Protein AF-0000000065910466 (afdb_homodimer)

pLDDT: mean 93.56, std 8.77, range [42.75, 98.81]

Organism: Wigglesworthia glossinidia brevipalpis (NCBI:txid36870)

InterPro domains:
  IPR001474 GTP cyclohydrolase I [MF_00223] (34-215)
  IPR001474 GTP cyclohydrolase I [NF006826] (34-214)
  IPR001474 GTP cyclohydrolase I [PTHR11109] (28-214)
  IPR001474 GTP cyclohydrolase I [TIGR00063] (38-214)
  IPR018234 GTP cyclohydrolase I, conserved site [PS00859] (96-112)
  IPR018234 GTP cyclohydrolase I, conserved site [PS00860] (144-154)
  IPR020602 GTP cyclohydrolase I domain [PF01227] (39-214)
  IPR043133 GTP cyclohydrolase I, C-terminal/NADPH-dependent 7-cyano-7-deazaguanine reductase [G3DSA:3.30.1130.10] (85-216)
  IPR043134 GTP cyclohydrolase I, N-terminal domain [G3DSA:1.10.286.10] (1-84)

Solvent-accessible surface area (backbone atoms only — not comparable to full-atom values): 22704 Å² total; per-residue (Å²): 120,88,74,62,53,70,68,45,48,53,36,50,52,51,31,53,75,71,69,55,46,80,61,46,57,52,89,62,77,84,70,76,60,56,48,68,59,37,15,50,37,44,42,50,43,41,49,54,70,38,42,22,56,82,39,79,71,42,48,50,16,27,52,44,34,22,45,38,43,57,71,45,52,31,30,41,70,41,61,83,61,50,72,85,77,59,76,39,76,34,79,83,60,56,66,56,84,45,74,52,66,77,38,75,45,52,29,24,31,41,49,57,71,32,50,26,41,37,34,31,34,40,33,36,38,44,54,60,30,41,67,52,74,69,47,56,55,45,50,50,50,35,61,27,11,21,71,33,52,70,64,46,44,37,44,46,49,38,52,38,51,24,63,75,34,65,34,55,31,29,35,23,37,37,42,32,36,47,40,67,44,31,58,30,91,83,42,49,80,78,62,67,47,76,42,78,34,65,23,52,54,43,65,74,32,67,68,54,35,49,60,68,48,68,87,102,124,89,74,63,52,70,68,44,48,53,36,52,51,52,30,55,74,70,69,54,47,79,62,46,57,53,89,66,80,80,76,77,60,57,49,68,61,37,15,51,38,44,44,52,42,40,48,55,71,40,42,21,55,82,40,78,72,44,48,50,16,27,52,43,34,24,45,39,44,56,72,45,51,31,29,40,71,40,61,82,60,49,71,86,76,62,76,39,77,34,81,83,61,57,67,58,84,45,74,52,66,77,38,75,44,52,29,25,33,44,48,58,71,32,51,28,40,37,33,29,36,41,34,36,40,44,53,60,29,40,67,53,73,68,47,55,54,44,50,50,49,33,62,25,11,22,72,34,52,72,65,46,44,39,43,44,50,38,52,38,51,23,62,75,32,65,35,55,33,29,33,24,36,38,42,32,36,48,41,66,44,32,58,30,92,82,43,46,80,78,60,68,46,76,42,78,36,64,22,52,54,43,65,73,32,66,70,54,34,49,60,68,47,66,87,102

Secondary structure (DSSP, 8-state):
-----HHHHHHHHHHHHHT-S--BSS---S----HHHHHHHHHHHHHHTTB-TTSHHHHTHHHHHHHIIIIIITGGGSGGGPPPP-EEE-TT---S-EEEEEEEEEEEETTT--EEEEEEEEEE--SSEEE-HHHHHHHHHHHHSSEE-HHHHHHHHHHHHHHHHT-S-EEEEEEEEEHHHHSSTT--SS--EEEEEE-THHHH-HHHHHHHHTT-/-----HHHHHHHHHHHHHT-S--BSS---S----HHHHHHHHHHHHHHTTB-TTSHHHHTHHHHHHHIIIIIITGGGSGGGPPPP-EEE-TT---S-EEEEEEEEEEEETTT--EEEEEEEEEE--SSEEE-HHHHHHHHHHHHSSEE-HHHHHHHHHHHHHHHHT-S-EEEEEEEEEHHHHSSTT--SS--EEEEEE-THHHH-HHHHHHHHTT-

Radius of gyration: 24.99 Å; Cα contacts (8 Å, |Δi|>4): 840; chains: 2; bounding box: 48×81×55 Å

Structure (mmCIF, N/CA/C/O backbone):
data_AF-0000000065910466-model_v1
#
loop_
_entity.id
_entity.type
_entity.pdbx_description
1 polymer 'GTP cyclohydrolase 1'
#
loop_
_atom_site.group_PDB
_atom_site.id
_atom_site.type_symbol
_atom_site.label_atom_id
_atom_site.label_alt_id
_atom_site.label_comp_id
_atom_site.label_asym_id
_atom_site.label_entity_id
_atom_site.label_seq_id
_atom_site.pdbx_PDB_ins_code
_atom_site.Cartn_x
_atom_site.Cartn_y
_atom_site.Cartn_z
_atom_site.occupancy
_atom_site.B_iso_or_equiv
_atom_site.auth_seq_id
_atom_site.auth_comp_id
_atom_site.auth_asym_id
_atom_site.auth_atom_id
_atom_site.pdbx_PDB_model_num
ATOM 1 N N . MET A 1 1 ? 11.992 -32.469 6.172 1 42.94 1 MET A N 1
ATOM 2 C CA . MET A 1 1 ? 11.859 -31.453 5.137 1 42.94 1 MET A CA 1
ATOM 3 C C . MET A 1 1 ? 10.539 -31.609 4.391 1 42.94 1 MET A C 1
ATOM 5 O O . MET A 1 1 ? 10.258 -32.688 3.828 1 42.94 1 MET A O 1
ATOM 9 N N . GLU A 1 2 ? 9.555 -30.859 4.828 1 56.97 2 GLU A N 1
ATOM 10 C CA . GLU A 1 2 ? 8.219 -31.219 4.348 1 56.97 2 GLU A CA 1
ATOM 11 C C . GLU A 1 2 ? 8.195 -31.312 2.826 1 56.97 2 GLU A C 1
ATOM 13 O O . GLU A 1 2 ? 8.766 -30.469 2.133 1 56.97 2 GLU A O 1
ATOM 18 N N . VAL A 1 3 ? 7.988 -32.438 2.404 1 81.12 3 VAL A N 1
ATOM 19 C CA . VAL A 1 3 ? 7.934 -32.812 1.001 1 81.12 3 VAL A CA 1
ATOM 20 C C . VAL A 1 3 ? 6.797 -32.094 0.3 1 81.12 3 VAL A C 1
ATOM 22 O O . VAL A 1 3 ? 5.668 -32.062 0.793 1 81.12 3 VAL A O 1
ATOM 25 N N . LEU A 1 4 ? 7.102 -31.234 -0.66 1 89.44 4 LEU A N 1
ATOM 26 C CA . LEU A 1 4 ? 6.113 -30.531 -1.48 1 89.44 4 LEU A CA 1
ATOM 27 C C . LEU A 1 4 ? 5.141 -31.516 -2.113 1 89.44 4 LEU A C 1
ATOM 29 O O . LEU A 1 4 ? 5.5 -32.656 -2.379 1 89.44 4 LEU A O 1
ATOM 33 N N . THR A 1 5 ? 3.918 -31.109 -2.223 1 93.25 5 THR A N 1
ATOM 34 C CA . THR A 1 5 ? 2.955 -31.922 -2.957 1 93.25 5 THR A CA 1
ATOM 35 C C . THR A 1 5 ? 3.41 -32.125 -4.398 1 93.25 5 THR A C 1
ATOM 37 O O . THR A 1 5 ? 4.242 -31.359 -4.906 1 93.25 5 THR A O 1
ATOM 40 N N . LYS A 1 6 ? 2.9 -33.125 -5.012 1 94.31 6 LYS A N 1
ATOM 41 C CA . LYS A 1 6 ? 3.211 -33.406 -6.41 1 94.31 6 LYS A CA 1
ATOM 42 C C . LYS A 1 6 ? 2.836 -32.219 -7.305 1 94.31 6 LYS A C 1
ATOM 44 O O . LYS A 1 6 ? 3.598 -31.859 -8.195 1 94.31 6 LYS A O 1
ATOM 49 N N . GLU A 1 7 ? 1.675 -31.625 -7.062 1 95.44 7 GLU A N 1
ATOM 50 C CA . GLU A 1 7 ? 1.185 -30.5 -7.844 1 95.44 7 GLU A CA 1
ATOM 51 C C . GLU A 1 7 ? 2.096 -29.281 -7.684 1 95.44 7 GLU A C 1
ATOM 53 O O . GLU A 1 7 ? 2.41 -28.609 -8.664 1 95.44 7 GLU A O 1
ATOM 58 N N . ALA A 1 8 ? 2.549 -29 -6.434 1 96.19 8 ALA A N 1
ATOM 59 C CA . ALA A 1 8 ? 3.443 -27.875 -6.172 1 96.19 8 ALA A CA 1
ATOM 60 C C . ALA A 1 8 ? 4.77 -28.031 -6.906 1 96.19 8 ALA A C 1
ATOM 62 O O . ALA A 1 8 ? 5.281 -27.094 -7.504 1 96.19 8 ALA A O 1
ATOM 63 N N . LEU A 1 9 ? 5.242 -29.25 -6.863 1 95.62 9 LEU A N 1
ATOM 64 C CA . LEU A 1 9 ? 6.516 -29.547 -7.516 1 95.62 9 LEU A CA 1
ATOM 65 C C . LEU A 1 9 ? 6.398 -29.406 -9.031 1 95.62 9 LEU A C 1
ATOM 67 O O . LEU A 1 9 ? 7.281 -28.844 -9.672 1 95.62 9 LEU A O 1
ATOM 71 N N . LEU A 1 10 ? 5.332 -29.953 -9.539 1 96.12 10 LEU A N 1
ATOM 72 C CA . LEU A 1 10 ? 5.078 -29.859 -10.977 1 96.12 10 LEU A CA 1
ATOM 73 C C . LEU A 1 10 ? 5.035 -28.406 -11.438 1 96.12 10 LEU A C 1
ATOM 75 O O . LEU A 1 10 ? 5.668 -28.047 -12.43 1 96.12 10 LEU A O 1
ATOM 79 N N . VAL A 1 11 ? 4.328 -27.594 -10.727 1 97.62 11 VAL A N 1
ATOM 80 C CA . VAL A 1 11 ? 4.168 -26.188 -11.07 1 97.62 11 VAL A CA 1
ATOM 81 C C . VAL A 1 11 ? 5.504 -25.453 -10.922 1 97.62 11 VAL A C 1
ATOM 83 O O . VAL A 1 11 ? 5.926 -24.734 -11.82 1 97.62 11 VAL A O 1
ATOM 86 N N . LYS A 1 12 ? 6.16 -25.656 -9.797 1 96.25 12 LYS A N 1
ATOM 87 C CA . LYS A 1 12 ? 7.457 -25.031 -9.555 1 96.25 12 LYS A CA 1
ATOM 88 C C . LYS A 1 12 ? 8.438 -25.328 -10.68 1 96.25 12 LYS A C 1
ATOM 90 O O . LYS A 1 12 ? 9.078 -24.422 -11.219 1 96.25 12 LYS A O 1
ATOM 95 N N . ASN A 1 13 ? 8.531 -26.578 -11.047 1 96.94 13 ASN A N 1
ATOM 96 C CA . ASN A 1 13 ? 9.453 -27 -12.102 1 96.94 13 ASN A CA 1
ATOM 97 C C . ASN A 1 13 ? 9.086 -26.391 -13.445 1 96.94 13 ASN A C 1
ATOM 99 O O . ASN A 1 13 ? 9.961 -25.984 -14.211 1 96.94 13 ASN A O 1
ATOM 103 N N . ALA A 1 14 ? 7.824 -26.344 -13.703 1 97.88 14 ALA A N 1
ATOM 104 C CA . ALA A 1 14 ? 7.371 -25.75 -14.961 1 97.88 14 ALA A CA 1
ATOM 105 C C . ALA A 1 14 ? 7.77 -24.266 -15.047 1 97.88 14 ALA A C 1
ATOM 107 O O . ALA A 1 14 ? 8.234 -23.812 -16.094 1 97.88 14 ALA A O 1
ATOM 108 N N . LEU A 1 15 ? 7.586 -23.547 -13.938 1 97.62 15 LEU A N 1
ATOM 109 C CA . LEU A 1 15 ? 7.918 -22.125 -13.914 1 97.62 15 LEU A CA 1
ATOM 110 C C . LEU A 1 15 ? 9.422 -21.906 -14.055 1 97.62 15 LEU A C 1
ATOM 112 O O . LEU A 1 15 ? 9.867 -20.984 -14.734 1 97.62 15 LEU A O 1
ATOM 116 N N . LEU A 1 16 ? 10.188 -22.719 -13.398 1 96.06 16 LEU A N 1
ATOM 117 C CA . LEU A 1 16 ? 11.641 -22.656 -13.508 1 96.06 16 LEU A CA 1
ATOM 118 C C . LEU A 1 16 ? 12.086 -22.906 -14.945 1 96.06 16 LEU A C 1
ATOM 120 O O . LEU A 1 16 ? 12.93 -22.172 -15.477 1 96.06 16 LEU A O 1
ATOM 124 N N . ASN A 1 17 ? 11.508 -23.875 -15.547 1 97.12 17 ASN A N 1
ATOM 125 C CA . ASN A 1 17 ? 11.859 -24.25 -16.922 1 97.12 17 ASN A CA 1
ATOM 126 C C . ASN A 1 17 ? 11.531 -23.125 -17.891 1 97.12 17 ASN A C 1
ATOM 128 O O . ASN A 1 17 ? 12.25 -22.922 -18.875 1 97.12 17 ASN A O 1
ATOM 132 N N . LYS A 1 18 ? 10.484 -22.391 -17.641 1 97.25 18 LYS A N 1
ATOM 133 C CA . LYS A 1 18 ? 10.055 -21.328 -18.547 1 97.25 18 LYS A CA 1
ATOM 134 C C . LYS A 1 18 ? 10.75 -20.016 -18.203 1 97.25 18 LYS A C 1
ATOM 136 O O . LYS A 1 18 ? 10.602 -19.031 -18.922 1 97.25 18 LYS A O 1
ATOM 141 N N . GLY A 1 19 ? 11.453 -19.938 -17.062 1 95.62 19 GLY A N 1
ATOM 142 C CA . GLY A 1 19 ? 12.188 -18.734 -16.672 1 95.62 19 GLY A CA 1
ATOM 143 C C . GLY A 1 19 ? 11.305 -17.641 -16.125 1 95.62 19 GLY A C 1
ATOM 144 O O . GLY A 1 19 ? 11.633 -16.453 -16.234 1 95.62 19 GLY A O 1
ATOM 145 N N . ILE A 1 20 ? 10.125 -18.031 -15.57 1 97 20 ILE A N 1
ATOM 146 C CA . ILE A 1 20 ? 9.211 -16.984 -15.109 1 97 20 ILE A CA 1
ATOM 147 C C . ILE A 1 20 ? 8.945 -17.172 -13.617 1 97 20 ILE A C 1
ATOM 149 O O . ILE A 1 20 ? 7.957 -16.641 -13.094 1 97 20 ILE A O 1
ATOM 153 N N . GLU A 1 21 ? 9.75 -18.062 -12.93 1 96.5 21 GLU A N 1
ATOM 154 C CA . GLU A 1 21 ? 9.656 -18.141 -11.477 1 96.5 21 GLU A CA 1
ATOM 155 C C . GLU A 1 21 ? 10.219 -16.875 -10.82 1 96.5 21 GLU A C 1
ATOM 157 O O . GLU A 1 21 ? 10.992 -16.141 -11.438 1 96.5 21 GLU A O 1
ATOM 162 N N . THR A 1 22 ? 9.719 -16.594 -9.602 1 95.31 22 THR A N 1
ATOM 163 C CA . THR A 1 22 ? 10.312 -15.516 -8.805 1 95.31 22 THR A CA 1
ATOM 164 C C . THR A 1 22 ? 11.828 -15.688 -8.719 1 95.31 22 THR A C 1
ATOM 166 O O . THR A 1 22 ? 12.32 -16.797 -8.523 1 95.31 22 THR A O 1
ATOM 169 N N . PRO A 1 23 ? 12.547 -14.625 -9.008 1 94.56 23 PRO A N 1
ATOM 170 C CA . PRO A 1 23 ? 14 -14.75 -8.898 1 94.56 23 PRO A CA 1
ATOM 171 C C . PRO A 1 23 ? 14.461 -15.055 -7.473 1 94.56 23 PRO A C 1
ATOM 173 O O . PRO A 1 23 ? 14.508 -14.156 -6.633 1 94.56 23 PRO A O 1
ATOM 176 N N . PHE A 1 24 ? 14.773 -16.25 -7.277 1 91.94 24 PHE A N 1
ATOM 177 C CA . PHE A 1 24 ? 15.266 -16.688 -5.98 1 91.94 24 PHE A CA 1
ATOM 178 C C . PHE A 1 24 ? 16.781 -16.719 -5.961 1 91.94 24 PHE A C 1
ATOM 180 O O . PHE A 1 24 ? 17.422 -16.922 -6.996 1 91.94 24 PHE A O 1
ATOM 187 N N . LYS A 1 25 ? 17.547 -16.312 -4.965 1 86 25 LYS A N 1
ATOM 188 C CA . LYS A 1 25 ? 18.984 -16.516 -4.836 1 86 25 LYS A CA 1
ATOM 189 C C . LYS A 1 25 ? 19.344 -17.984 -5.004 1 86 25 LYS A C 1
ATOM 191 O O . LYS A 1 25 ? 20.25 -18.328 -5.777 1 86 25 LYS A O 1
ATOM 196 N N . LYS A 1 26 ? 19.359 -18.719 -4.145 1 67.12 26 LYS A N 1
ATOM 197 C CA . LYS A 1 26 ? 19.547 -20.156 -4.18 1 67.12 26 LYS A CA 1
ATOM 198 C C . LYS A 1 26 ? 18.219 -20.891 -3.916 1 67.12 26 LYS A C 1
ATOM 200 O O . LYS A 1 26 ? 17.344 -20.359 -3.223 1 67.12 26 LYS A O 1
ATOM 205 N N . ILE A 1 27 ? 17.828 -21.578 -4.996 1 53.22 27 ILE A N 1
ATOM 206 C CA . ILE A 1 27 ? 16.656 -22.391 -4.691 1 53.22 27 ILE A CA 1
ATOM 207 C C . ILE A 1 27 ? 16.672 -22.781 -3.215 1 53.22 27 ILE A C 1
ATOM 209 O O . ILE A 1 27 ? 17.266 -23.797 -2.84 1 53.22 27 ILE A O 1
ATOM 213 N N . TYR A 1 28 ? 17.5 -22.062 -2.564 1 47.41 28 TYR A N 1
ATOM 214 C CA . TYR A 1 28 ? 17.859 -22.641 -1.271 1 47.41 28 TYR A CA 1
ATOM 215 C C . TYR A 1 28 ? 16.609 -23.016 -0.486 1 47.41 28 TYR A C 1
ATOM 217 O O . TYR A 1 28 ? 15.547 -22.406 -0.655 1 47.41 28 TYR A O 1
ATOM 225 N N . GLU A 1 29 ? 16.656 -24.219 0 1 48.22 29 GLU A N 1
ATOM 226 C CA . GLU A 1 29 ? 15.859 -25.125 0.834 1 48.22 29 GLU A CA 1
ATOM 227 C C . GLU A 1 29 ? 14.969 -24.328 1.795 1 48.22 29 GLU A C 1
ATOM 229 O O . GLU A 1 29 ? 15.117 -23.125 1.938 1 48.22 29 GLU A O 1
ATOM 234 N N . LYS A 1 30 ? 14.609 -25.094 2.908 1 53.44 30 LYS A N 1
ATOM 235 C CA . LYS A 1 30 ? 13.586 -25.516 3.861 1 53.44 30 LYS A CA 1
ATOM 236 C C . LYS A 1 30 ? 13.258 -24.391 4.844 1 53.44 30 LYS A C 1
ATOM 238 O O . LYS A 1 30 ? 12.219 -24.422 5.504 1 53.44 30 LYS A O 1
ATOM 243 N N . ASN A 1 31 ? 14.18 -23.312 5.121 1 61.5 31 ASN A N 1
ATOM 244 C CA . ASN A 1 31 ? 13.766 -22.75 6.402 1 61.5 31 ASN A CA 1
ATOM 245 C C . ASN A 1 31 ? 13.008 -21.438 6.215 1 61.5 31 ASN A C 1
ATOM 247 O O . ASN A 1 31 ? 13.375 -20.609 5.367 1 61.5 31 ASN A O 1
ATOM 251 N N . LYS A 1 32 ? 11.703 -21.375 6.609 1 78.25 32 LYS A N 1
ATOM 252 C CA . LYS A 1 32 ? 10.953 -20.141 6.812 1 78.25 32 LYS A CA 1
ATOM 253 C C . LYS A 1 32 ? 11.867 -19.016 7.27 1 78.25 32 LYS A C 1
ATOM 255 O O . LYS A 1 32 ? 12.711 -19.203 8.148 1 78.25 32 LYS A O 1
ATOM 260 N N . PRO A 1 33 ? 11.828 -17.906 6.457 1 85.19 33 PRO A N 1
ATOM 261 C CA . PRO A 1 33 ? 12.633 -16.766 6.906 1 85.19 33 PRO A CA 1
ATOM 262 C C . PRO A 1 33 ? 12.445 -16.453 8.391 1 85.19 33 PRO A C 1
ATOM 264 O O . PRO A 1 33 ? 11.359 -16.672 8.938 1 85.19 33 PRO A O 1
ATOM 267 N N . ASP A 1 34 ? 13.414 -16.078 8.961 1 90.62 34 ASP A N 1
ATOM 268 C CA . ASP A 1 34 ? 13.406 -15.727 10.375 1 90.62 34 ASP A CA 1
ATOM 269 C C . ASP A 1 34 ? 12.68 -14.398 10.609 1 90.62 34 ASP A C 1
ATOM 271 O O . ASP A 1 34 ? 13.211 -13.328 10.297 1 90.62 34 ASP A O 1
ATOM 275 N N . ILE A 1 35 ? 11.531 -14.531 11.172 1 94.75 35 ILE A N 1
ATOM 276 C CA . ILE A 1 35 ? 10.695 -13.367 11.422 1 94.75 35 ILE A CA 1
ATOM 277 C C . ILE A 1 35 ? 11.43 -12.375 12.312 1 94.75 35 ILE A C 1
ATOM 279 O O . ILE A 1 35 ? 11.344 -11.156 12.117 1 94.75 35 ILE A O 1
ATOM 283 N N . HIS A 1 36 ? 12.18 -12.875 13.289 1 96.94 36 HIS A N 1
ATOM 284 C CA . HIS A 1 36 ? 12.875 -12.016 14.242 1 96.94 36 HIS A CA 1
ATOM 285 C C . HIS A 1 36 ? 13.984 -11.211 13.555 1 96.94 36 HIS A C 1
ATOM 287 O O . HIS A 1 36 ? 14.219 -10.055 13.906 1 96.94 36 HIS A O 1
ATOM 293 N N . LYS A 1 37 ? 14.609 -11.836 12.625 1 97.19 37 LYS A N 1
ATOM 294 C CA . LYS A 1 37 ? 15.664 -11.125 11.898 1 97.19 37 LYS A CA 1
ATOM 295 C C . LYS A 1 37 ? 15.078 -10.008 11.039 1 97.19 37 LYS A C 1
ATOM 297 O O . LYS A 1 37 ? 15.625 -8.898 11 1 97.19 37 LYS A O 1
ATOM 302 N N . ILE A 1 38 ? 14 -10.32 10.352 1 97.75 38 ILE A N 1
ATOM 303 C CA . ILE A 1 38 ? 13.344 -9.297 9.547 1 97.75 38 ILE A CA 1
ATOM 304 C C . ILE A 1 38 ? 12.875 -8.156 10.453 1 97.75 38 ILE A C 1
ATOM 306 O O . ILE A 1 38 ? 13.086 -6.98 10.133 1 97.75 38 ILE A O 1
ATOM 310 N N . SER A 1 39 ? 12.258 -8.516 11.594 1 98.44 39 SER A N 1
ATOM 311 C CA . SER A 1 39 ? 11.797 -7.523 12.555 1 98.44 39 SER A CA 1
ATOM 312 C C . SER A 1 39 ? 12.938 -6.605 12.992 1 98.44 39 SER A C 1
ATOM 314 O O . SER A 1 39 ? 12.758 -5.395 13.109 1 98.44 39 SER A O 1
ATOM 316 N N . LYS A 1 40 ? 14.078 -7.164 13.203 1 98.25 40 LYS A N 1
ATOM 317 C CA . LYS A 1 40 ? 15.25 -6.398 13.617 1 98.25 40 LYS A CA 1
ATOM 318 C C . LYS A 1 40 ? 15.633 -5.363 12.562 1 98.25 40 LYS A C 1
ATOM 320 O O . LYS A 1 40 ? 15.961 -4.223 12.898 1 98.25 40 LYS A O 1
ATOM 325 N N . TYR A 1 41 ? 15.594 -5.777 11.312 1 98.38 41 TYR A N 1
ATOM 326 C CA . TYR A 1 41 ? 15.969 -4.844 10.258 1 98.38 41 TYR A CA 1
ATOM 327 C C . TYR A 1 41 ? 14.898 -3.768 10.086 1 98.38 41 TYR A C 1
ATOM 329 O O . TYR A 1 41 ? 15.219 -2.613 9.781 1 98.38 41 TYR A O 1
ATOM 337 N N . ILE A 1 42 ? 13.609 -4.117 10.25 1 98.5 42 ILE A N 1
ATOM 338 C CA . ILE A 1 42 ? 12.555 -3.111 10.211 1 98.5 42 ILE A CA 1
ATOM 339 C C . ILE A 1 42 ? 12.766 -2.104 11.344 1 98.5 42 ILE A C 1
ATOM 341 O O . ILE A 1 42 ? 12.609 -0.897 11.141 1 98.5 42 ILE A O 1
ATOM 345 N N . LYS A 1 43 ? 13.125 -2.625 12.5 1 98.06 43 LYS A N 1
ATOM 346 C CA . LYS A 1 43 ? 13.398 -1.753 13.641 1 98.06 43 LYS A CA 1
ATOM 347 C C . LYS A 1 43 ? 14.516 -0.759 13.312 1 98.06 43 LYS A C 1
ATOM 349 O O . LYS A 1 43 ? 14.406 0.427 13.633 1 98.06 43 LYS A O 1
ATOM 354 N N . LYS A 1 44 ? 15.523 -1.215 12.672 1 97.88 44 LYS A N 1
ATOM 355 C CA . LYS A 1 44 ? 16.641 -0.349 12.297 1 97.88 44 LYS A CA 1
ATOM 356 C C . LYS A 1 44 ? 16.188 0.735 11.32 1 97.88 44 LYS A C 1
ATOM 358 O O . LYS A 1 44 ? 16.609 1.888 11.43 1 97.88 44 LYS A O 1
ATOM 363 N N . ILE A 1 45 ? 15.375 0.331 10.406 1 97.81 45 ILE A N 1
ATOM 364 C CA . ILE A 1 45 ? 14.844 1.28 9.43 1 97.81 45 ILE A CA 1
ATOM 365 C C . ILE A 1 45 ? 14.016 2.346 10.148 1 97.81 45 ILE A C 1
ATOM 367 O O . ILE A 1 45 ? 14.195 3.543 9.906 1 97.81 45 ILE A O 1
ATOM 371 N N . MET A 1 46 ? 13.133 1.939 11.07 1 97.31 46 MET A N 1
ATOM 372 C CA . MET A 1 46 ? 12.281 2.869 11.797 1 97.31 46 MET A CA 1
ATOM 373 C C . MET A 1 46 ? 13.109 3.801 12.672 1 97.31 46 MET A C 1
ATOM 375 O O . MET A 1 46 ? 12.781 4.98 12.82 1 97.31 46 MET A O 1
ATOM 379 N N . ASP A 1 47 ? 14.211 3.299 13.195 1 95.31 47 ASP A N 1
ATOM 380 C CA . ASP A 1 47 ? 15.133 4.125 13.969 1 95.31 47 ASP A CA 1
ATOM 381 C C . ASP A 1 47 ? 15.742 5.223 13.102 1 95.31 47 ASP A C 1
ATOM 383 O O . ASP A 1 47 ? 15.852 6.375 13.523 1 95.31 47 ASP A O 1
ATOM 387 N N . LEU A 1 48 ? 16.094 4.809 11.914 1 94.81 48 LEU A N 1
ATOM 388 C CA . LEU A 1 48 ? 16.688 5.766 10.984 1 94.81 48 LEU A CA 1
ATOM 389 C C . LEU A 1 48 ? 15.68 6.828 10.578 1 94.81 48 LEU A C 1
ATOM 391 O O . LEU A 1 48 ? 16.047 7.961 10.266 1 94.81 48 LEU A O 1
ATOM 395 N N . LEU A 1 49 ? 14.375 6.48 10.617 1 95 49 LEU A N 1
ATOM 396 C CA . LEU A 1 49 ? 13.305 7.414 10.305 1 95 49 LEU A CA 1
ATOM 397 C C . LEU A 1 49 ? 12.953 8.273 11.516 1 95 49 LEU A C 1
ATOM 399 O O . LEU A 1 49 ? 12.008 9.062 11.469 1 95 49 LEU A O 1
ATOM 403 N N . ASN A 1 50 ? 13.656 8.094 12.633 1 93.94 50 ASN A N 1
ATOM 404 C CA . ASN A 1 50 ? 13.531 8.867 13.867 1 93.94 50 ASN A CA 1
ATOM 405 C C . ASN A 1 50 ? 12.188 8.617 14.539 1 93.94 50 ASN A C 1
ATOM 407 O O . ASN A 1 50 ? 11.602 9.531 15.133 1 93.94 50 ASN A O 1
ATOM 411 N N . LEU A 1 51 ? 11.68 7.379 14.422 1 95.94 51 LEU A N 1
ATOM 412 C CA . LEU A 1 51 ? 10.422 7.012 15.07 1 95.94 51 LEU A CA 1
ATOM 413 C C . LEU A 1 51 ? 10.672 6.441 16.453 1 95.94 51 LEU A C 1
ATOM 415 O O . LEU A 1 51 ? 11.625 5.68 16.656 1 95.94 51 LEU A O 1
ATOM 419 N N . ASP A 1 52 ? 9.922 6.828 17.406 1 95.75 52 ASP A N 1
ATOM 420 C CA . ASP A 1 52 ? 10.078 6.395 18.797 1 95.75 52 ASP A CA 1
ATOM 421 C C . ASP A 1 52 ? 9.453 5.02 19.016 1 95.75 52 ASP A C 1
ATOM 423 O O . ASP A 1 52 ? 8.242 4.906 19.234 1 95.75 52 ASP A O 1
ATOM 427 N N . LEU A 1 53 ? 10.273 4.078 19.109 1 95.19 53 LEU A N 1
ATOM 428 C CA . LEU A 1 53 ? 9.805 2.699 19.219 1 95.19 53 LEU A CA 1
ATOM 429 C C . LEU A 1 53 ? 9.422 2.363 20.656 1 95.19 53 LEU A C 1
ATOM 431 O O . LEU A 1 53 ? 8.992 1.244 20.938 1 95.19 53 LEU A O 1
ATOM 435 N N . ASN A 1 54 ? 9.539 3.338 21.547 1 94.44 54 ASN A N 1
ATOM 436 C CA . ASN A 1 54 ? 8.977 3.162 22.875 1 94.44 54 ASN A CA 1
ATOM 437 C C . ASN A 1 54 ? 7.492 3.5 22.922 1 94.44 54 ASN A C 1
ATOM 439 O O . ASN A 1 54 ? 6.809 3.207 23.891 1 94.44 54 ASN A O 1
ATOM 443 N N . ASN A 1 55 ? 7.055 4.176 21.891 1 94.88 55 ASN A N 1
ATOM 444 C CA . ASN A 1 55 ? 5.629 4.453 21.75 1 94.88 55 ASN A CA 1
ATOM 445 C C . ASN A 1 55 ? 4.82 3.174 21.578 1 94.88 55 ASN A C 1
ATOM 447 O O . ASN A 1 55 ? 5.223 2.281 20.828 1 94.88 55 ASN A O 1
ATOM 451 N N . ASP A 1 56 ? 3.717 3.039 22.188 1 93 56 ASP A N 1
ATOM 452 C CA . ASP A 1 56 ? 2.902 1.827 22.203 1 93 56 ASP A CA 1
ATOM 453 C C . ASP A 1 56 ? 2.482 1.43 20.797 1 93 56 ASP A C 1
ATOM 455 O O . ASP A 1 56 ? 2.506 0.248 20.438 1 93 56 ASP A O 1
ATOM 459 N N . SER A 1 57 ? 2.109 2.367 20.016 1 91.75 57 SER A N 1
ATOM 460 C CA . SER A 1 57 ? 1.61 2.123 18.672 1 91.75 57 SER A CA 1
ATOM 461 C C . SER A 1 57 ? 2.721 1.62 17.75 1 91.75 57 SER A C 1
ATOM 463 O O . SER A 1 57 ? 2.51 0.695 16.969 1 91.75 57 SER A O 1
ATOM 465 N N . LEU A 1 58 ? 3.951 2.133 17.891 1 96.81 58 LEU A N 1
ATOM 466 C CA . LEU A 1 58 ? 5.059 1.879 16.969 1 96.81 58 LEU A CA 1
ATOM 467 C C . LEU A 1 58 ? 5.914 0.718 17.469 1 96.81 58 LEU A C 1
ATOM 469 O O . LEU A 1 58 ? 6.613 0.077 16.672 1 96.81 58 LEU A O 1
ATOM 473 N N . SER A 1 59 ? 5.82 0.381 18.766 1 97.19 59 SER A N 1
ATOM 474 C CA . SER A 1 59 ? 6.715 -0.604 19.375 1 97.19 59 SER A CA 1
ATOM 475 C C . SER A 1 59 ? 6.512 -1.983 18.75 1 97.19 59 SER A C 1
ATOM 477 O O . SER A 1 59 ? 7.453 -2.775 18.672 1 97.19 59 SER A O 1
ATOM 479 N N . LYS A 1 60 ? 5.34 -2.242 18.328 1 97.62 60 LYS A N 1
ATOM 480 C CA . LYS A 1 60 ? 5.02 -3.561 17.781 1 97.62 60 LYS A CA 1
ATOM 481 C C . LYS A 1 60 ? 5.105 -3.564 16.266 1 97.62 60 LYS A C 1
ATOM 483 O O . LYS A 1 60 ? 4.961 -4.613 15.633 1 97.62 60 LYS A O 1
ATOM 488 N N . THR A 1 61 ? 5.336 -2.389 15.656 1 98.38 61 THR A N 1
ATOM 489 C CA . THR A 1 61 ? 5.301 -2.229 14.211 1 98.38 61 THR A CA 1
ATOM 490 C C . THR A 1 61 ? 6.336 -3.133 13.539 1 98.38 61 THR A C 1
ATOM 492 O O . THR A 1 61 ? 6.027 -3.828 12.57 1 98.38 61 THR A O 1
ATOM 495 N N . PRO A 1 62 ? 7.609 -3.197 14.062 1 98.44 62 PRO A N 1
ATOM 496 C CA . PRO A 1 62 ? 8.586 -4.066 13.406 1 98.44 62 PRO A CA 1
ATOM 497 C C . PRO A 1 62 ? 8.109 -5.516 13.312 1 98.44 62 PRO A C 1
ATOM 499 O O . PRO A 1 62 ? 8.188 -6.125 12.242 1 98.44 62 PRO A O 1
ATOM 502 N N . ASN A 1 63 ? 7.543 -6.02 14.367 1 98.12 63 ASN A N 1
ATOM 503 C CA . ASN A 1 63 ? 7.059 -7.398 14.383 1 98.12 63 ASN A CA 1
ATOM 504 C C . ASN A 1 63 ? 5.84 -7.57 13.477 1 98.12 63 ASN A C 1
ATOM 506 O O . ASN A 1 63 ? 5.699 -8.594 12.812 1 98.12 63 ASN A O 1
ATOM 510 N N . ARG A 1 64 ? 4.965 -6.613 13.5 1 98.25 64 ARG A N 1
ATOM 511 C CA . ARG A 1 64 ? 3.771 -6.676 12.664 1 98.25 64 ARG A CA 1
ATOM 512 C C . ARG A 1 64 ? 4.141 -6.734 11.188 1 98.25 64 ARG A C 1
ATOM 514 O O . ARG A 1 64 ? 3.566 -7.516 10.422 1 98.25 64 ARG A O 1
ATOM 521 N N . ILE A 1 65 ? 5.113 -5.887 10.805 1 98.44 65 ILE A N 1
ATOM 522 C CA . ILE A 1 65 ? 5.539 -5.859 9.414 1 98.44 65 ILE A CA 1
ATOM 523 C C . ILE A 1 65 ? 6.223 -7.176 9.055 1 98.44 65 ILE A C 1
ATOM 525 O O . ILE A 1 65 ? 5.953 -7.758 8 1 98.44 65 ILE A O 1
ATOM 529 N N . ALA A 1 66 ? 7.078 -7.668 9.953 1 98.31 66 ALA A N 1
ATOM 530 C CA . ALA A 1 66 ? 7.77 -8.93 9.711 1 98.31 66 ALA A CA 1
ATOM 531 C C . ALA A 1 66 ? 6.773 -10.078 9.555 1 98.31 66 ALA A C 1
ATOM 533 O O . ALA A 1 66 ? 6.879 -10.875 8.617 1 98.31 66 ALA A O 1
ATOM 534 N N . TYR A 1 67 ? 5.82 -10.125 10.453 1 97.94 67 TYR A N 1
ATOM 535 C CA . TYR A 1 67 ? 4.781 -11.148 10.383 1 97.94 67 TYR A CA 1
ATOM 536 C C . TYR A 1 67 ? 3.988 -11.031 9.086 1 97.94 67 TYR A C 1
ATOM 538 O O . TYR A 1 67 ? 3.74 -12.031 8.414 1 97.94 67 TYR A O 1
ATOM 546 N N . MET A 1 68 ? 3.619 -9.82 8.766 1 98.19 68 MET A N 1
ATOM 547 C CA . MET A 1 68 ? 2.873 -9.57 7.531 1 98.19 68 MET A CA 1
ATOM 548 C C . MET A 1 68 ? 3.643 -10.086 6.316 1 98.19 68 MET A C 1
ATOM 550 O O . MET A 1 68 ? 3.08 -10.781 5.469 1 98.19 68 MET A O 1
ATOM 554 N N . TYR A 1 69 ? 4.949 -9.773 6.258 1 97.81 69 TYR A N 1
ATOM 555 C CA . TYR A 1 69 ? 5.77 -10.188 5.125 1 97.81 69 TYR A CA 1
ATOM 556 C C . TYR A 1 69 ? 5.805 -11.711 5.012 1 97.81 69 TYR A C 1
ATOM 558 O O . TYR A 1 69 ? 5.52 -12.266 3.951 1 97.81 69 TYR A O 1
ATOM 566 N N . ILE A 1 70 ? 5.996 -12.375 6.102 1 96.12 70 ILE A N 1
ATOM 567 C CA . ILE A 1 70 ? 6.324 -13.797 6.051 1 96.12 70 ILE A CA 1
ATOM 568 C C . ILE A 1 70 ? 5.043 -14.625 6.008 1 96.12 70 ILE A C 1
ATOM 570 O O . ILE A 1 70 ? 4.941 -15.578 5.234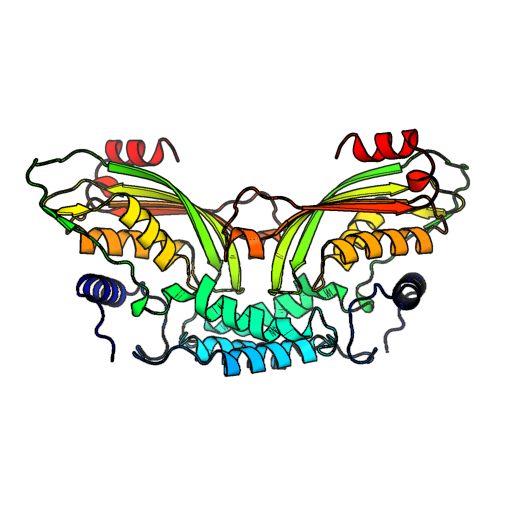 1 96.12 70 ILE A O 1
ATOM 574 N N . GLU A 1 71 ? 4.066 -14.164 6.793 1 96.31 71 G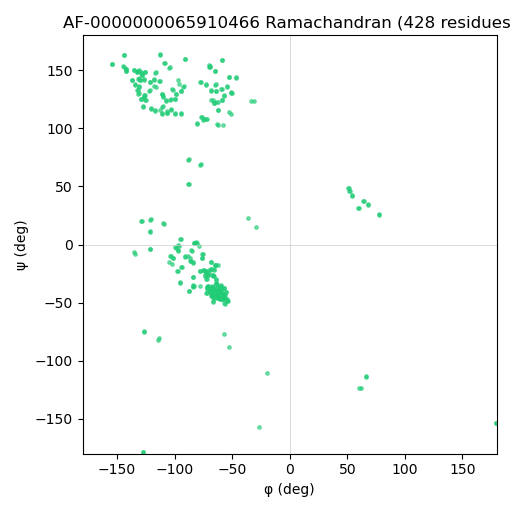LU A N 1
ATOM 575 C CA . GLU A 1 71 ? 2.916 -15.039 7.016 1 96.31 71 GLU A CA 1
ATOM 576 C C . GLU A 1 71 ? 1.733 -14.625 6.145 1 96.31 71 GLU A C 1
ATOM 578 O O . GLU A 1 71 ? 0.775 -15.383 5.984 1 96.31 71 GLU A O 1
ATOM 583 N N . GLU A 1 72 ? 1.851 -13.461 5.559 1 97.5 72 GLU A N 1
ATOM 584 C CA . GLU A 1 72 ? 0.662 -12.969 4.867 1 97.5 72 GLU A CA 1
ATOM 585 C C . GLU A 1 72 ? 0.979 -12.594 3.422 1 97.5 72 GLU A C 1
ATOM 587 O O . GLU A 1 72 ? 0.93 -13.438 2.527 1 97.5 72 GLU A O 1
ATOM 592 N N . ILE A 1 73 ? 1.642 -11.461 3.143 1 97.5 73 ILE A N 1
ATOM 593 C CA . ILE A 1 73 ? 1.622 -10.906 1.794 1 97.5 73 ILE A CA 1
ATOM 594 C C . ILE A 1 73 ? 2.725 -11.547 0.955 1 97.5 73 ILE A C 1
ATOM 596 O O . ILE A 1 73 ? 2.715 -11.453 -0.274 1 97.5 73 ILE A O 1
ATOM 600 N N . PHE A 1 74 ? 3.732 -12.266 1.563 1 97.69 74 PHE A N 1
ATOM 601 C CA . PHE A 1 74 ? 4.766 -12.969 0.806 1 97.69 74 PHE A CA 1
ATOM 602 C C . PHE A 1 74 ? 4.75 -14.453 1.123 1 97.69 74 PHE A C 1
ATOM 604 O O . PHE A 1 74 ? 5.746 -15.148 0.909 1 97.69 74 PHE A O 1
ATOM 611 N N . SER A 1 75 ? 3.629 -14.984 1.62 1 96.38 75 SER A N 1
ATOM 612 C CA . SER A 1 75 ? 3.535 -16.391 1.999 1 96.38 75 SER A CA 1
ATOM 613 C C . SER A 1 75 ? 3.664 -17.297 0.782 1 96.38 75 SER A C 1
ATOM 615 O O . SER A 1 75 ? 4.031 -18.469 0.912 1 96.38 75 SER A O 1
ATOM 617 N N . GLY A 1 76 ? 3.396 -16.766 -0.434 1 96.5 76 GLY A N 1
ATOM 618 C CA . GLY A 1 76 ? 3.473 -17.547 -1.662 1 96.5 76 GLY A CA 1
ATOM 619 C C . GLY A 1 76 ? 4.898 -17.812 -2.111 1 96.5 76 GLY A C 1
ATOM 620 O O . GLY A 1 76 ? 5.125 -18.578 -3.051 1 96.5 76 GLY A O 1
ATOM 621 N N . LEU A 1 77 ? 5.883 -17.172 -1.45 1 95.88 77 LEU A N 1
ATOM 622 C CA . LEU A 1 77 ? 7.285 -17.484 -1.722 1 95.88 77 LEU A CA 1
ATOM 623 C C . LEU A 1 77 ? 7.625 -18.906 -1.272 1 95.88 77 LEU A C 1
ATOM 625 O O . LEU A 1 77 ? 8.602 -19.484 -1.742 1 95.88 77 LEU A O 1
ATOM 629 N N . ASN A 1 78 ? 6.879 -19.406 -0.283 1 94.19 78 ASN A N 1
ATOM 630 C CA . ASN A 1 78 ? 7.051 -20.766 0.24 1 94.19 78 ASN A CA 1
ATOM 631 C C . ASN A 1 78 ? 6.105 -21.75 -0.437 1 94.19 78 ASN A C 1
ATOM 633 O O . ASN A 1 78 ? 4.898 -21.734 -0.177 1 94.19 78 ASN A O 1
ATOM 637 N N . TYR A 1 79 ? 6.586 -22.672 -1.192 1 94.69 79 TYR A N 1
ATOM 638 C CA . TYR A 1 79 ? 5.77 -23.625 -1.948 1 94.69 79 TYR A CA 1
ATOM 639 C C . TYR A 1 79 ? 5.055 -24.594 -1.017 1 94.69 79 TYR A C 1
ATOM 641 O O . TYR A 1 79 ? 4.133 -25.297 -1.435 1 94.69 79 TYR A O 1
ATOM 649 N N . ASN A 1 80 ? 5.535 -24.594 0.228 1 93.44 80 ASN A N 1
ATOM 650 C CA . ASN A 1 80 ? 4.77 -25.391 1.191 1 93.44 80 ASN A CA 1
ATOM 651 C C . ASN A 1 80 ? 3.361 -24.828 1.375 1 93.44 80 ASN A C 1
ATOM 653 O O . ASN A 1 80 ? 2.471 -25.516 1.868 1 93.44 80 ASN A O 1
ATOM 657 N N . ASN A 1 81 ? 3.211 -23.578 0.951 1 95.31 81 ASN A N 1
ATOM 658 C CA . ASN A 1 81 ? 1.9 -22.938 1.083 1 95.31 81 ASN A CA 1
ATOM 659 C C . ASN A 1 81 ? 1.084 -23.062 -0.201 1 95.31 81 ASN A C 1
ATOM 661 O O . ASN A 1 81 ? -0.004 -22.5 -0.309 1 95.31 81 ASN A O 1
ATOM 665 N N . PHE A 1 82 ? 1.615 -23.797 -1.185 1 96.75 82 PHE A N 1
ATOM 666 C CA . PHE A 1 82 ? 0.827 -24.047 -2.385 1 96.75 82 PHE A CA 1
ATOM 667 C C . PHE A 1 82 ? -0.469 -24.766 -2.037 1 96.75 82 PHE A C 1
ATOM 669 O O . PHE A 1 82 ? -0.473 -25.688 -1.217 1 96.75 82 PHE A O 1
ATOM 676 N N . PRO A 1 83 ? -1.573 -24.281 -2.613 1 96.75 83 PRO A N 1
ATOM 677 C CA . PRO A 1 83 ? -2.848 -24.875 -2.197 1 96.75 83 PRO A CA 1
ATOM 678 C C . PRO A 1 83 ? -2.973 -26.344 -2.586 1 96.75 83 PRO A C 1
ATOM 680 O O . PRO A 1 83 ? -2.396 -26.766 -3.588 1 96.75 83 PRO A O 1
ATOM 683 N N . LYS A 1 84 ? -3.709 -27.062 -1.769 1 94.44 84 LYS A N 1
ATOM 684 C CA . LYS A 1 84 ? -4.078 -28.422 -2.158 1 94.44 84 LYS A CA 1
ATOM 685 C C . LYS A 1 84 ? -5.004 -28.422 -3.371 1 94.44 84 LYS A C 1
ATOM 687 O O . LYS A 1 84 ? -6.055 -27.766 -3.352 1 94.44 84 LYS A O 1
ATOM 692 N N . ILE A 1 85 ? -4.602 -29.047 -4.371 1 92.94 85 ILE A N 1
ATOM 693 C CA . ILE A 1 85 ? -5.336 -29.047 -5.633 1 92.94 85 ILE A CA 1
ATOM 694 C C . ILE A 1 85 ? -6.074 -30.359 -5.805 1 92.94 85 ILE A C 1
ATOM 696 O O . ILE A 1 85 ? -5.492 -31.438 -5.621 1 92.94 85 ILE A O 1
ATOM 700 N N . THR A 1 86 ? -7.305 -30.297 -6.004 1 87.44 86 THR A N 1
ATOM 701 C CA . THR A 1 86 ? -8.125 -31.453 -6.32 1 87.44 86 THR A CA 1
ATOM 702 C C . THR A 1 86 ? -8.391 -31.531 -7.824 1 87.44 86 THR A C 1
ATOM 704 O O . THR A 1 86 ? -9.023 -30.641 -8.398 1 87.44 86 THR A O 1
ATOM 707 N N . LEU A 1 87 ? -7.855 -32.5 -8.414 1 90.25 87 LEU A N 1
ATOM 708 C CA . LEU A 1 87 ? -8.062 -32.719 -9.844 1 90.25 87 LEU A CA 1
ATOM 709 C C . LEU A 1 87 ? -9.07 -33.844 -10.07 1 90.25 87 LEU A C 1
ATOM 711 O O . LEU A 1 87 ? -9.055 -34.844 -9.352 1 90.25 87 LEU A O 1
ATOM 715 N N . ILE A 1 88 ? -9.977 -33.594 -10.938 1 90.31 88 ILE A N 1
ATOM 716 C CA . ILE A 1 88 ? -11.039 -34.562 -11.234 1 90.31 88 ILE A CA 1
ATOM 717 C C . ILE A 1 88 ? -10.945 -35 -12.695 1 90.31 88 ILE A C 1
ATOM 719 O O . ILE A 1 88 ? -10.734 -34.156 -13.586 1 90.31 88 ILE A O 1
ATOM 723 N N . LYS A 1 89 ? -11.102 -36.312 -12.883 1 93.06 89 LYS A N 1
ATOM 724 C CA . LYS A 1 89 ? -11.141 -36.812 -14.266 1 93.06 89 LYS A CA 1
ATOM 725 C C . LYS A 1 89 ? -12.367 -36.25 -15 1 93.06 89 LYS A C 1
ATOM 727 O O . LYS A 1 89 ? -13.469 -36.219 -14.445 1 93.06 89 LYS A O 1
ATOM 732 N N . ASN A 1 90 ? -12.078 -35.781 -16.156 1 93.94 90 ASN A N 1
ATOM 733 C CA . ASN A 1 90 ? -13.156 -35.25 -17 1 93.94 90 ASN A CA 1
ATOM 734 C C . ASN A 1 90 ? -13.945 -36.375 -17.656 1 93.94 90 ASN A C 1
ATOM 736 O O . ASN A 1 90 ? -13.977 -36.469 -18.875 1 93.94 90 ASN A O 1
ATOM 740 N N . THR A 1 91 ? -14.664 -37.125 -16.953 1 91.5 91 THR A N 1
ATOM 741 C CA . THR A 1 91 ? -15.398 -38.281 -17.453 1 91.5 91 THR A CA 1
ATOM 742 C C . THR A 1 91 ? -16.594 -37.844 -18.297 1 91.5 91 THR A C 1
ATOM 744 O O . THR A 1 91 ? -17.016 -38.562 -19.203 1 91.5 91 THR A O 1
ATOM 747 N N . SER A 1 92 ? -17.141 -36.719 -18 1 90.06 92 SER A N 1
ATOM 748 C CA . SER A 1 92 ? -18.297 -36.219 -18.703 1 90.06 92 SER A CA 1
ATOM 749 C C . SER A 1 92 ? -17.906 -35.562 -20.031 1 90.06 92 SER A C 1
ATOM 751 O O . SER A 1 92 ? -18.766 -35.125 -20.797 1 90.06 92 SER A O 1
ATOM 753 N N . LYS A 1 93 ? -16.672 -35.594 -20.297 1 90.94 93 LYS A N 1
ATOM 754 C CA . LYS A 1 93 ? -16.125 -35.094 -21.547 1 90.94 93 LYS A CA 1
ATOM 755 C C . LYS A 1 93 ? -16.562 -33.656 -21.781 1 90.94 93 LYS A C 1
ATOM 757 O O . LYS A 1 93 ? -17.031 -33.312 -22.875 1 90.94 93 LYS A O 1
ATOM 762 N N . ILE A 1 94 ? -16.531 -32.844 -20.672 1 88.44 94 ILE A N 1
ATOM 763 C CA . ILE A 1 94 ? -16.781 -31.422 -20.766 1 88.44 94 ILE A CA 1
ATOM 764 C C . ILE A 1 94 ? -15.711 -30.766 -21.641 1 88.44 94 ILE A C 1
ATOM 766 O O . ILE A 1 94 ? -14.516 -30.922 -21.391 1 88.44 94 ILE A O 1
ATOM 770 N N . ASN A 1 95 ? -16.125 -30.109 -22.688 1 91 95 ASN A N 1
ATOM 771 C CA . ASN A 1 95 ? -15.18 -29.438 -23.578 1 91 95 ASN A CA 1
ATOM 772 C C . ASN A 1 95 ? -15.57 -27.984 -23.812 1 91 95 ASN A C 1
ATOM 774 O O . ASN A 1 95 ? -15.055 -27.344 -24.719 1 91 95 ASN A O 1
ATOM 778 N N . ASP A 1 96 ? -16.406 -27.469 -22.859 1 92.25 96 ASP A N 1
ATOM 779 C CA . ASP A 1 96 ? -16.875 -26.078 -22.938 1 92.25 96 ASP A CA 1
ATOM 780 C C . ASP A 1 96 ? -15.93 -25.141 -22.188 1 92.25 96 ASP A C 1
ATOM 782 O O . ASP A 1 96 ? -15.172 -25.578 -21.328 1 92.25 96 ASP A O 1
ATOM 786 N N . LEU A 1 97 ? -16.062 -23.859 -22.594 1 94.25 97 LEU A N 1
ATOM 787 C CA . LEU A 1 97 ? -15.297 -22.797 -21.953 1 94.25 97 LEU A CA 1
ATOM 788 C C . LEU A 1 97 ? -15.75 -22.609 -20.5 1 94.25 97 LEU A C 1
ATOM 790 O O . LEU A 1 97 ? -16.953 -22.469 -20.25 1 94.25 97 LEU A O 1
ATOM 794 N N . ILE A 1 98 ? -14.836 -22.703 -19.547 1 95 98 ILE A N 1
ATOM 795 C CA . ILE A 1 98 ? -15.086 -22.391 -18.156 1 95 98 ILE A CA 1
ATOM 796 C C . ILE A 1 98 ? -14.344 -21.109 -17.766 1 95 98 ILE A C 1
ATOM 798 O O . ILE A 1 98 ? -13.148 -20.969 -18.031 1 95 98 ILE A O 1
ATOM 802 N N . THR A 1 99 ? -15.117 -20.125 -17.172 1 96 99 THR A N 1
ATOM 803 C CA . THR A 1 99 ? -14.531 -18.828 -16.812 1 96 99 THR A CA 1
ATOM 804 C C . THR A 1 99 ? -14.805 -18.516 -15.344 1 96 99 THR A C 1
ATOM 806 O O . THR A 1 99 ? -15.93 -18.672 -14.859 1 96 99 THR A O 1
ATOM 809 N N . VAL A 1 100 ? -13.773 -18.219 -14.594 1 95.94 100 VAL A N 1
ATOM 810 C CA . VAL A 1 100 ? -13.891 -17.625 -13.258 1 95.94 100 VAL A CA 1
ATOM 811 C C . VAL A 1 100 ? -13.492 -16.156 -13.312 1 95.94 100 VAL A C 1
ATOM 813 O O . VAL A 1 100 ? -12.336 -15.828 -13.602 1 95.94 100 VAL A O 1
ATOM 816 N N . ASN A 1 101 ? -14.469 -15.266 -13.078 1 94.88 101 ASN A N 1
ATOM 817 C CA . ASN A 1 101 ? -14.234 -13.828 -13.188 1 94.88 101 ASN A CA 1
ATOM 818 C C . ASN A 1 101 ? -14.328 -13.141 -11.828 1 94.88 101 ASN A C 1
ATOM 820 O O . ASN A 1 101 ? -14.641 -13.781 -10.828 1 94.88 101 ASN A O 1
ATOM 824 N N . ASN A 1 102 ? -13.828 -11.961 -11.742 1 95.69 102 ASN A N 1
ATOM 825 C CA . ASN A 1 102 ? -13.891 -11.109 -10.555 1 95.69 102 ASN A CA 1
ATOM 826 C C . ASN A 1 102 ? -13.133 -11.719 -9.383 1 95.69 102 ASN A C 1
ATOM 828 O O . ASN A 1 102 ? -13.586 -11.656 -8.242 1 95.69 102 ASN A O 1
ATOM 832 N N . ILE A 1 103 ? -12.008 -12.359 -9.734 1 96.5 103 ILE A N 1
ATOM 833 C CA . ILE A 1 103 ? -11.133 -12.852 -8.672 1 96.5 103 ILE A CA 1
ATOM 834 C C . ILE A 1 103 ? -10.352 -11.695 -8.062 1 96.5 103 ILE A C 1
ATOM 836 O O . ILE A 1 103 ? -9.461 -11.133 -8.711 1 96.5 103 ILE A O 1
ATOM 840 N N . VAL A 1 104 ? -10.68 -11.352 -6.859 1 96.06 104 VAL A N 1
ATOM 841 C CA . VAL A 1 104 ? -10 -10.242 -6.195 1 96.06 104 VAL A CA 1
ATOM 842 C C . VAL A 1 104 ? -8.555 -10.633 -5.898 1 96.06 104 VAL A C 1
ATOM 844 O O . VAL A 1 104 ? -8.289 -11.75 -5.457 1 96.06 104 VAL A O 1
ATOM 847 N N . LEU A 1 105 ? -7.652 -9.742 -6.238 1 96.12 105 LEU A N 1
ATOM 848 C CA . LEU A 1 105 ? -6.27 -10.047 -5.895 1 96.12 105 LEU A CA 1
ATOM 849 C C . LEU A 1 105 ? -5.566 -8.812 -5.336 1 96.12 105 LEU A C 1
ATOM 851 O O . LEU A 1 105 ? -5.871 -7.688 -5.738 1 96.12 105 LEU A O 1
ATOM 855 N N . ASN A 1 106 ? -4.746 -9.016 -4.363 1 97.38 106 ASN A N 1
ATOM 856 C CA . ASN A 1 106 ? -3.779 -8.094 -3.783 1 97.38 106 ASN A CA 1
ATOM 857 C C . ASN A 1 106 ? -2.355 -8.641 -3.887 1 97.38 106 ASN A C 1
ATOM 859 O O . ASN A 1 106 ? -2.064 -9.727 -3.387 1 97.38 106 ASN A O 1
ATOM 863 N N . SER A 1 107 ? -1.582 -7.926 -4.598 1 98.38 107 SER A N 1
ATOM 864 C CA . SER A 1 107 ? -0.184 -8.328 -4.711 1 98.38 107 SER A CA 1
ATOM 865 C C . SER A 1 107 ? 0.753 -7.176 -4.363 1 98.38 107 SER A C 1
ATOM 867 O O . SER A 1 107 ? 0.317 -6.156 -3.828 1 98.38 107 SER A O 1
ATOM 869 N N . THR A 1 108 ? 2.086 -7.406 -4.461 1 98.44 108 THR A N 1
ATOM 870 C CA . THR A 1 108 ? 3.08 -6.418 -4.051 1 98.44 108 THR A CA 1
ATOM 871 C C . THR A 1 108 ? 4.086 -6.168 -5.168 1 98.44 108 THR A C 1
ATOM 873 O O . THR A 1 108 ? 4.727 -7.102 -5.656 1 98.44 108 THR A O 1
ATOM 876 N N . CYS A 1 109 ? 4.117 -4.98 -5.605 1 98 109 CYS A N 1
ATOM 877 C CA . CYS A 1 109 ? 5.094 -4.625 -6.625 1 98 109 CYS A CA 1
ATOM 878 C C . CYS A 1 109 ? 6.512 -4.914 -6.148 1 98 109 CYS A C 1
ATOM 880 O O . CYS A 1 109 ? 6.926 -4.434 -5.094 1 98 109 CYS A O 1
ATOM 882 N N . GLU A 1 110 ? 7.273 -5.605 -6.895 1 98.12 110 GLU A N 1
ATOM 883 C CA . GLU A 1 110 ? 8.594 -6.016 -6.43 1 98.12 110 GLU A CA 1
ATOM 884 C C . GLU A 1 110 ? 9.578 -4.852 -6.477 1 98.12 110 GLU A C 1
ATOM 886 O O . GLU A 1 110 ? 10.672 -4.926 -5.902 1 98.12 110 GLU A O 1
ATOM 891 N N . HIS A 1 111 ? 9.164 -3.787 -7.129 1 97.25 111 HIS A N 1
ATOM 892 C CA . HIS A 1 111 ? 10.062 -2.648 -7.266 1 97.25 111 HIS A CA 1
ATOM 893 C C . HIS A 1 111 ? 10 -1.746 -6.035 1 97.25 111 HIS A C 1
ATOM 895 O O . HIS A 1 111 ? 10.992 -1.099 -5.684 1 97.25 111 HIS A O 1
ATOM 901 N N . HIS A 1 112 ? 8.852 -1.732 -5.352 1 97.81 112 HIS A N 1
ATOM 902 C CA . HIS A 1 112 ? 8.703 -0.747 -4.289 1 97.81 112 HIS A CA 1
ATOM 903 C C . HIS A 1 112 ? 8.102 -1.377 -3.035 1 97.81 112 HIS A C 1
ATOM 905 O O . HIS A 1 112 ? 7.973 -0.713 -2.004 1 97.81 112 HIS A O 1
ATOM 911 N N . PHE A 1 113 ? 7.668 -2.635 -3.066 1 98 113 PHE A N 1
ATOM 912 C CA . PHE A 1 113 ? 7.008 -3.35 -1.981 1 98 113 PHE A CA 1
ATOM 913 C C . PHE A 1 113 ? 5.727 -2.639 -1.564 1 98 113 PHE A C 1
ATOM 915 O O . PHE A 1 113 ? 5.375 -2.621 -0.382 1 98 113 PHE A O 1
ATOM 922 N N . LEU A 1 114 ? 5.062 -1.98 -2.535 1 97.94 114 LEU A N 1
ATOM 923 C CA . LEU A 1 114 ? 3.719 -1.446 -2.338 1 97.94 114 LEU A CA 1
ATOM 924 C C . LEU A 1 114 ? 2.682 -2.312 -3.043 1 97.94 114 LEU A C 1
ATOM 926 O O . LEU A 1 114 ? 2.965 -2.9 -4.09 1 97.94 114 LEU A O 1
ATOM 930 N N . ILE A 1 115 ? 1.512 -2.287 -2.496 1 97.88 115 ILE A N 1
ATOM 931 C CA . ILE A 1 115 ? 0.442 -3.172 -2.943 1 97.88 115 ILE A CA 1
ATOM 932 C C . ILE A 1 115 ? -0.076 -2.709 -4.305 1 97.88 115 ILE A C 1
ATOM 934 O O . ILE A 1 115 ? -0.145 -1.508 -4.574 1 97.88 115 ILE A O 1
ATOM 938 N N . PHE A 1 116 ? -0.319 -3.596 -5.188 1 97.69 116 PHE A N 1
ATOM 939 C CA . PHE A 1 116 ? -1.278 -3.357 -6.258 1 97.69 116 PHE A CA 1
ATOM 940 C C . PHE A 1 116 ? -2.49 -4.27 -6.113 1 97.69 116 PHE A C 1
ATOM 942 O O . PHE A 1 116 ? -2.363 -5.414 -5.676 1 97.69 116 PHE A O 1
ATOM 949 N N . GLU A 1 117 ? -3.633 -3.732 -6.383 1 96.81 117 GLU A N 1
ATOM 950 C CA . GLU A 1 117 ? -4.895 -4.43 -6.16 1 96.81 117 GLU A CA 1
ATOM 951 C C . GLU A 1 117 ? -5.762 -4.418 -7.418 1 96.81 117 GLU A C 1
ATOM 953 O O . GLU A 1 117 ? -5.75 -3.447 -8.172 1 96.81 117 GLU A O 1
ATOM 958 N N . GLY A 1 118 ? -6.52 -5.527 -7.609 1 96.06 118 GLY A N 1
ATOM 959 C CA . GLY A 1 118 ? -7.375 -5.613 -8.781 1 96.06 118 GLY A CA 1
ATOM 960 C C . GLY A 1 118 ? -8.141 -6.922 -8.867 1 96.06 118 GLY A C 1
ATOM 961 O O . GLY A 1 118 ? -8.539 -7.484 -7.844 1 96.06 118 GLY A O 1
ATOM 962 N N . LYS A 1 119 ? -8.438 -7.238 -10.086 1 97.25 119 LYS A N 1
ATOM 963 C CA . LYS A 1 119 ? -9.203 -8.453 -10.344 1 97.25 119 LYS A CA 1
ATOM 964 C C . LYS A 1 119 ? -8.57 -9.273 -11.461 1 97.25 119 LYS A C 1
ATOM 966 O O . LYS A 1 119 ? -7.957 -8.719 -12.375 1 97.25 119 LYS A O 1
ATOM 971 N N . ALA A 1 120 ? -8.742 -10.531 -11.328 1 97.75 120 ALA A N 1
ATOM 972 C CA . ALA A 1 120 ? -8.305 -11.469 -12.367 1 97.75 120 ALA A CA 1
ATOM 973 C C . ALA A 1 120 ? -9.492 -12.211 -12.969 1 97.75 120 ALA A C 1
ATOM 975 O O . ALA A 1 120 ? -10.531 -12.359 -12.32 1 97.75 120 ALA A O 1
ATOM 976 N N . ILE A 1 121 ? -9.352 -12.516 -14.219 1 97.69 121 ILE A N 1
ATOM 977 C CA . ILE A 1 121 ? -10.234 -13.453 -14.906 1 97.69 121 ILE A CA 1
ATOM 978 C C . ILE A 1 121 ? -9.422 -14.609 -15.477 1 97.69 121 ILE A C 1
ATOM 980 O O . ILE A 1 121 ? -8.328 -14.406 -16.016 1 97.69 121 ILE A O 1
ATOM 984 N N . VAL A 1 122 ? -9.859 -15.82 -15.266 1 97.69 122 VAL A N 1
ATOM 985 C CA . VAL A 1 122 ? -9.203 -17.031 -15.75 1 97.69 122 VAL A CA 1
ATOM 986 C C . VAL A 1 122 ? -10.203 -17.875 -16.531 1 97.69 122 VAL A C 1
ATOM 988 O O . VAL A 1 122 ? -11.32 -18.141 -16.062 1 97.69 122 VAL A O 1
ATOM 991 N N . SER A 1 123 ? -9.836 -18.25 -17.688 1 97.06 123 SER A N 1
ATOM 992 C CA . SER A 1 123 ? -10.633 -19.156 -18.516 1 97.06 123 SER A CA 1
ATOM 993 C C . SER A 1 123 ? -9.812 -20.359 -18.953 1 97.06 123 SER A C 1
ATOM 995 O O . SER A 1 123 ? -8.602 -20.266 -19.141 1 97.06 123 SER A O 1
ATOM 997 N N . TYR A 1 124 ? -10.484 -21.484 -19.109 1 96.69 124 TYR A N 1
ATOM 998 C CA . TYR A 1 124 ? -9.828 -22.641 -19.672 1 96.69 124 TYR A CA 1
ATOM 999 C C . TYR A 1 124 ? -10.844 -23.562 -20.344 1 96.69 124 TYR A C 1
ATOM 1001 O O . TYR A 1 124 ? -12.047 -23.469 -20.094 1 96.69 124 TYR A O 1
ATOM 1009 N N . ILE A 1 125 ? -10.398 -24.328 -21.266 1 96.25 125 ILE A N 1
ATOM 1010 C CA . ILE A 1 125 ? -11.141 -25.422 -21.875 1 96.25 125 ILE A CA 1
ATOM 1011 C C . ILE A 1 125 ? -10.523 -26.75 -21.469 1 96.25 125 ILE A C 1
ATOM 1013 O O . ILE A 1 125 ? -9.391 -27.062 -21.828 1 96.25 125 ILE A O 1
ATOM 1017 N N . PRO A 1 126 ? -11.266 -27.562 -20.656 1 95.19 126 PRO A N 1
ATOM 1018 C CA . PRO A 1 126 ? -10.703 -28.812 -20.156 1 95.19 126 PRO A CA 1
ATOM 1019 C C . PRO A 1 126 ? -10.516 -29.859 -21.25 1 95.19 126 PRO A C 1
ATOM 1021 O O . PRO A 1 126 ? -11.164 -29.781 -22.297 1 95.19 126 PRO A O 1
ATOM 1024 N N . ASP A 1 127 ? -9.539 -30.734 -21 1 93.81 127 ASP A N 1
ATOM 1025 C CA . ASP A 1 127 ? -9.375 -31.953 -21.797 1 93.81 127 ASP A CA 1
ATOM 1026 C C . ASP A 1 127 ? -9.625 -33.188 -20.938 1 93.81 127 ASP A C 1
ATOM 1028 O O . ASP A 1 127 ? -10.773 -33.594 -20.734 1 93.81 127 ASP A O 1
ATOM 1032 N N . LYS A 1 128 ? -8.656 -33.625 -20.203 1 93.94 128 LYS A N 1
ATOM 1033 C CA . LYS A 1 128 ? -8.773 -34.844 -19.438 1 93.94 128 LYS A CA 1
ATOM 1034 C C . LYS A 1 128 ? -9.023 -34.562 -17.953 1 93.94 128 LYS A C 1
ATOM 1036 O O . LYS A 1 128 ? -9.461 -35.438 -17.203 1 93.94 128 LYS A O 1
ATOM 1041 N N . ILE A 1 129 ? -8.758 -33.375 -17.609 1 94.75 129 ILE A N 1
ATOM 1042 C CA . ILE A 1 129 ? -8.734 -33.062 -16.188 1 94.75 129 ILE A CA 1
ATOM 1043 C C . ILE A 1 129 ? -9.57 -31.812 -15.914 1 94.75 129 ILE A C 1
ATOM 1045 O O . ILE A 1 129 ? -9.508 -30.828 -16.656 1 94.75 129 ILE A O 1
ATOM 1049 N N . LEU A 1 130 ? -10.367 -31.844 -14.852 1 93.06 130 LEU A N 1
ATOM 1050 C CA . LEU A 1 130 ? -11.102 -30.703 -14.305 1 93.06 130 LEU A CA 1
ATOM 1051 C C . LEU A 1 130 ? -10.508 -30.266 -12.969 1 93.06 130 LEU A C 1
ATOM 1053 O O . LEU A 1 130 ? -9.805 -31.047 -12.312 1 93.06 130 LEU A O 1
ATOM 1057 N N . ILE A 1 131 ? -10.734 -29.062 -12.656 1 94 131 ILE A N 1
ATOM 1058 C CA . ILE A 1 131 ? -10.266 -28.547 -11.375 1 94 131 ILE A CA 1
ATOM 1059 C C . ILE A 1 131 ? -11.43 -27.906 -10.617 1 94 131 ILE A C 1
ATOM 1061 O O . ILE A 1 131 ? -12.344 -27.344 -11.227 1 94 131 ILE A O 1
ATOM 1065 N N . GLY A 1 132 ? -11.445 -28.094 -9.242 1 90.81 132 GLY A N 1
ATOM 1066 C CA . GLY A 1 132 ? -12.414 -27.328 -8.461 1 90.81 132 GLY A CA 1
ATOM 1067 C C . GLY A 1 132 ? -12.328 -25.828 -8.688 1 90.81 132 GLY A C 1
ATOM 1068 O O . GLY A 1 132 ? -11.234 -25.266 -8.727 1 90.81 132 GLY A O 1
ATOM 1069 N N . LEU A 1 133 ? -13.477 -25.219 -8.836 1 89.69 133 LEU A N 1
ATOM 1070 C CA . LEU A 1 133 ? -13.508 -23.797 -9.195 1 89.69 133 LEU A CA 1
ATOM 1071 C C . LEU A 1 133 ? -12.789 -22.953 -8.148 1 89.69 133 LEU A C 1
ATOM 1073 O O . LEU A 1 133 ? -12.062 -22.031 -8.492 1 89.69 133 LEU A O 1
ATOM 1077 N N . SER A 1 134 ? -12.844 -23.266 -6.918 1 94.06 134 SER A N 1
ATOM 1078 C CA . SER A 1 134 ? -12.242 -22.5 -5.832 1 94.06 134 SER A CA 1
ATOM 1079 C C . SER A 1 134 ? -10.719 -22.578 -5.867 1 94.06 134 SER A C 1
ATOM 1081 O O . SER A 1 134 ? -10.023 -21.734 -5.301 1 94.06 134 SER A O 1
ATOM 1083 N N . LYS A 1 135 ? -10.242 -23.688 -6.527 1 96.19 135 LYS A N 1
ATOM 1084 C CA . LYS A 1 135 ? -8.797 -23.875 -6.594 1 96.19 135 LYS A CA 1
ATOM 1085 C C . LYS A 1 135 ? -8.148 -22.859 -7.52 1 96.19 135 LYS A C 1
ATOM 1087 O O . LYS A 1 135 ? -6.996 -22.469 -7.309 1 96.19 135 LYS A O 1
ATOM 1092 N N . ILE A 1 136 ? -8.914 -22.375 -8.484 1 97 136 ILE A N 1
ATOM 1093 C CA . ILE A 1 136 ? -8.414 -21.328 -9.367 1 97 136 ILE A CA 1
ATOM 1094 C C . ILE A 1 136 ? -8.133 -20.062 -8.555 1 97 136 ILE A C 1
ATOM 1096 O O . ILE A 1 136 ? -7.07 -19.453 -8.688 1 97 136 ILE A O 1
ATOM 1100 N N . ASN A 1 137 ? -9.086 -19.703 -7.66 1 97.31 137 ASN A N 1
ATOM 1101 C CA . ASN A 1 137 ? -8.898 -18.547 -6.793 1 97.31 137 ASN A CA 1
ATOM 1102 C C . ASN A 1 137 ? -7.672 -18.703 -5.898 1 97.31 137 ASN A C 1
ATOM 1104 O O . ASN A 1 137 ? -6.918 -17.75 -5.699 1 97.31 137 ASN A O 1
ATOM 1108 N N . ARG A 1 138 ? -7.488 -19.859 -5.434 1 97.88 138 ARG A N 1
ATOM 1109 C CA . ARG A 1 138 ? -6.387 -20.125 -4.516 1 97.88 138 ARG A CA 1
ATOM 1110 C C . ARG A 1 138 ? -5.043 -20.047 -5.234 1 97.88 138 ARG A C 1
ATOM 1112 O O . ARG A 1 138 ? -4.051 -19.609 -4.656 1 97.88 138 ARG A O 1
ATOM 1119 N N . ILE A 1 139 ? -5.02 -20.516 -6.465 1 98.38 139 ILE A N 1
ATOM 1120 C CA . ILE A 1 139 ? -3.797 -20.438 -7.262 1 98.38 139 ILE A CA 1
ATOM 1121 C C . ILE A 1 139 ? -3.443 -18.984 -7.516 1 98.38 139 ILE A C 1
ATOM 1123 O O . ILE A 1 139 ? -2.291 -18.578 -7.344 1 98.38 139 ILE A O 1
ATOM 1127 N N . VAL A 1 140 ? -4.469 -18.203 -7.895 1 98.56 140 VAL A N 1
ATOM 1128 C CA . VAL A 1 140 ? -4.262 -16.781 -8.102 1 98.56 140 VAL A CA 1
ATOM 1129 C C . VAL A 1 140 ? -3.732 -16.141 -6.824 1 98.56 140 VAL A C 1
ATOM 1131 O O . VAL A 1 140 ? -2.758 -15.383 -6.855 1 98.56 140 VAL A O 1
ATOM 1134 N N . ASP A 1 141 ? -4.305 -16.484 -5.734 1 98.06 141 ASP A N 1
ATOM 1135 C CA . ASP A 1 141 ? -3.926 -15.93 -4.438 1 98.06 141 ASP A CA 1
ATOM 1136 C C . ASP A 1 141 ? -2.488 -16.297 -4.082 1 98.06 141 ASP A C 1
ATOM 1138 O O . ASP A 1 141 ? -1.722 -15.461 -3.607 1 98.06 141 ASP A O 1
ATOM 1142 N N . PHE A 1 142 ? -2.146 -17.562 -4.352 1 98.5 142 PHE A N 1
ATOM 1143 C CA . PHE A 1 142 ? -0.807 -18.062 -4.047 1 98.5 142 PHE A CA 1
ATOM 1144 C C . PHE A 1 142 ? 0.249 -17.234 -4.781 1 98.5 142 PHE A C 1
ATOM 1146 O O . PHE A 1 142 ? 1.211 -16.766 -4.172 1 98.5 142 PHE A O 1
ATOM 1153 N N . PHE A 1 143 ? 0.063 -17 -6 1 98.69 143 PHE A N 1
ATOM 1154 C CA . PHE A 1 143 ? 1.062 -16.297 -6.793 1 98.69 143 PHE A CA 1
ATOM 1155 C C . PHE A 1 143 ? 1.008 -14.797 -6.527 1 98.69 143 PHE A C 1
ATOM 1157 O O . PHE A 1 143 ? 1.975 -14.078 -6.793 1 98.69 143 PHE A O 1
ATOM 1164 N N . SER A 1 144 ? -0.112 -14.297 -6.062 1 98.62 144 SER A N 1
ATOM 1165 C CA . SER A 1 144 ? -0.221 -12.883 -5.719 1 98.62 144 SER A CA 1
ATOM 1166 C C . SER A 1 144 ? 0.546 -12.562 -4.441 1 98.62 144 SER A C 1
ATOM 1168 O O . SER A 1 144 ? 0.898 -11.406 -4.195 1 98.62 144 SER A O 1
ATOM 1170 N N . LYS A 1 145 ? 0.744 -13.539 -3.598 1 97.94 145 LYS A N 1
ATOM 1171 C CA . LYS A 1 145 ? 1.373 -13.336 -2.299 1 97.94 145 LYS A CA 1
ATOM 1172 C C . LYS A 1 145 ? 2.891 -13.461 -2.395 1 97.94 145 LYS A C 1
ATOM 1174 O O . LYS A 1 145 ? 3.51 -14.195 -1.62 1 97.94 145 LYS A O 1
ATOM 1179 N N . ARG A 1 146 ? 3.467 -12.703 -3.352 1 97.69 146 ARG A N 1
ATOM 1180 C CA . ARG A 1 146 ? 4.883 -12.555 -3.668 1 97.69 146 ARG A CA 1
ATOM 1181 C C . ARG A 1 146 ? 5.203 -11.133 -4.109 1 97.69 146 ARG A C 1
ATOM 1183 O O . ARG A 1 146 ? 4.316 -10.398 -4.543 1 97.69 146 ARG A O 1
ATOM 1190 N N . PRO A 1 147 ? 6.539 -10.734 -3.863 1 97.94 147 PRO A N 1
ATOM 1191 C CA . PRO A 1 147 ? 6.914 -9.602 -4.715 1 97.94 147 PRO A CA 1
ATOM 1192 C C . PRO A 1 147 ? 6.777 -9.914 -6.203 1 97.94 147 PRO A C 1
ATOM 1194 O O . PRO A 1 147 ? 7.367 -10.875 -6.691 1 97.94 147 PRO A O 1
ATOM 1197 N N . GLN A 1 148 ? 5.984 -9.07 -6.926 1 98.44 148 GLN A N 1
ATOM 1198 C CA . GLN A 1 148 ? 5.598 -9.477 -8.273 1 98.44 148 GLN A CA 1
ATOM 1199 C C . GLN A 1 148 ? 5.738 -8.32 -9.258 1 98.44 148 GLN A C 1
ATOM 1201 O O . GLN A 1 148 ? 5.723 -7.152 -8.859 1 98.44 148 GLN A O 1
ATOM 1206 N N . ILE A 1 149 ? 6.012 -8.648 -10.453 1 97.88 149 ILE A N 1
ATOM 1207 C CA . ILE A 1 149 ? 5.645 -7.895 -11.648 1 97.88 149 ILE A CA 1
ATOM 1208 C C . ILE A 1 149 ? 4.336 -8.438 -12.219 1 97.88 149 ILE A C 1
ATOM 1210 O O . ILE A 1 149 ? 4.18 -9.648 -12.383 1 97.88 149 ILE A O 1
ATOM 1214 N N . GLN A 1 150 ? 3.369 -7.496 -12.539 1 98.5 150 GLN A N 1
ATOM 1215 C CA . GLN A 1 150 ? 2.045 -7.957 -12.938 1 98.5 150 GLN A CA 1
ATOM 1216 C C . GLN A 1 150 ? 2.125 -8.883 -14.148 1 98.5 150 GLN A C 1
ATOM 1218 O O . GLN A 1 150 ? 1.379 -9.859 -14.242 1 98.5 150 GLN A O 1
ATOM 1223 N N . GLU A 1 151 ? 3.02 -8.602 -15.086 1 98.25 151 GLU A N 1
ATOM 1224 C CA . GLU A 1 151 ? 3.213 -9.438 -16.266 1 98.25 151 GLU A CA 1
ATOM 1225 C C . GLU A 1 151 ? 3.633 -10.852 -15.875 1 98.25 151 GLU A C 1
ATOM 1227 O O . GLU A 1 151 ? 3.084 -11.836 -16.391 1 98.25 151 GLU A O 1
ATOM 1232 N N . ARG A 1 152 ? 4.586 -10.945 -14.984 1 98.31 152 ARG A N 1
ATOM 1233 C CA . ARG A 1 152 ? 5.055 -12.25 -14.531 1 98.31 152 ARG A CA 1
ATOM 1234 C C . ARG A 1 152 ? 3.961 -12.992 -13.773 1 98.31 152 ARG A C 1
ATOM 1236 O O . ARG A 1 152 ? 3.766 -14.195 -13.977 1 98.31 152 ARG A O 1
ATOM 1243 N N . LEU A 1 153 ? 3.289 -12.234 -12.914 1 98.75 153 LEU A N 1
ATOM 1244 C CA . LEU A 1 153 ? 2.184 -12.812 -12.156 1 98.75 153 LEU A CA 1
ATOM 1245 C C . LEU A 1 153 ? 1.163 -13.453 -13.086 1 98.75 153 LEU A C 1
ATOM 1247 O O . LEU A 1 153 ? 0.777 -14.609 -12.891 1 98.75 153 LEU A O 1
ATOM 1251 N N . THR A 1 154 ? 0.76 -12.758 -14.148 1 98.81 154 THR A N 1
ATOM 1252 C CA . THR A 1 154 ? -0.237 -13.234 -15.102 1 98.81 154 THR A CA 1
ATOM 1253 C C . THR A 1 154 ? 0.24 -14.508 -15.797 1 98.81 154 THR A C 1
ATOM 1255 O O . THR A 1 154 ? -0.511 -15.477 -15.914 1 98.81 154 THR A O 1
ATOM 1258 N N . ASN A 1 155 ? 1.471 -14.547 -16.109 1 98.75 155 ASN A N 1
ATOM 1259 C CA . ASN A 1 155 ? 2.047 -15.695 -16.797 1 98.75 155 ASN A CA 1
ATOM 1260 C C . ASN A 1 155 ? 2.176 -16.891 -15.859 1 98.75 155 ASN A C 1
ATOM 1262 O O . ASN A 1 155 ? 1.958 -18.031 -16.281 1 98.75 155 ASN A O 1
ATOM 1266 N N . GLN A 1 156 ? 2.605 -16.625 -14.656 1 98.81 156 GLN A N 1
ATOM 1267 C CA . GLN A 1 156 ? 2.754 -17.703 -13.68 1 98.81 156 GLN A CA 1
ATOM 1268 C C . GLN A 1 156 ? 1.433 -18.422 -13.453 1 98.81 156 GLN A C 1
ATOM 1270 O O . GLN A 1 156 ? 1.398 -19.656 -13.398 1 98.81 156 GLN A O 1
ATOM 1275 N N . ILE A 1 157 ? 0.357 -17.641 -13.352 1 98.81 157 ILE A N 1
ATOM 1276 C CA . ILE A 1 157 ? -0.961 -18.234 -13.148 1 98.81 157 ILE A CA 1
ATOM 1277 C C . ILE A 1 157 ? -1.333 -19.094 -14.359 1 98.81 157 ILE A C 1
ATOM 1279 O O . ILE A 1 157 ? -1.785 -20.234 -14.203 1 98.81 157 ILE A O 1
ATOM 1283 N N . LEU A 1 158 ? -1.094 -18.562 -15.57 1 98.75 158 LEU A N 1
ATOM 1284 C CA . LEU A 1 158 ? -1.393 -19.297 -16.797 1 98.75 158 LEU A CA 1
ATOM 1285 C C . LEU A 1 158 ? -0.661 -20.625 -16.828 1 98.75 158 LE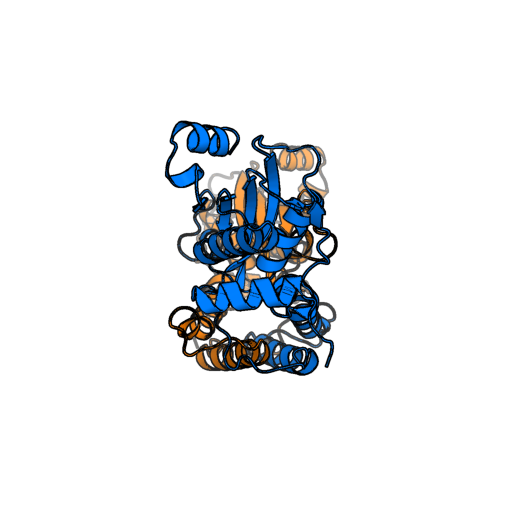U A C 1
ATOM 1287 O O . LEU A 1 158 ? -1.283 -21.672 -17.016 1 98.75 158 LEU A O 1
ATOM 1291 N N . VAL A 1 159 ? 0.631 -20.656 -16.594 1 98.75 159 VAL A N 1
ATOM 1292 C CA . VAL A 1 159 ? 1.468 -21.844 -16.703 1 98.75 159 VAL A CA 1
ATOM 1293 C C . VAL A 1 159 ? 1.067 -22.859 -15.625 1 98.75 159 VAL A C 1
ATOM 1295 O O . VAL A 1 159 ? 0.99 -24.062 -15.898 1 98.75 159 VAL A O 1
ATOM 1298 N N . ALA A 1 160 ? 0.821 -22.312 -14.445 1 98.62 160 ALA A N 1
ATOM 1299 C CA . ALA A 1 160 ? 0.417 -23.203 -13.352 1 98.62 160 ALA A CA 1
ATOM 1300 C C . ALA A 1 160 ? -0.846 -23.969 -13.719 1 98.62 160 ALA A C 1
ATOM 1302 O O . ALA A 1 160 ? -0.906 -25.188 -13.539 1 98.62 160 ALA A O 1
ATOM 1303 N N . ILE A 1 161 ? -1.818 -23.266 -14.281 1 98.12 161 ILE A N 1
ATOM 1304 C CA . ILE A 1 161 ? -3.096 -23.891 -14.609 1 98.12 161 ILE A CA 1
ATOM 1305 C C . ILE A 1 161 ? -2.922 -24.844 -15.789 1 98.12 161 ILE A C 1
ATOM 1307 O O . ILE A 1 161 ? -3.469 -25.953 -15.797 1 98.12 161 ILE A O 1
ATOM 1311 N N . GLN A 1 162 ? -2.133 -24.469 -16.75 1 98.12 162 GLN A N 1
ATOM 1312 C CA . GLN A 1 162 ? -1.868 -25.344 -17.891 1 98.12 162 GLN A CA 1
ATOM 1313 C C . GLN A 1 162 ? -1.252 -26.656 -17.453 1 98.12 162 GLN A C 1
ATOM 1315 O O . GLN A 1 162 ? -1.674 -27.734 -17.906 1 98.12 162 GLN A O 1
ATOM 1320 N N . ILE A 1 163 ? -0.261 -26.562 -16.578 1 97.44 163 ILE A N 1
ATOM 1321 C CA . ILE A 1 163 ? 0.475 -27.734 -16.141 1 97.44 163 ILE A CA 1
ATOM 1322 C C . ILE A 1 163 ? -0.435 -28.641 -15.305 1 97.44 163 ILE A C 1
ATOM 1324 O O . ILE A 1 163 ? -0.454 -29.859 -15.484 1 97.44 163 ILE A O 1
ATOM 1328 N N . LEU A 1 164 ? -1.194 -28.047 -14.43 1 97.12 164 LEU A N 1
ATOM 1329 C CA . LEU A 1 164 ? -2.057 -28.812 -13.531 1 97.12 164 LEU A CA 1
ATOM 1330 C C . LEU A 1 164 ? -3.174 -29.5 -14.312 1 97.12 164 LEU A C 1
ATOM 1332 O O . LEU A 1 164 ? -3.525 -30.656 -14.016 1 97.12 164 LEU A O 1
ATOM 1336 N N . LEU A 1 165 ? -3.707 -28.859 -15.367 1 96.94 165 LEU A N 1
ATOM 1337 C CA . LEU A 1 165 ? -4.871 -29.375 -16.078 1 96.94 165 LEU A CA 1
ATOM 1338 C C . LEU A 1 165 ? -4.449 -30.109 -17.344 1 96.94 165 LEU A C 1
ATOM 1340 O O . LEU A 1 165 ? -5.293 -30.641 -18.062 1 96.94 165 LEU A O 1
ATOM 1344 N N . ASP A 1 166 ? -3.145 -30.078 -17.578 1 96.31 166 ASP A N 1
ATOM 1345 C CA . ASP A 1 166 ? -2.59 -30.719 -18.766 1 96.31 166 ASP A CA 1
ATOM 1346 C C . ASP A 1 166 ? -3.33 -30.266 -20.016 1 96.31 166 ASP A C 1
ATOM 1348 O O . ASP A 1 166 ? -3.814 -31.109 -20.797 1 96.31 166 ASP A O 1
ATOM 1352 N N . THR A 1 167 ? -3.498 -29.062 -20.172 1 97 167 THR A N 1
ATOM 1353 C CA . THR A 1 167 ? -4.078 -28.438 -21.359 1 97 167 THR A CA 1
ATOM 1354 C C . THR A 1 167 ? -3.365 -27.125 -21.688 1 97 167 THR A C 1
ATOM 1356 O O . THR A 1 167 ? -2.908 -26.422 -20.797 1 97 167 THR A O 1
ATOM 1359 N N . LYS A 1 168 ? -3.293 -26.75 -22.922 1 97.56 168 LYS A N 1
ATOM 1360 C CA . LYS A 1 168 ? -2.709 -25.484 -23.344 1 97.56 168 LYS A CA 1
ATOM 1361 C C . LYS A 1 168 ? -3.77 -24.391 -23.406 1 97.56 168 LYS A C 1
ATOM 1363 O O . LYS A 1 168 ? -3.439 -23.203 -23.531 1 97.56 168 LYS A O 1
ATOM 1368 N N . ASN A 1 169 ? -5.047 -24.781 -23.297 1 97.81 169 ASN A N 1
ATOM 1369 C CA . ASN A 1 169 ? -6.16 -23.859 -23.531 1 97.81 169 ASN A CA 1
ATOM 1370 C C . ASN A 1 169 ? -6.551 -23.109 -22.266 1 97.81 169 ASN A C 1
ATOM 1372 O O . ASN A 1 169 ? -7.613 -23.359 -21.688 1 97.81 169 ASN A O 1
ATOM 1376 N N . VAL A 1 170 ? -5.695 -22.188 -21.906 1 98 170 VAL A N 1
ATOM 1377 C CA . VAL A 1 170 ? -5.902 -21.359 -20.734 1 98 170 VAL A CA 1
ATOM 1378 C C . VAL A 1 170 ? -5.684 -19.891 -21.094 1 98 170 VAL A C 1
ATOM 1380 O O . VAL A 1 170 ? -4.82 -19.562 -21.906 1 98 170 VAL A O 1
ATOM 1383 N N . ALA A 1 171 ? -6.488 -19.016 -20.5 1 98.12 171 ALA A N 1
ATOM 1384 C CA . ALA A 1 171 ? -6.32 -17.562 -20.625 1 98.12 171 ALA A CA 1
ATOM 1385 C C . ALA A 1 171 ? -6.445 -16.875 -19.266 1 98.12 171 ALA A C 1
ATOM 1387 O O . ALA A 1 171 ? -7.297 -17.25 -18.453 1 98.12 171 ALA A O 1
ATOM 1388 N N . VAL A 1 172 ? -5.566 -15.938 -19.031 1 98.38 172 VAL A N 1
ATOM 1389 C CA . VAL A 1 172 ? -5.57 -15.172 -17.781 1 98.38 172 VAL A CA 1
ATOM 1390 C C . VAL A 1 172 ? -5.453 -13.68 -18.094 1 98.38 172 VAL A C 1
ATOM 1392 O O . VAL A 1 172 ? -4.652 -13.273 -18.938 1 98.38 172 VAL A O 1
ATOM 1395 N N . ALA A 1 173 ? -6.281 -12.898 -17.484 1 98.25 173 ALA A N 1
ATOM 1396 C CA . ALA A 1 173 ? -6.168 -11.445 -17.531 1 98.25 173 ALA A CA 1
ATOM 1397 C C . ALA A 1 173 ? -6.23 -10.844 -16.125 1 98.25 173 ALA A C 1
ATOM 1399 O O . ALA A 1 173 ? -6.977 -11.32 -15.273 1 98.25 173 ALA A O 1
ATOM 1400 N N . ILE A 1 174 ? -5.414 -9.82 -15.906 1 98.25 174 ILE A N 1
ATOM 1401 C CA . ILE A 1 174 ? -5.418 -9.094 -14.641 1 98.25 174 ILE A CA 1
ATOM 1402 C C . ILE A 1 174 ? -5.523 -7.594 -14.914 1 98.25 174 ILE A C 1
ATOM 1404 O O . ILE A 1 174 ? -4.82 -7.062 -15.773 1 98.25 174 ILE A O 1
ATOM 1408 N N . LYS A 1 175 ? -6.453 -6.98 -14.352 1 97.88 175 LYS A N 1
ATOM 1409 C CA . LYS A 1 175 ? -6.562 -5.523 -14.289 1 97.88 175 LYS A CA 1
ATOM 1410 C C . LYS A 1 175 ? -6.336 -5.016 -12.867 1 97.88 175 LYS A C 1
ATOM 1412 O O . LYS A 1 175 ? -7.035 -5.418 -11.938 1 97.88 175 LYS A O 1
ATOM 1417 N N . ALA A 1 176 ? -5.289 -4.18 -12.695 1 97.62 176 ALA A N 1
ATOM 1418 C CA . ALA A 1 176 ? -4.938 -3.807 -11.328 1 97.62 176 ALA A CA 1
ATOM 1419 C C . ALA A 1 176 ? -4.496 -2.348 -11.258 1 97.62 176 ALA A C 1
ATOM 1421 O O . ALA A 1 176 ? -4.031 -1.783 -12.25 1 97.62 176 ALA A O 1
ATOM 1422 N N . LYS A 1 177 ? -4.73 -1.749 -10.094 1 96.62 177 LYS A N 1
ATOM 1423 C CA . LYS A 1 177 ? -4.215 -0.435 -9.719 1 96.62 177 LYS A CA 1
ATOM 1424 C C . LYS A 1 177 ? -2.973 -0.562 -8.844 1 96.62 177 LYS A C 1
ATOM 1426 O O . LYS A 1 177 ? -2.969 -1.316 -7.863 1 96.62 177 LYS A O 1
ATOM 1431 N N . HIS A 1 178 ? -1.949 0.149 -9.242 1 97.19 178 HIS A N 1
ATOM 1432 C CA . HIS A 1 178 ? -0.676 0.089 -8.531 1 97.19 178 HIS A CA 1
ATOM 1433 C C . HIS A 1 178 ? -0.512 1.279 -7.594 1 97.19 178 HIS A C 1
ATOM 1435 O O . HIS A 1 178 ? -0.499 2.43 -8.039 1 97.19 178 HIS A O 1
ATOM 1441 N N . LEU A 1 179 ? -0.268 0.98 -6.34 1 95.94 179 LEU A N 1
ATOM 1442 C CA . LEU A 1 179 ? -0.123 2.061 -5.371 1 95.94 179 LEU A CA 1
ATOM 1443 C C . LEU A 1 179 ? 1.212 2.777 -5.551 1 95.94 179 LEU A C 1
ATOM 1445 O O . LEU A 1 179 ? 1.355 3.938 -5.164 1 95.94 179 LEU A O 1
ATOM 1449 N N . CYS A 1 180 ? 2.234 2.109 -6.078 1 95.44 180 CYS A N 1
ATOM 1450 C CA . CYS A 1 180 ? 3.504 2.771 -6.355 1 95.44 180 CYS A CA 1
ATOM 1451 C C . CYS A 1 180 ? 3.34 3.832 -7.438 1 95.44 180 CYS A C 1
ATOM 1453 O O . CYS A 1 180 ? 4.191 4.711 -7.586 1 95.44 180 CYS A O 1
ATOM 1455 N N . VAL A 1 181 ? 2.268 3.758 -8.18 1 92.81 181 VAL A N 1
ATOM 1456 C CA . VAL A 1 181 ? 1.972 4.758 -9.195 1 92.81 181 VAL A CA 1
ATOM 1457 C C . VAL A 1 181 ? 1.031 5.816 -8.625 1 92.81 181 VAL A C 1
ATOM 1459 O O . VAL A 1 181 ? 1.167 7.004 -8.93 1 92.81 181 VAL A O 1
ATOM 1462 N N . LYS A 1 182 ? 0.196 5.387 -7.758 1 93.12 182 LYS A N 1
ATOM 1463 C CA . LYS A 1 182 ? -0.859 6.246 -7.23 1 93.12 182 LYS A CA 1
ATOM 1464 C C . LYS A 1 182 ? -0.342 7.117 -6.086 1 93.12 182 LYS A C 1
ATOM 1466 O O . LYS A 1 182 ? -0.724 8.281 -5.965 1 93.12 182 LYS A O 1
ATOM 1471 N N . ALA A 1 183 ? 0.542 6.578 -5.293 1 91.69 183 ALA A N 1
ATOM 1472 C CA . ALA A 1 183 ? 0.852 7.211 -4.012 1 91.69 183 ALA A CA 1
ATOM 1473 C C . ALA A 1 183 ? 2.186 7.949 -4.074 1 91.69 183 ALA A C 1
ATOM 1475 O O . ALA A 1 183 ? 2.537 8.688 -3.148 1 91.69 183 ALA A O 1
ATOM 1476 N N . ARG A 1 184 ? 2.861 7.723 -5.113 1 88.31 184 ARG A N 1
ATOM 1477 C CA . ARG A 1 184 ? 4.172 8.352 -5.219 1 88.31 184 ARG A CA 1
ATOM 1478 C C . ARG A 1 184 ? 4.469 8.766 -6.656 1 88.31 184 ARG A C 1
ATOM 1480 O O . ARG A 1 184 ? 3.822 8.289 -7.59 1 88.31 184 ARG A O 1
ATOM 1487 N N . GLY A 1 185 ? 5.445 9.633 -6.781 1 87.81 185 GLY A N 1
ATOM 1488 C CA . GLY A 1 185 ? 5.848 10.055 -8.109 1 87.81 185 GLY A CA 1
ATOM 1489 C C . GLY A 1 185 ? 4.773 10.844 -8.836 1 87.81 185 GLY A C 1
ATOM 1490 O O . GLY A 1 185 ? 4.312 11.875 -8.336 1 87.81 185 GLY A O 1
ATOM 1491 N N . ILE A 1 186 ? 4.227 10.383 -9.836 1 80.12 186 ILE A N 1
ATOM 1492 C CA . ILE A 1 186 ? 3.264 11.055 -10.703 1 80.12 186 ILE A CA 1
ATOM 1493 C C . ILE A 1 186 ? 1.906 11.133 -10.008 1 80.12 186 ILE A C 1
ATOM 1495 O O . ILE A 1 186 ? 1.052 11.938 -10.383 1 80.12 186 ILE A O 1
ATOM 1499 N N . LYS A 1 187 ? 1.658 10.281 -9.062 1 86.12 187 LYS A N 1
ATOM 1500 C CA . LYS A 1 187 ? 0.448 10.234 -8.25 1 86.12 187 LYS A CA 1
ATOM 1501 C C . LYS A 1 187 ? -0.804 10.227 -9.125 1 86.12 187 LYS A C 1
ATOM 1503 O O . LYS A 1 187 ? -1.719 11.023 -8.906 1 86.12 187 LYS A O 1
ATOM 1508 N N . ASP A 1 188 ? -0.73 9.344 -10.164 1 83.81 188 ASP A N 1
ATOM 1509 C CA . ASP A 1 188 ? -1.885 9.133 -11.031 1 83.81 188 ASP A CA 1
ATOM 1510 C C . ASP A 1 188 ? -2.945 8.281 -10.344 1 83.81 188 ASP A C 1
ATOM 1512 O O . ASP A 1 188 ? -2.814 7.059 -10.273 1 83.81 188 ASP A O 1
ATOM 1516 N N . SER A 1 189 ? -4.004 8.852 -9.961 1 85.62 189 SER A N 1
ATOM 1517 C CA . SER A 1 189 ? -4.992 8.188 -9.109 1 85.62 189 SER A CA 1
ATOM 1518 C C . SER A 1 189 ? -5.973 7.371 -9.945 1 85.62 189 SER A C 1
ATOM 1520 O O . SER A 1 189 ? -6.727 6.555 -9.406 1 85.62 189 SER A O 1
ATOM 1522 N N . HIS A 1 190 ? -5.926 7.395 -11.227 1 86.69 190 HIS A N 1
ATOM 1523 C CA . HIS A 1 190 ? -6.984 6.781 -12.023 1 86.69 190 HIS A CA 1
ATOM 1524 C C . HIS A 1 190 ? -6.422 5.707 -12.945 1 86.69 190 HIS A C 1
ATOM 1526 O O . HIS A 1 190 ? -7.184 4.957 -13.562 1 86.69 190 HIS A O 1
ATOM 1532 N N . SER A 1 191 ? -5.184 5.527 -12.977 1 90.75 191 SER A N 1
ATOM 1533 C CA . SER A 1 191 ? -4.59 4.59 -13.922 1 90.75 191 SER A CA 1
ATOM 1534 C C . SER A 1 191 ? -4.77 3.148 -13.453 1 90.75 191 SER A C 1
ATOM 1536 O O . SER A 1 191 ? -4.73 2.867 -12.258 1 90.75 191 SER A O 1
ATOM 1538 N N . LYS A 1 192 ? -5.051 2.307 -14.383 1 95.31 192 LYS A N 1
ATOM 1539 C CA . LYS A 1 192 ? -5.09 0.86 -14.195 1 95.31 192 LYS A CA 1
ATOM 1540 C C . LYS A 1 192 ? -4.25 0.147 -15.258 1 95.31 192 LYS A C 1
ATOM 1542 O O . LYS A 1 192 ? -4.156 0.609 -16.391 1 95.31 192 LYS A O 1
ATOM 1547 N N . THR A 1 193 ? -3.66 -0.987 -14.906 1 96.25 193 THR A N 1
ATOM 1548 C CA . THR A 1 193 ? -2.85 -1.789 -15.82 1 96.25 193 THR A CA 1
ATOM 1549 C C . THR A 1 193 ? -3.551 -3.104 -16.141 1 96.25 193 THR A C 1
ATOM 1551 O O . THR A 1 193 ? -4.086 -3.768 -15.258 1 96.25 193 THR A O 1
ATOM 1554 N N . LEU A 1 194 ? -3.635 -3.375 -17.422 1 97.19 194 LEU A N 1
ATOM 1555 C CA . LEU A 1 194 ? -4.18 -4.641 -17.906 1 97.19 194 LEU A CA 1
ATOM 1556 C C . LEU A 1 194 ? -3.076 -5.539 -18.453 1 97.19 194 LEU A C 1
ATOM 1558 O O . LEU A 1 194 ? -2.275 -5.109 -19.281 1 97.19 194 LEU A O 1
ATOM 1562 N N . THR A 1 195 ? -2.934 -6.738 -17.953 1 98.06 195 THR A N 1
ATOM 1563 C CA . THR A 1 195 ? -2.055 -7.758 -18.531 1 98.06 195 THR A CA 1
ATOM 1564 C C . THR A 1 195 ? -2.859 -8.969 -18.984 1 98.06 195 THR A C 1
ATOM 1566 O O . THR A 1 195 ? -3.848 -9.344 -18.344 1 98.06 195 THR A O 1
ATOM 1569 N N . LEU A 1 196 ? -2.441 -9.492 -20.078 1 96.88 196 LEU A N 1
ATOM 1570 C CA . LEU A 1 196 ? -3.119 -10.625 -20.703 1 96.88 196 LEU A CA 1
ATOM 1571 C C . LEU A 1 196 ? -2.125 -11.719 -21.062 1 96.88 196 LEU A C 1
ATOM 1573 O O . LEU A 1 196 ? -1.069 -11.438 -21.641 1 96.88 196 LEU A O 1
ATOM 1577 N N . SER A 1 197 ? -2.408 -12.977 -20.672 1 97.88 197 SER A N 1
ATOM 1578 C CA . SER A 1 197 ? -1.677 -14.164 -21.094 1 97.88 197 SER A CA 1
ATOM 1579 C C . SER A 1 197 ? -2.613 -15.203 -21.703 1 97.88 197 SER A C 1
ATOM 1581 O O . SER A 1 197 ? -3.602 -15.602 -21.078 1 97.88 197 SER A O 1
ATOM 1583 N N . LEU A 1 198 ? -2.281 -15.594 -22.922 1 97.5 198 LEU A N 1
ATOM 1584 C CA . LEU A 1 198 ? -3.145 -16.5 -23.672 1 97.5 198 LEU A CA 1
ATOM 1585 C C . LEU A 1 198 ? -2.402 -17.766 -24.047 1 97.5 198 LEU A C 1
ATOM 1587 O O . LEU A 1 198 ? -1.22 -17.734 -24.391 1 97.5 198 LEU A O 1
ATOM 1591 N N . GLY A 1 199 ? -3.129 -18.891 -23.938 1 97.44 199 GLY A N 1
ATOM 1592 C CA . GLY A 1 199 ? -2.586 -20.188 -24.359 1 97.44 199 GLY A CA 1
ATOM 1593 C C . GLY A 1 199 ? -3.521 -20.969 -25.25 1 97.44 199 GLY A C 1
ATOM 1594 O O . GLY A 1 199 ? -4.742 -20.828 -25.156 1 97.44 199 GLY A O 1
ATOM 1595 N N . GLY A 1 200 ? -2.949 -21.797 -26.141 1 97.06 200 GLY A N 1
ATOM 1596 C CA . GLY A 1 200 ? -3.721 -22.688 -26.969 1 97.06 200 GLY A CA 1
ATOM 1597 C C . GLY A 1 200 ? -4.703 -21.969 -27.875 1 97.06 200 GLY A C 1
ATOM 1598 O O . GLY A 1 200 ? -4.324 -21.062 -28.609 1 97.06 200 GLY A O 1
ATOM 1599 N N . VAL A 1 201 ? -5.949 -22.344 -27.734 1 95.81 201 VAL A N 1
ATOM 1600 C CA . VAL A 1 201 ? -7 -21.875 -28.625 1 95.81 201 VAL A CA 1
ATOM 1601 C C . VAL A 1 201 ? -7.254 -20.391 -28.406 1 95.81 201 VAL A C 1
ATOM 1603 O O . VAL A 1 201 ? -7.781 -19.703 -29.297 1 95.81 201 VAL A O 1
ATOM 1606 N N . PHE A 1 202 ? -6.883 -19.859 -27.266 1 95.94 202 PHE A N 1
ATOM 1607 C CA . PHE A 1 202 ? -7.117 -18.453 -26.969 1 95.94 202 PHE A CA 1
ATOM 1608 C C . PHE A 1 202 ? -6.156 -17.578 -27.766 1 95.94 202 PHE A C 1
ATOM 1610 O O . PHE A 1 202 ? -6.41 -16.391 -27.969 1 95.94 202 PHE A O 1
ATOM 1617 N N . LYS A 1 203 ? -5.113 -18.141 -28.141 1 93.88 203 LYS A N 1
ATOM 1618 C CA . LYS A 1 203 ? -4.16 -17.438 -28.984 1 93.88 203 LYS A CA 1
ATOM 1619 C C . LYS A 1 203 ? -4.551 -17.516 -30.453 1 93.88 203 LYS A C 1
ATOM 1621 O O . LYS A 1 203 ? -4.398 -16.547 -31.203 1 93.88 203 LYS A O 1
ATOM 1626 N N . SER A 1 204 ? -5.105 -18.688 -30.812 1 93.31 204 SER A N 1
ATOM 1627 C CA . SER A 1 204 ? -5.246 -19 -32.25 1 93.31 204 SER A CA 1
ATOM 1628 C C . SER A 1 204 ? -6.645 -18.656 -32.75 1 93.31 204 SER A C 1
ATOM 1630 O O . SER A 1 204 ? -6.836 -18.453 -33.938 1 93.31 204 SER A O 1
ATOM 1632 N N . LYS A 1 205 ? -7.621 -18.594 -31.891 1 93.19 205 LYS A N 1
ATOM 1633 C CA . LYS A 1 205 ? -9.008 -18.375 -32.312 1 93.19 205 LYS A CA 1
ATOM 1634 C C . LYS A 1 205 ? -9.547 -17.062 -31.75 1 93.19 205 LYS A C 1
ATOM 1636 O O . LYS A 1 205 ? -9.828 -16.953 -30.547 1 93.19 205 LYS A O 1
ATOM 1641 N N . GLN A 1 206 ? -9.836 -16.219 -32.625 1 90.88 206 GLN A N 1
ATOM 1642 C CA . GLN A 1 206 ? -10.242 -14.875 -32.25 1 90.88 206 GLN A CA 1
ATOM 1643 C C . GLN A 1 206 ? -11.594 -14.883 -31.516 1 90.88 206 GLN A C 1
ATOM 1645 O O . GLN A 1 206 ? -11.812 -14.109 -30.594 1 90.88 206 GLN A O 1
ATOM 1650 N N . ASN A 1 207 ? -12.391 -15.688 -31.969 1 91.06 207 ASN A N 1
ATOM 1651 C CA . ASN A 1 207 ? -13.719 -15.742 -31.375 1 91.06 207 ASN A CA 1
ATOM 1652 C C . ASN A 1 207 ? -13.664 -16.172 -29.906 1 91.06 207 ASN A C 1
ATOM 1654 O O . ASN A 1 207 ? -14.383 -15.633 -29.062 1 91.06 207 ASN A O 1
ATOM 1658 N N . ILE A 1 208 ? -12.805 -17.062 -29.625 1 90.12 208 ILE A N 1
ATOM 1659 C CA . ILE A 1 208 ? -12.664 -17.547 -28.266 1 90.12 208 ILE A CA 1
ATOM 1660 C C . ILE A 1 208 ? -12.008 -16.484 -27.391 1 90.12 208 ILE A C 1
ATOM 1662 O O . ILE A 1 208 ? -12.398 -16.281 -26.25 1 90.12 208 ILE A O 1
ATOM 1666 N N . LYS A 1 209 ? -11.086 -15.773 -27.984 1 91 209 LYS A N 1
ATOM 1667 C CA . LYS A 1 209 ? -10.438 -14.672 -27.281 1 91 209 LYS A CA 1
ATOM 1668 C C . LYS A 1 209 ? -11.438 -13.578 -26.938 1 91 209 LYS A C 1
ATOM 1670 O O . LYS A 1 209 ? -11.422 -13.047 -25.828 1 91 209 LYS A O 1
ATOM 1675 N N . LYS A 1 210 ? -12.266 -13.297 -27.812 1 90.88 210 LYS A N 1
ATOM 1676 C CA . LYS A 1 210 ? -13.281 -12.273 -27.594 1 90.88 210 LYS A CA 1
ATOM 1677 C C . LYS A 1 210 ? -14.242 -12.68 -26.484 1 90.88 210 LYS A C 1
ATOM 1679 O O . LYS A 1 210 ? -14.648 -11.844 -25.672 1 90.88 210 LYS A O 1
ATOM 1684 N N . GLU A 1 211 ? -14.578 -13.883 -26.516 1 89.44 211 GLU A N 1
ATOM 1685 C CA . GLU A 1 211 ? -15.461 -14.391 -25.469 1 89.44 211 GLU A CA 1
ATOM 1686 C C . GLU A 1 211 ? -14.82 -14.266 -24.094 1 89.44 211 GLU A C 1
ATOM 1688 O O . GLU A 1 211 ? -15.484 -13.914 -23.109 1 89.44 211 GLU A O 1
ATOM 1693 N N . PHE A 1 212 ? -13.555 -14.547 -24.031 1 89.62 212 PHE A N 1
ATOM 1694 C CA . PHE A 1 212 ? -12.781 -14.453 -22.797 1 89.62 212 PHE A CA 1
ATOM 1695 C C . PHE A 1 212 ? -12.773 -13.023 -22.266 1 89.62 212 PHE A C 1
ATOM 1697 O O . PHE A 1 212 ? -12.945 -12.805 -21.078 1 89.62 212 PHE A O 1
ATOM 1704 N N . LEU A 1 213 ? -12.734 -12.094 -23.078 1 87.62 213 LEU A N 1
ATOM 1705 C CA . LEU A 1 213 ? -12.539 -10.703 -22.672 1 87.62 213 LEU A CA 1
ATOM 1706 C C . LEU A 1 213 ? -13.867 -9.977 -22.547 1 87.62 213 LEU A C 1
ATOM 1708 O O . LEU A 1 213 ? -13.914 -8.812 -22.141 1 87.62 213 LEU A O 1
ATOM 1712 N N . LYS A 1 214 ? -15.016 -10.602 -22.828 1 84.75 214 LYS A N 1
ATOM 1713 C CA . LYS A 1 214 ? -16.328 -9.961 -22.922 1 84.75 214 LYS A CA 1
ATOM 1714 C C . LYS A 1 214 ? -16.703 -9.312 -21.594 1 84.75 214 LYS A C 1
ATOM 1716 O O . LYS A 1 214 ? -17.25 -8.203 -21.562 1 84.75 214 LYS A O 1
ATOM 1721 N N . ASP A 1 215 ? -16.375 -9.922 -20.469 1 76.62 215 ASP A N 1
ATOM 1722 C CA . ASP A 1 215 ? -16.812 -9.406 -19.172 1 76.62 215 ASP A CA 1
ATOM 1723 C C . ASP A 1 215 ? -15.641 -8.828 -18.391 1 76.62 215 ASP A C 1
ATOM 1725 O O . ASP A 1 215 ? -15.719 -8.688 -17.172 1 76.62 215 ASP A O 1
ATOM 1729 N N . PHE A 1 216 ? -14.633 -8.594 -19.188 1 80.19 216 PHE A N 1
ATOM 1730 C CA . PHE A 1 216 ? -13.484 -8.078 -18.469 1 80.19 216 PHE A CA 1
ATOM 1731 C C . PHE A 1 216 ? -13.297 -6.59 -18.734 1 80.19 216 PHE A C 1
ATOM 1733 O O . PHE A 1 216 ? -13.453 -6.133 -19.875 1 80.19 216 PHE A O 1
ATOM 1740 N N . MET B 1 1 ? 22.219 24.922 9.633 1 42.75 1 MET B N 1
ATOM 1741 C CA . MET B 1 1 ? 21.031 24.141 10.031 1 42.75 1 MET B CA 1
ATOM 1742 C C . MET B 1 1 ? 19.766 24.797 9.523 1 42.75 1 MET B C 1
ATOM 1744 O O . MET B 1 1 ? 19.5 25.969 9.82 1 42.75 1 MET B O 1
ATOM 1748 N N . GLU B 1 2 ? 19.297 24.344 8.398 1 57.53 2 GLU B N 1
ATOM 1749 C CA . GLU B 1 2 ? 18.266 25.156 7.754 1 57.53 2 GLU B CA 1
ATOM 1750 C C . GLU B 1 2 ? 17.141 25.5 8.727 1 57.53 2 GLU B C 1
ATOM 1752 O O . GLU B 1 2 ? 16.672 24.625 9.461 1 57.53 2 GLU B O 1
ATOM 1757 N N . VAL B 1 3 ? 17.062 26.641 9.023 1 81.19 3 VAL B N 1
ATOM 1758 C CA . VAL B 1 3 ? 16.109 27.234 9.945 1 81.19 3 VAL B CA 1
ATOM 1759 C C . VAL B 1 3 ? 14.68 27.031 9.422 1 81.19 3 VAL B C 1
ATOM 1761 O O . VAL B 1 3 ? 14.406 27.297 8.25 1 81.19 3 VAL B O 1
ATOM 1764 N N . LEU B 1 4 ? 13.852 26.281 10.125 1 89.12 4 LEU B N 1
ATOM 1765 C CA . LEU B 1 4 ? 12.445 26.078 9.797 1 89.12 4 LEU B CA 1
ATOM 1766 C C . LEU B 1 4 ? 11.727 27.422 9.625 1 89.12 4 LEU B C 1
ATOM 1768 O O . LEU B 1 4 ? 12.102 28.422 10.242 1 89.12 4 LEU B O 1
ATOM 1772 N N . THR B 1 5 ? 10.812 27.438 8.703 1 93.12 5 THR B N 1
ATOM 1773 C CA . THR B 1 5 ? 9.969 28.625 8.578 1 93.12 5 THR B CA 1
ATOM 1774 C C . THR B 1 5 ? 9.211 28.891 9.875 1 93.12 5 THR B C 1
ATOM 1776 O O . THR B 1 5 ? 9.062 28 10.711 1 93.12 5 THR B O 1
ATOM 1779 N N . LYS B 1 6 ? 8.789 30.094 10.031 1 94.19 6 LYS B N 1
ATOM 1780 C CA . LYS B 1 6 ? 8.008 30.469 11.211 1 94.19 6 LYS B CA 1
ATOM 1781 C C . LYS B 1 6 ? 6.734 29.625 11.312 1 94.19 6 LYS B C 1
ATOM 1783 O O . LYS B 1 6 ? 6.375 29.172 12.398 1 94.19 6 LYS B O 1
ATOM 1788 N N . GLU B 1 7 ? 6.051 29.406 10.195 1 95.38 7 GLU B N 1
ATOM 1789 C CA . GLU B 1 7 ? 4.816 28.625 10.156 1 95.38 7 GLU B CA 1
ATOM 1790 C C . GLU B 1 7 ? 5.062 27.172 10.547 1 95.38 7 GLU B C 1
ATOM 1792 O O . GLU B 1 7 ? 4.289 26.594 11.312 1 95.38 7 GLU B O 1
ATOM 1797 N N . ALA B 1 8 ? 6.168 26.562 10.047 1 96.19 8 ALA B N 1
ATOM 1798 C CA . ALA B 1 8 ? 6.512 25.188 10.375 1 96.19 8 ALA B CA 1
ATOM 1799 C C . ALA B 1 8 ? 6.777 25.031 11.867 1 96.19 8 ALA B C 1
ATOM 1801 O O . ALA B 1 8 ? 6.309 24.062 12.492 1 96.19 8 ALA B O 1
ATOM 1802 N N . LEU B 1 9 ? 7.473 25.984 12.391 1 95.56 9 LEU B N 1
ATOM 1803 C CA . LEU B 1 9 ? 7.809 25.953 13.805 1 95.56 9 LEU B CA 1
ATOM 1804 C C . LEU B 1 9 ? 6.555 26.094 14.664 1 95.56 9 LEU B C 1
ATOM 1806 O O . LEU B 1 9 ? 6.395 25.375 15.656 1 95.56 9 LEU B O 1
ATOM 1810 N N . LEU B 1 10 ? 5.73 27.031 14.273 1 96 10 LEU B N 1
ATOM 1811 C CA . LEU B 1 10 ? 4.48 27.25 14.99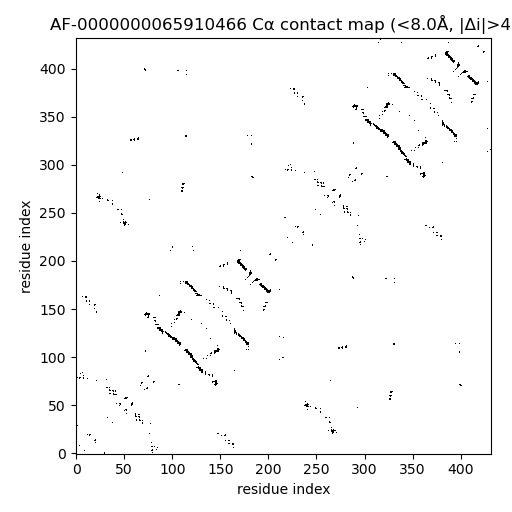2 1 96 10 LEU B CA 1
ATOM 1812 C C . LEU B 1 10 ? 3.635 25.984 15.031 1 96 10 LEU B C 1
ATOM 1814 O O . LEU B 1 10 ? 3.131 25.594 16.078 1 96 10 LEU B O 1
ATOM 1818 N N . VAL B 1 11 ? 3.504 25.344 13.914 1 97.56 11 VAL B N 1
ATOM 1819 C CA . VAL B 1 11 ? 2.695 24.125 13.789 1 97.56 11 VAL B CA 1
ATOM 1820 C C . VAL B 1 11 ? 3.334 23 14.586 1 97.56 11 VAL B C 1
ATOM 1822 O O . VAL B 1 11 ? 2.66 22.328 15.367 1 97.56 11 VAL B O 1
ATOM 1825 N N . LYS B 1 12 ? 4.613 22.797 14.398 1 96.19 12 LYS B N 1
ATOM 1826 C CA . LYS B 1 12 ? 5.34 21.75 15.117 1 96.19 12 LYS B CA 1
ATOM 1827 C C . LYS B 1 12 ? 5.152 21.891 16.625 1 96.19 12 LYS B C 1
ATOM 1829 O O . LYS B 1 12 ? 4.812 20.906 17.297 1 96.19 12 LYS B O 1
ATOM 1834 N N . ASN B 1 13 ? 5.336 23.078 17.125 1 96.81 13 ASN B N 1
ATOM 1835 C CA . ASN B 1 13 ? 5.207 23.328 18.547 1 96.81 13 ASN B CA 1
ATOM 1836 C C . ASN B 1 13 ? 3.781 23.094 19.031 1 96.81 13 ASN B C 1
ATOM 1838 O O . ASN B 1 13 ? 3.576 22.531 20.125 1 96.81 13 ASN B O 1
ATOM 1842 N N . ALA B 1 14 ? 2.848 23.484 18.266 1 97.88 14 ALA B N 1
ATOM 1843 C CA . ALA B 1 14 ? 1.449 23.281 18.625 1 97.88 14 ALA B CA 1
ATOM 1844 C C . ALA B 1 14 ? 1.135 21.797 18.75 1 97.88 14 ALA B C 1
ATOM 1846 O O . ALA B 1 14 ? 0.463 21.359 19.688 1 97.88 14 ALA B O 1
ATOM 1847 N N . LEU B 1 15 ? 1.631 21 17.781 1 97.56 15 LEU B N 1
ATOM 1848 C CA . LEU B 1 15 ? 1.374 19.562 17.797 1 97.56 15 LEU B CA 1
ATOM 1849 C C . LEU B 1 15 ? 2.064 18.891 18.984 1 97.56 15 LEU B C 1
ATOM 1851 O O . LEU B 1 15 ? 1.499 18 19.609 1 97.56 15 LEU B O 1
ATOM 1855 N N . LEU B 1 16 ? 3.252 19.297 19.266 1 95.94 16 LEU B N 1
ATOM 1856 C CA . LEU B 1 16 ? 3.98 18.766 20.422 1 95.94 16 LEU B CA 1
ATOM 1857 C C . LEU B 1 16 ? 3.236 19.078 21.719 1 95.94 16 LEU B C 1
ATOM 1859 O O . LEU B 1 16 ? 3.076 18.203 22.562 1 95.94 16 LEU B O 1
ATOM 1863 N N . ASN B 1 17 ? 2.773 20.281 21.812 1 97.06 17 ASN B N 1
ATOM 1864 C CA . ASN B 1 17 ? 2.064 20.719 23.016 1 97.06 17 ASN B CA 1
ATOM 1865 C C . ASN B 1 17 ? 0.771 19.922 23.219 1 97.06 17 ASN B C 1
ATOM 1867 O O . ASN B 1 17 ? 0.378 19.656 24.344 1 97.06 17 ASN B O 1
ATOM 1871 N N . LYS B 1 18 ? 0.118 19.547 22.156 1 97.25 18 LYS B N 1
ATOM 1872 C CA . LYS B 1 18 ? -1.15 18.828 22.234 1 97.25 18 LYS B CA 1
ATOM 1873 C C . LYS B 1 18 ? -0.925 17.328 22.344 1 97.25 18 LYS B C 1
ATOM 1875 O O . LYS B 1 18 ? -1.873 16.562 22.531 1 97.25 18 LYS B O 1
ATOM 1880 N N . GLY B 1 19 ? 0.298 16.844 22.125 1 95.62 19 GLY B N 1
ATOM 1881 C CA . GLY B 1 19 ? 0.626 15.438 22.234 1 95.62 19 GLY B CA 1
ATOM 1882 C C . GLY B 1 19 ? 0.177 14.617 21.047 1 95.62 19 GLY B C 1
ATOM 1883 O O . GLY B 1 19 ? -0.103 13.422 21.172 1 95.62 19 GLY B O 1
ATOM 1884 N N . ILE B 1 20 ? 0.059 15.273 19.859 1 97 20 ILE B N 1
ATOM 1885 C CA . ILE B 1 20 ? -0.457 14.539 18.719 1 97 20 ILE B CA 1
ATOM 1886 C C . ILE B 1 20 ? 0.57 14.555 17.594 1 97 20 ILE B C 1
ATOM 1888 O O . ILE B 1 20 ? 0.23 14.312 16.422 1 97 20 ILE B O 1
ATOM 1892 N N . GLU B 1 21 ? 1.837 15.016 17.906 1 96.56 21 GLU B N 1
ATOM 1893 C CA . GLU B 1 21 ? 2.906 14.898 16.922 1 96.56 21 GLU B CA 1
ATOM 1894 C C . GLU B 1 21 ? 3.312 13.445 16.719 1 96.56 21 GLU B C 1
ATOM 1896 O O . GLU B 1 21 ? 3.053 12.594 17.578 1 96.56 21 GLU B O 1
ATOM 1901 N N . THR B 1 22 ? 3.848 13.141 15.516 1 95.38 22 THR B N 1
ATOM 1902 C CA . THR B 1 22 ? 4.441 11.828 15.289 1 95.38 22 THR B CA 1
ATOM 1903 C C . THR B 1 22 ? 5.426 11.477 16.406 1 95.38 22 THR B C 1
ATOM 1905 O O . THR B 1 22 ? 6.219 12.328 16.828 1 95.38 22 THR B O 1
ATOM 1908 N N . PRO B 1 23 ? 5.285 10.312 16.953 1 94.62 23 PRO B N 1
ATOM 1909 C CA . PRO B 1 23 ? 6.242 9.945 18 1 94.62 23 PRO B CA 1
ATOM 1910 C C . PRO B 1 23 ? 7.676 9.852 17.484 1 94.62 23 PRO B C 1
ATOM 1912 O O . PRO B 1 23 ? 8.039 8.859 16.844 1 94.62 23 PRO B O 1
ATOM 1915 N N . PHE B 1 24 ? 8.414 10.828 17.781 1 92 24 PHE B N 1
ATOM 1916 C CA . PHE B 1 24 ? 9.82 10.883 17.375 1 92 24 PHE B CA 1
ATOM 1917 C C . PHE B 1 24 ? 10.719 10.406 18.516 1 92 24 PHE B C 1
ATOM 1919 O O . PHE B 1 24 ? 10.375 10.562 19.688 1 92 24 PHE B O 1
ATOM 1926 N N . LYS B 1 25 ? 11.82 9.648 18.297 1 86.56 25 LYS B N 1
ATOM 1927 C CA . LYS B 1 25 ? 12.812 9.336 19.312 1 86.56 25 LYS B CA 1
ATOM 1928 C C . LYS B 1 25 ? 13.406 10.602 19.922 1 86.56 25 LYS B C 1
ATOM 1930 O O . LYS B 1 25 ? 13.516 10.719 21.141 1 86.56 25 LYS B O 1
ATOM 1935 N N . LYS B 1 26 ? 14.219 11.219 19.312 1 70.19 26 LYS B N 1
ATOM 1936 C CA . LYS B 1 26 ? 14.773 12.516 19.672 1 70.19 26 LYS B CA 1
ATOM 1937 C C . LYS B 1 26 ? 14.336 13.594 18.688 1 70.19 26 LYS B C 1
ATOM 1939 O O . LYS B 1 26 ? 14.055 13.305 17.531 1 70.19 26 LYS B O 1
ATOM 1944 N N . ILE B 1 27 ? 13.602 14.523 19.203 1 54.47 27 ILE B N 1
ATOM 1945 C CA . ILE B 1 27 ? 13.289 15.617 18.281 1 54.47 27 ILE B CA 1
ATOM 1946 C C . ILE B 1 27 ? 14.484 15.891 17.375 1 54.47 27 ILE B C 1
ATOM 1948 O O . ILE B 1 27 ? 15.391 16.641 17.734 1 54.47 27 ILE B O 1
ATOM 1952 N N . TYR B 1 28 ? 15.273 14.93 17.25 1 49.66 28 TYR B N 1
ATOM 1953 C CA . TYR B 1 28 ? 16.578 15.25 16.672 1 49.66 28 TYR B CA 1
ATOM 1954 C C . TYR B 1 28 ? 16.422 15.875 15.289 1 49.66 28 TYR B C 1
ATOM 1956 O O . TYR B 1 28 ? 15.57 15.453 14.508 1 49.66 28 TYR B O 1
ATOM 1964 N N . GLU B 1 29 ? 16.594 17.219 15.242 1 51 29 GLU B N 1
ATOM 1965 C CA . GLU B 1 29 ? 16.688 18.141 14.117 1 51 29 GLU B CA 1
ATOM 1966 C C . GLU B 1 29 ? 17.062 17.391 12.836 1 51 29 GLU B C 1
ATOM 1968 O O . GLU B 1 29 ? 16.234 17.234 11.945 1 51 29 GLU B O 1
ATOM 1973 N N . LYS B 1 30 ? 18.422 17.734 12.398 1 53.69 30 LYS B N 1
ATOM 1974 C CA . LYS B 1 30 ? 19.016 18.219 11.148 1 53.69 30 LYS B CA 1
ATOM 1975 C C . LYS B 1 30 ? 19.172 17.094 10.141 1 53.69 30 LYS B C 1
ATOM 1977 O O . LYS B 1 30 ? 19.141 17.328 8.93 1 53.69 30 LYS B O 1
ATOM 1982 N N . ASN B 1 31 ? 19.516 15.734 10.492 1 61.81 31 ASN B N 1
ATOM 1983 C CA . ASN B 1 31 ? 20.109 15.086 9.328 1 61.81 31 ASN B CA 1
ATOM 1984 C C . ASN B 1 31 ? 19.109 14.133 8.656 1 61.81 31 ASN B C 1
ATOM 1986 O O . ASN B 1 31 ? 18.391 13.398 9.336 1 61.81 31 ASN B O 1
ATOM 1990 N N . LYS B 1 32 ? 18.703 14.445 7.367 1 78.44 32 LYS B N 1
ATOM 1991 C CA . LYS B 1 32 ? 18.031 13.492 6.48 1 78.44 32 LYS B CA 1
ATOM 1992 C C . LYS B 1 32 ? 18.531 12.07 6.711 1 78.44 32 LYS B C 1
ATOM 1994 O O . LYS B 1 32 ? 19.75 11.852 6.816 1 78.44 32 LYS B O 1
ATOM 1999 N N . PRO B 1 33 ? 17.547 11.188 7.012 1 85.31 33 PRO B N 1
ATOM 2000 C CA . PRO B 1 33 ? 17.969 9.797 7.164 1 85.31 33 PRO B CA 1
ATOM 2001 C C . PRO B 1 33 ? 18.891 9.336 6.031 1 85.31 33 PRO B C 1
ATOM 2003 O O . PRO B 1 33 ? 18.75 9.797 4.895 1 85.31 33 PRO B O 1
ATOM 2006 N N . ASP B 1 34 ? 19.766 8.586 6.344 1 90.62 34 ASP B N 1
ATOM 2007 C CA . ASP B 1 34 ? 20.703 8.031 5.383 1 90.62 34 ASP B CA 1
ATOM 2008 C C . ASP B 1 34 ? 20.031 6.996 4.484 1 90.62 34 ASP B C 1
ATOM 2010 O O . ASP B 1 34 ? 19.75 5.875 4.914 1 90.62 34 ASP B O 1
ATOM 2014 N N . ILE B 1 35 ? 19.844 7.402 3.279 1 94.75 35 ILE B N 1
ATOM 2015 C CA . ILE B 1 35 ? 19.172 6.559 2.305 1 94.75 35 ILE B CA 1
ATOM 2016 C C . ILE B 1 35 ? 19.938 5.25 2.129 1 94.75 35 ILE B C 1
ATOM 2018 O O . ILE B 1 35 ? 19.344 4.184 1.994 1 94.75 35 ILE B O 1
ATOM 2022 N N . HIS B 1 36 ? 21.266 5.316 2.146 1 96.94 36 HIS B N 1
ATOM 2023 C CA . HIS B 1 36 ? 22.109 4.141 1.925 1 96.94 36 HIS B CA 1
ATOM 2024 C C . HIS B 1 36 ? 21.953 3.139 3.066 1 96.94 36 HIS B C 1
ATOM 2026 O O . HIS B 1 36 ? 21.969 1.927 2.844 1 96.94 36 HIS B O 1
ATOM 2032 N N . LYS B 1 37 ? 21.828 3.656 4.23 1 97.19 37 LYS B N 1
ATOM 2033 C CA . LYS B 1 37 ? 21.641 2.766 5.375 1 97.19 37 LYS B CA 1
ATOM 2034 C C . LYS B 1 37 ? 20.297 2.047 5.309 1 97.19 37 LYS B C 1
ATOM 2036 O O . LYS B 1 37 ? 20.219 0.845 5.57 1 97.19 37 LYS B O 1
ATOM 2041 N N . ILE B 1 38 ? 19.266 2.797 4.988 1 97.75 38 ILE B N 1
ATOM 2042 C CA . ILE B 1 38 ? 17.953 2.18 4.848 1 97.75 38 ILE B CA 1
ATOM 2043 C C . ILE B 1 38 ? 18 1.127 3.742 1 97.75 38 ILE B C 1
ATOM 2045 O O . ILE B 1 38 ? 17.5 0.011 3.92 1 97.75 38 ILE B O 1
ATOM 2049 N N . SER B 1 39 ? 18.625 1.489 2.605 1 98.44 39 SER B N 1
ATOM 2050 C CA . SER B 1 39 ? 18.766 0.561 1.489 1 98.44 39 SER B CA 1
ATOM 2051 C C . SER B 1 39 ? 19.453 -0.731 1.929 1 98.44 39 SER B C 1
ATOM 2053 O O . SER B 1 39 ? 19.031 -1.822 1.525 1 98.44 39 SER B O 1
ATOM 2055 N N . LYS B 1 40 ? 20.438 -0.616 2.732 1 98.25 40 LYS B N 1
ATOM 2056 C CA . LYS B 1 40 ? 21.172 -1.773 3.229 1 98.25 40 LYS B CA 1
ATOM 2057 C C . LYS B 1 40 ? 20.266 -2.703 4.027 1 98.25 40 LYS B C 1
ATOM 2059 O O . LYS B 1 40 ? 20.344 -3.926 3.879 1 98.25 40 LYS B O 1
ATOM 2064 N N . TYR B 1 41 ? 19.438 -2.115 4.867 1 98.38 41 TYR B N 1
ATOM 2065 C CA . TYR B 1 41 ? 18.547 -2.943 5.676 1 98.38 41 TYR B CA 1
ATOM 2066 C C . TYR B 1 41 ? 17.453 -3.574 4.82 1 98.38 41 TYR B C 1
ATOM 2068 O O . TYR B 1 41 ? 17.047 -4.707 5.07 1 98.38 41 TYR B O 1
ATOM 2076 N N . ILE B 1 42 ? 16.953 -2.854 3.801 1 98.5 42 ILE B N 1
ATOM 2077 C CA . ILE B 1 42 ? 16 -3.441 2.869 1 98.5 42 ILE B CA 1
ATOM 2078 C C . ILE B 1 42 ? 16.641 -4.625 2.148 1 98.5 42 ILE B C 1
ATOM 2080 O O . ILE B 1 42 ? 16.016 -5.672 1.977 1 98.5 42 ILE B O 1
ATOM 2084 N N . LYS B 1 43 ? 17.891 -4.43 1.766 1 98 43 LYS B N 1
ATOM 2085 C CA . LYS B 1 43 ? 18.625 -5.508 1.105 1 98 43 LYS B CA 1
ATOM 2086 C C . LYS B 1 43 ? 18.703 -6.746 1.994 1 98 43 LYS B C 1
ATOM 2088 O O . LYS B 1 43 ? 18.484 -7.867 1.524 1 98 43 LYS B O 1
ATOM 2093 N N . LYS B 1 44 ? 18.938 -6.551 3.236 1 97.88 44 LYS B N 1
ATOM 2094 C CA . LYS B 1 44 ? 19.016 -7.664 4.18 1 97.88 44 LYS B CA 1
ATOM 2095 C C . LYS B 1 44 ? 17.672 -8.375 4.293 1 97.88 44 LYS B C 1
ATOM 2097 O O . LYS B 1 44 ? 17.609 -9.602 4.363 1 97.88 44 LYS B O 1
ATOM 2102 N N . ILE B 1 45 ? 16.641 -7.594 4.332 1 97.69 45 ILE B N 1
ATOM 2103 C CA . ILE B 1 45 ? 15.305 -8.156 4.41 1 97.69 45 ILE B CA 1
ATOM 2104 C C . ILE B 1 45 ? 15.023 -8.992 3.162 1 97.69 45 ILE B C 1
ATOM 2106 O O . ILE B 1 45 ? 14.555 -10.133 3.26 1 97.69 45 ILE B O 1
ATOM 2110 N N . MET B 1 46 ? 15.336 -8.469 1.978 1 97.25 46 MET B N 1
ATOM 2111 C CA . MET B 1 46 ? 15.094 -9.164 0.72 1 97.25 46 MET B CA 1
ATOM 2112 C C . MET B 1 46 ? 15.922 -10.445 0.636 1 97.25 46 MET B C 1
ATOM 2114 O O . MET B 1 46 ? 15.461 -11.453 0.112 1 97.25 46 MET B O 1
ATOM 2118 N N . ASP B 1 47 ? 17.109 -10.414 1.197 1 95.25 47 ASP B N 1
ATOM 2119 C CA . ASP B 1 47 ? 17.953 -11.609 1.268 1 95.25 47 ASP B CA 1
ATOM 2120 C C . ASP B 1 47 ? 17.297 -12.695 2.111 1 95.25 47 ASP B C 1
ATOM 2122 O O . ASP B 1 47 ? 17.297 -13.867 1.737 1 95.25 47 ASP B O 1
ATOM 2126 N N . LEU B 1 48 ? 16.75 -12.25 3.217 1 94.75 48 LEU B N 1
ATOM 2127 C CA . LEU B 1 48 ? 16.078 -13.188 4.105 1 94.75 48 LEU B CA 1
ATOM 2128 C C . LEU B 1 48 ? 14.836 -13.789 3.439 1 94.75 48 LEU B C 1
ATOM 2130 O O . LEU B 1 48 ? 14.453 -14.922 3.738 1 94.75 48 LEU B O 1
ATOM 2134 N N . LEU B 1 49 ? 14.242 -13.047 2.494 1 94.94 49 LEU B N 1
ATOM 2135 C CA . LEU B 1 49 ? 13.086 -13.516 1.743 1 94.94 49 LEU B CA 1
ATOM 2136 C C . LEU B 1 49 ? 13.516 -14.391 0.573 1 94.94 49 LEU B C 1
ATOM 2138 O O . LEU B 1 49 ? 12.68 -14.805 -0.237 1 94.94 49 LEU B O 1
ATOM 2142 N N . ASN B 1 50 ? 14.812 -14.633 0.404 1 93.81 50 ASN B N 1
ATOM 2143 C CA . ASN B 1 50 ? 15.406 -15.5 -0.604 1 93.81 50 ASN B CA 1
ATOM 2144 C C . ASN B 1 50 ? 15.227 -14.938 -2.01 1 93.81 50 ASN B C 1
ATOM 2146 O O . ASN B 1 50 ? 15.031 -15.688 -2.965 1 93.81 50 ASN B O 1
ATOM 2150 N N . LEU B 1 51 ? 15.266 -13.594 -2.117 1 95.81 51 LEU B N 1
ATOM 2151 C CA . LEU B 1 51 ? 15.141 -12.945 -3.416 1 95.81 51 LEU B CA 1
ATOM 2152 C C . LEU B 1 51 ? 16.516 -12.703 -4.031 1 95.81 51 LEU B C 1
ATOM 2154 O O . LEU B 1 51 ? 17.469 -12.336 -3.33 1 95.81 51 LEU B O 1
ATOM 2158 N N . ASP B 1 52 ? 16.688 -12.969 -5.266 1 95.62 52 ASP B N 1
ATOM 2159 C CA . ASP B 1 52 ? 17.953 -12.836 -5.973 1 95.62 52 ASP B CA 1
ATOM 2160 C C . ASP B 1 52 ? 18.203 -11.383 -6.367 1 95.62 52 ASP B C 1
ATOM 2162 O O . ASP B 1 52 ? 17.719 -10.914 -7.398 1 95.62 52 ASP B O 1
ATOM 2166 N N . LEU B 1 53 ? 19.047 -10.789 -5.656 1 95.12 53 LEU B N 1
ATOM 2167 C CA . LEU B 1 53 ? 19.312 -9.367 -5.863 1 95.12 53 LEU B CA 1
ATOM 2168 C C . LEU B 1 53 ? 20.281 -9.156 -7.02 1 95.12 53 LEU B C 1
ATOM 2170 O O . LEU B 1 53 ? 20.609 -8.016 -7.352 1 95.12 53 LEU B O 1
ATOM 2174 N N . ASN B 1 54 ? 20.688 -10.242 -7.66 1 94.38 54 ASN B N 1
ATOM 2175 C CA . ASN B 1 54 ? 21.438 -10.109 -8.906 1 94.38 54 ASN B CA 1
ATOM 2176 C C . ASN B 1 54 ? 20.5 -9.945 -10.102 1 94.38 54 ASN B C 1
ATOM 2178 O O . ASN B 1 54 ? 20.953 -9.609 -11.203 1 94.38 54 ASN B O 1
ATOM 2182 N N . ASN B 1 55 ? 19.281 -10.25 -9.875 1 94.75 55 ASN B N 1
ATOM 2183 C CA . ASN B 1 55 ? 18.266 -10.031 -10.898 1 94.75 55 ASN B CA 1
ATOM 2184 C C . ASN B 1 55 ? 18.078 -8.539 -11.195 1 94.75 55 ASN B C 1
ATOM 2186 O O . ASN B 1 55 ? 18.031 -7.727 -10.273 1 94.75 55 ASN B O 1
ATOM 2190 N N . ASP B 1 56 ? 17.953 -8.156 -12.398 1 93 56 ASP B N 1
ATOM 2191 C CA . ASP B 1 56 ? 17.891 -6.762 -12.836 1 93 56 ASP B CA 1
ATOM 2192 C C . ASP B 1 56 ? 16.703 -6.039 -12.188 1 93 56 ASP B C 1
ATOM 2194 O O . ASP B 1 56 ? 16.844 -4.887 -11.758 1 93 56 ASP B O 1
ATOM 2198 N N . SER B 1 57 ? 15.609 -6.676 -12.117 1 91.75 57 SER B N 1
ATOM 2199 C CA . SER B 1 57 ? 14.391 -6.078 -11.594 1 91.75 57 SER B CA 1
ATOM 2200 C C . SER B 1 57 ? 14.5 -5.82 -10.094 1 91.75 57 SER B C 1
ATOM 2202 O O . SER B 1 57 ? 14.086 -4.766 -9.609 1 91.75 57 SER B O 1
ATOM 2204 N N . LEU B 1 58 ? 15.133 -6.727 -9.328 1 96.75 58 LEU B N 1
ATOM 2205 C CA . LEU B 1 58 ? 15.156 -6.699 -7.871 1 96.75 58 LEU B CA 1
ATOM 2206 C C . LEU B 1 58 ? 16.391 -5.973 -7.359 1 96.75 58 LEU B C 1
ATOM 2208 O O . LEU B 1 58 ? 16.406 -5.48 -6.23 1 96.75 58 LEU B O 1
ATOM 2212 N N . SER B 1 59 ? 17.438 -5.832 -8.211 1 97.19 59 SER B N 1
ATOM 2213 C CA . SER B 1 59 ? 18.719 -5.301 -7.77 1 97.19 59 SER B CA 1
ATOM 2214 C C . SER B 1 59 ? 18.594 -3.85 -7.316 1 97.19 59 SER B C 1
ATOM 2216 O O . SER B 1 59 ? 19.328 -3.402 -6.438 1 97.19 59 SER B O 1
ATOM 2218 N N . LYS B 1 60 ? 17.672 -3.16 -7.891 1 97.62 60 LYS B N 1
ATOM 2219 C CA . LYS B 1 60 ? 17.516 -1.742 -7.574 1 97.62 60 LYS B CA 1
ATOM 2220 C C . LYS B 1 60 ? 16.422 -1.527 -6.535 1 97.62 60 LYS B C 1
ATOM 2222 O O . LYS B 1 60 ? 16.203 -0.402 -6.082 1 97.62 60 LYS B O 1
ATOM 2227 N N . THR B 1 61 ? 15.719 -2.609 -6.152 1 98.38 61 THR B N 1
ATOM 2228 C CA . THR B 1 61 ? 14.562 -2.521 -5.273 1 98.38 61 THR B CA 1
ATOM 2229 C C . THR B 1 61 ? 14.945 -1.91 -3.928 1 98.38 61 THR B C 1
ATOM 2231 O O . THR B 1 61 ? 14.266 -1.009 -3.434 1 98.38 61 THR B O 1
ATOM 2234 N N . PRO B 1 62 ? 16.094 -2.342 -3.301 1 98.44 62 PRO B N 1
ATOM 2235 C CA . PRO B 1 62 ? 16.438 -1.742 -2.012 1 98.44 62 PRO B CA 1
ATOM 2236 C C . PRO B 1 62 ? 16.562 -0.222 -2.082 1 98.44 62 PRO B C 1
ATOM 2238 O O . PRO B 1 62 ? 16 0.487 -1.241 1 98.44 62 PRO B O 1
ATOM 2241 N N . ASN B 1 63 ? 17.203 0.272 -3.111 1 98.12 63 ASN B N 1
ATOM 2242 C CA . ASN B 1 63 ? 17.375 1.712 -3.271 1 98.12 63 ASN B CA 1
ATOM 2243 C C . ASN B 1 63 ? 16.062 2.41 -3.586 1 98.12 63 ASN B C 1
ATOM 2245 O O . ASN B 1 63 ? 15.805 3.518 -3.105 1 98.12 63 ASN B O 1
ATOM 2249 N N . ARG B 1 64 ? 15.25 1.799 -4.406 1 98.25 64 ARG B N 1
ATOM 2250 C CA . ARG B 1 64 ? 13.961 2.375 -4.758 1 98.25 64 ARG B CA 1
ATOM 2251 C C . ARG B 1 64 ? 13.078 2.535 -3.525 1 98.25 64 ARG B C 1
ATOM 2253 O O . ARG B 1 64 ? 12.43 3.57 -3.35 1 98.25 64 ARG B O 1
ATOM 2260 N N . ILE B 1 65 ? 13.086 1.489 -2.678 1 98.44 65 ILE B N 1
ATOM 2261 C CA . ILE B 1 65 ? 12.273 1.541 -1.468 1 98.44 65 ILE B CA 1
ATOM 2262 C C . ILE B 1 65 ? 12.82 2.604 -0.52 1 98.44 65 ILE B C 1
ATOM 2264 O O . ILE B 1 65 ? 12.062 3.395 0.044 1 98.44 65 ILE B O 1
ATOM 2268 N N . ALA B 1 66 ? 14.141 2.641 -0.374 1 98.31 66 ALA B N 1
ATOM 2269 C CA . ALA B 1 66 ? 14.766 3.635 0.495 1 98.31 66 ALA B CA 1
ATOM 2270 C C . ALA B 1 66 ? 14.453 5.051 0.025 1 98.31 66 ALA B C 1
ATOM 2272 O O . ALA B 1 66 ? 14.07 5.906 0.827 1 98.31 66 ALA B O 1
ATOM 2273 N N . TYR B 1 67 ? 14.586 5.262 -1.258 1 97.88 67 TYR B N 1
ATOM 2274 C CA . TYR B 1 67 ? 14.266 6.562 -1.839 1 97.88 67 TYR B CA 1
ATOM 2275 C C . TYR B 1 67 ? 12.797 6.914 -1.621 1 97.88 67 TYR B C 1
ATOM 2277 O O . TYR B 1 67 ? 12.477 8.031 -1.222 1 97.88 67 TYR B O 1
ATOM 2285 N N . MET B 1 68 ? 11.953 5.961 -1.879 1 98.19 68 MET B N 1
ATOM 2286 C CA . MET B 1 68 ? 10.523 6.16 -1.689 1 98.19 68 MET B CA 1
ATOM 2287 C C . MET B 1 68 ? 10.211 6.578 -0.255 1 98.19 68 MET B C 1
ATOM 2289 O O . MET B 1 68 ? 9.477 7.539 -0.026 1 98.19 68 MET B O 1
ATOM 2293 N N . TYR B 1 69 ? 10.828 5.867 0.711 1 97.81 69 TYR B N 1
ATOM 2294 C CA . TYR B 1 69 ? 10.578 6.168 2.117 1 97.81 69 TYR B CA 1
ATOM 2295 C C . TYR B 1 69 ? 11.016 7.59 2.453 1 97.81 69 TYR B C 1
ATOM 2297 O O . TYR B 1 69 ? 10.227 8.367 3.002 1 97.81 69 TYR B O 1
ATOM 2305 N N . ILE B 1 70 ? 12.156 7.984 1.998 1 96.19 70 ILE B N 1
ATOM 2306 C CA . ILE B 1 70 ? 12.766 9.211 2.5 1 96.19 70 ILE B CA 1
ATOM 2307 C C . ILE B 1 70 ? 12.266 10.406 1.692 1 96.19 70 ILE B C 1
ATOM 2309 O O . ILE B 1 70 ? 11.938 11.453 2.258 1 96.19 70 ILE B O 1
ATOM 2313 N N . GLU B 1 71 ? 12.148 10.172 0.385 1 96.25 71 GLU B N 1
ATOM 2314 C CA . GLU B 1 71 ? 11.938 11.328 -0.487 1 96.25 71 GLU B CA 1
ATOM 2315 C C . GLU B 1 71 ? 10.477 11.461 -0.888 1 96.25 71 GLU B C 1
ATOM 2317 O O . GLU B 1 71 ? 10.055 12.508 -1.39 1 96.25 71 GLU B O 1
ATOM 2322 N N . GLU B 1 72 ? 9.719 10.43 -0.612 1 97.5 72 GLU B N 1
ATOM 2323 C CA . GLU B 1 72 ? 8.359 10.461 -1.142 1 97.5 72 GLU B CA 1
ATOM 2324 C C . GLU B 1 72 ? 7.328 10.234 -0.038 1 97.5 72 GLU B C 1
ATOM 2326 O O . GLU B 1 72 ? 6.898 11.188 0.621 1 97.5 72 GLU B O 1
ATOM 2331 N N . ILE B 1 73 ? 7.145 9.016 0.475 1 97.5 73 ILE B N 1
ATOM 2332 C CA . ILE B 1 73 ? 5.934 8.711 1.236 1 97.5 73 ILE B CA 1
ATOM 2333 C C . ILE B 1 73 ? 6.145 9.086 2.703 1 97.5 73 ILE B C 1
ATOM 2335 O O . ILE B 1 73 ? 5.18 9.188 3.467 1 97.5 73 ILE B O 1
ATOM 2339 N N . PHE B 1 74 ? 7.422 9.344 3.188 1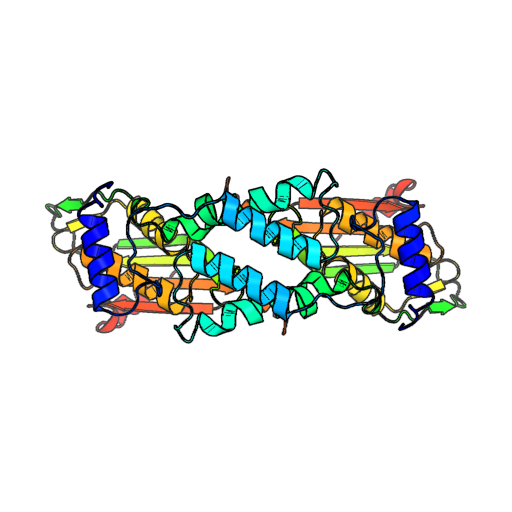 97.69 74 PHE B N 1
ATOM 2340 C CA . PHE B 1 74 ? 7.672 9.773 4.559 1 97.69 74 PHE B CA 1
ATOM 2341 C C . PHE B 1 74 ? 8.383 11.125 4.578 1 97.69 74 PHE B C 1
ATOM 2343 O O . PHE B 1 74 ? 9.016 11.477 5.574 1 97.69 74 PHE B O 1
ATOM 2350 N N . SER B 1 75 ? 8.281 11.891 3.494 1 96.44 75 SER B N 1
ATOM 2351 C CA . SER B 1 75 ? 8.969 13.18 3.398 1 96.44 75 SER B CA 1
ATOM 2352 C C . SER B 1 75 ? 8.422 14.172 4.414 1 96.44 75 SER B C 1
ATOM 2354 O O . SER B 1 75 ? 9.109 15.125 4.789 1 96.44 75 SER B O 1
ATOM 2356 N N . GLY B 1 76 ? 7.188 13.953 4.926 1 96.56 76 GLY B N 1
ATOM 2357 C CA . GLY B 1 76 ? 6.559 14.844 5.891 1 96.56 76 GLY B CA 1
ATOM 2358 C C . GLY B 1 76 ? 7.125 14.695 7.293 1 96.56 76 GLY B C 1
ATOM 2359 O O . GLY B 1 76 ? 6.797 15.484 8.188 1 96.56 76 GLY B O 1
ATOM 2360 N N . LEU B 1 77 ? 7.98 13.688 7.504 1 95.88 77 LEU B N 1
ATOM 2361 C CA . LEU B 1 77 ? 8.68 13.555 8.781 1 95.88 77 LEU B CA 1
ATOM 2362 C C . LEU B 1 77 ? 9.672 14.695 8.977 1 95.88 77 LEU B C 1
ATOM 2364 O O . LEU B 1 77 ? 10.07 14.992 10.102 1 95.88 77 LEU B O 1
ATOM 2368 N N . ASN B 1 78 ? 10.148 15.258 7.852 1 94.12 78 ASN B N 1
ATOM 2369 C CA . ASN B 1 78 ? 11.078 16.375 7.855 1 94.12 78 ASN B CA 1
ATOM 2370 C C . ASN B 1 78 ? 10.352 17.719 7.734 1 94.12 78 ASN B C 1
ATOM 2372 O O . ASN B 1 78 ? 9.852 18.047 6.66 1 94.12 78 ASN B O 1
ATOM 2376 N N . TYR B 1 79 ? 10.359 18.531 8.734 1 94.62 79 TYR B N 1
ATOM 2377 C CA . TYR B 1 79 ? 9.625 19.797 8.75 1 94.62 79 TYR B CA 1
ATOM 2378 C C . TYR B 1 79 ? 10.234 20.797 7.762 1 94.62 79 TYR B C 1
ATOM 2380 O O . TYR B 1 79 ? 9.617 21.812 7.445 1 94.62 79 TYR B O 1
ATOM 2388 N N . ASN B 1 80 ? 11.453 20.469 7.332 1 93.31 80 ASN B N 1
ATOM 2389 C CA . ASN B 1 80 ? 11.992 21.297 6.258 1 93.31 80 ASN B CA 1
ATOM 2390 C C . ASN B 1 80 ? 11.141 21.203 4.996 1 93.31 80 ASN B C 1
ATOM 2392 O O . ASN B 1 80 ? 11.227 22.062 4.117 1 93.31 80 ASN B O 1
ATOM 2396 N N . ASN B 1 81 ? 10.32 20.141 4.961 1 95.38 81 ASN B N 1
ATOM 2397 C CA . ASN B 1 81 ? 9.461 19.953 3.795 1 95.38 81 ASN B CA 1
ATOM 2398 C C . ASN B 1 81 ? 8.07 20.547 4.023 1 95.38 81 ASN B C 1
ATOM 2400 O O . ASN B 1 81 ? 7.184 20.375 3.188 1 95.38 81 ASN B O 1
ATOM 2404 N N . PHE B 1 82 ? 7.879 21.203 5.164 1 96.75 82 PHE B N 1
ATOM 2405 C CA . PHE B 1 82 ? 6.609 21.875 5.379 1 96.75 82 PHE B CA 1
ATOM 2406 C C . PHE B 1 82 ? 6.359 22.922 4.297 1 96.75 82 PHE B C 1
ATOM 2408 O O . PHE B 1 82 ? 7.277 23.656 3.91 1 96.75 82 PHE B O 1
ATOM 2415 N N . PRO B 1 83 ? 5.137 22.906 3.762 1 96.69 83 PRO B N 1
ATOM 2416 C CA . PRO B 1 83 ? 4.914 23.812 2.629 1 96.69 83 PRO B CA 1
ATOM 2417 C C . PRO B 1 83 ? 5.027 25.281 3.014 1 96.69 83 PRO B C 1
ATOM 2419 O O . PRO B 1 83 ? 4.738 25.656 4.152 1 96.69 83 PRO B O 1
ATOM 2422 N N . LYS B 1 84 ? 5.461 26.062 2.051 1 94.38 84 LYS B N 1
ATOM 2423 C CA . LYS B 1 84 ? 5.402 27.516 2.238 1 94.38 84 LYS B CA 1
ATOM 2424 C C . LYS B 1 84 ? 3.957 28 2.312 1 94.38 84 LYS B C 1
ATOM 2426 O O . LYS B 1 84 ? 3.158 27.734 1.412 1 94.38 84 LYS B O 1
ATOM 2431 N N . ILE B 1 85 ? 3.639 28.609 3.375 1 92.88 85 ILE B N 1
ATOM 2432 C CA . ILE B 1 85 ? 2.27 29.047 3.623 1 92.88 85 ILE B CA 1
ATOM 2433 C C . ILE B 1 85 ? 2.156 30.562 3.395 1 92.88 85 ILE B C 1
ATOM 2435 O O . ILE B 1 85 ? 2.977 31.328 3.896 1 92.88 85 ILE B O 1
ATOM 2439 N N . THR B 1 86 ? 1.283 30.938 2.57 1 87.12 86 THR B N 1
ATOM 2440 C CA . THR B 1 86 ? 0.957 32.344 2.35 1 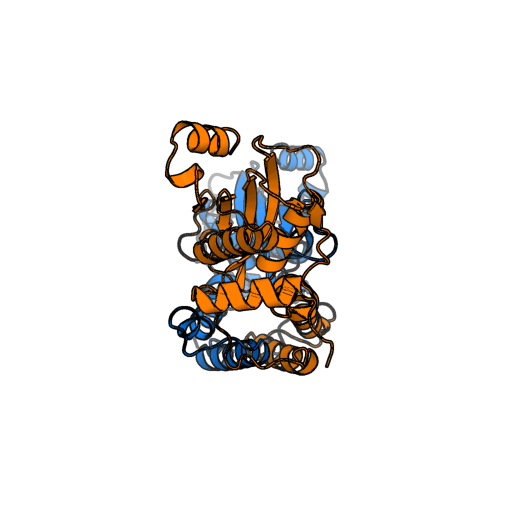87.12 86 THR B CA 1
ATOM 2441 C C . THR B 1 86 ? -0.303 32.719 3.117 1 87.12 86 THR B C 1
ATOM 2443 O O . THR B 1 86 ? -1.383 32.188 2.861 1 87.12 86 THR B O 1
ATOM 2446 N N . LEU B 1 87 ? -0.129 33.531 4.055 1 90 87 LEU B N 1
ATOM 2447 C CA . LEU B 1 87 ? -1.245 34.031 4.848 1 90 87 LEU B CA 1
ATOM 2448 C C . LEU B 1 87 ? -1.63 35.438 4.41 1 90 87 LEU B C 1
ATOM 2450 O O . LEU B 1 87 ? -0.759 36.281 4.117 1 90 87 LEU B O 1
ATOM 2454 N N . ILE B 1 88 ? -2.893 35.625 4.23 1 90.12 88 ILE B N 1
ATOM 2455 C CA . ILE B 1 88 ? -3.416 36.906 3.771 1 90.12 88 ILE B CA 1
ATOM 2456 C C . ILE B 1 88 ? -4.316 37.531 4.848 1 90.12 88 ILE B C 1
ATOM 2458 O O . ILE B 1 88 ? -5.137 36.812 5.445 1 90.12 88 ILE B O 1
ATOM 2462 N N . LYS B 1 89 ? -4.105 38.844 5.055 1 93 89 LYS B N 1
ATOM 2463 C CA . LYS B 1 89 ? -5.012 39.531 5.984 1 93 89 LYS B CA 1
ATOM 2464 C C . LYS B 1 89 ? -6.441 39.531 5.453 1 93 89 LYS B C 1
ATOM 2466 O O . LYS B 1 89 ? -6.664 39.781 4.266 1 93 89 LYS B O 1
ATOM 2471 N N . ASN B 1 90 ? -7.32 39.156 6.34 1 93.81 90 ASN B N 1
ATOM 2472 C CA . ASN B 1 90 ? -8.734 39.156 5.977 1 93.81 90 ASN B CA 1
ATOM 2473 C C . ASN B 1 90 ? -9.312 40.562 5.98 1 93.81 90 ASN B C 1
ATOM 2475 O O . ASN B 1 90 ? -10.219 40.875 6.762 1 93.81 90 ASN B O 1
ATOM 2479 N N . THR B 1 91 ? -8.953 41.375 5.117 1 91.44 91 THR B N 1
ATOM 2480 C CA . THR B 1 91 ? -9.375 42.781 5.07 1 91.44 91 THR B CA 1
ATOM 2481 C C . THR B 1 91 ? -10.828 42.906 4.637 1 91.44 91 THR B C 1
ATOM 2483 O O . THR B 1 91 ? -11.523 43.844 5.008 1 91.44 91 THR B O 1
ATOM 2486 N N . SER B 1 92 ? -11.281 42 3.857 1 89.88 92 SER B N 1
ATOM 2487 C CA . SER B 1 92 ? -12.648 42 3.344 1 89.88 92 SER B CA 1
ATOM 2488 C C . SER B 1 92 ? -13.633 41.5 4.391 1 89.88 92 SER B C 1
ATOM 2490 O O . SER B 1 92 ? -14.844 41.469 4.145 1 89.88 92 SER B O 1
ATOM 2492 N N . LYS B 1 93 ? -13.133 41.156 5.488 1 90.75 93 LYS B N 1
ATOM 2493 C CA . LYS B 1 93 ? -13.93 40.688 6.617 1 90.75 93 LYS B CA 1
ATOM 2494 C C . LYS B 1 93 ? -14.828 39.531 6.211 1 90.75 93 LYS B C 1
ATOM 2496 O O . LYS B 1 93 ? -16.031 39.531 6.496 1 90.75 93 LYS B O 1
ATOM 2501 N N . ILE B 1 94 ? -14.219 38.594 5.41 1 88.25 94 ILE B N 1
ATOM 2502 C CA . ILE B 1 94 ? -14.898 37.375 5.055 1 88.25 94 ILE B CA 1
ATOM 2503 C C . ILE B 1 94 ? -15.156 36.531 6.312 1 88.25 94 ILE B C 1
ATOM 2505 O O . ILE B 1 94 ? -14.227 36.25 7.07 1 88.25 94 ILE B O 1
ATOM 2509 N N . ASN B 1 95 ? -16.391 36.219 6.562 1 90.81 95 ASN B N 1
ATOM 2510 C CA . ASN B 1 95 ? -16.75 35.438 7.734 1 90.81 95 ASN B CA 1
ATOM 2511 C C . ASN B 1 95 ? -17.625 34.25 7.363 1 90.81 95 ASN B C 1
ATOM 2513 O O . ASN B 1 95 ? -18.203 33.594 8.234 1 90.81 95 ASN B O 1
ATOM 2517 N N . ASP B 1 96 ? -17.562 33.875 6.051 1 92.12 96 ASP B N 1
ATOM 2518 C CA . ASP B 1 96 ? -18.328 32.75 5.539 1 92.12 96 ASP B CA 1
ATOM 2519 C C . ASP B 1 96 ? -17.531 31.469 5.625 1 92.12 96 ASP B C 1
ATOM 2521 O O . ASP B 1 96 ? -16.297 31.484 5.695 1 92.12 96 ASP B O 1
ATOM 2525 N N . LEU B 1 97 ? -18.328 30.359 5.578 1 94.19 97 LEU B N 1
ATOM 2526 C CA . LEU B 1 97 ? -17.734 29.031 5.574 1 94.19 97 LEU B CA 1
ATOM 2527 C C . LEU B 1 97 ? -16.984 28.766 4.277 1 94.19 97 LEU B C 1
ATOM 2529 O O . LEU B 1 97 ? -17.516 28.984 3.188 1 94.19 97 LEU B O 1
ATOM 2533 N N . ILE B 1 98 ? -15.703 28.406 4.375 1 95 98 ILE B N 1
ATOM 2534 C CA . ILE B 1 98 ? -14.898 27.969 3.236 1 95 98 ILE B CA 1
ATOM 2535 C C . ILE B 1 98 ? -14.602 26.469 3.35 1 95 98 ILE B C 1
ATOM 2537 O O . ILE B 1 98 ? -14.156 26 4.398 1 95 98 ILE B O 1
ATOM 2541 N N . THR B 1 99 ? -14.922 25.719 2.238 1 96.06 99 THR B N 1
ATOM 2542 C CA . THR B 1 99 ? -14.734 24.266 2.244 1 96.06 99 THR B CA 1
ATOM 2543 C C . THR B 1 99 ? -13.891 23.828 1.051 1 96.06 99 THR B C 1
ATOM 2545 O O . THR B 1 99 ? -14.125 24.266 -0.076 1 96.06 99 THR B O 1
ATOM 2548 N N . VAL B 1 100 ? -12.828 23.094 1.304 1 96 100 VAL B N 1
ATOM 2549 C CA . VAL B 1 100 ? -12.086 22.391 0.274 1 96 100 VAL B CA 1
ATOM 2550 C C . VAL B 1 100 ? -12.375 20.891 0.374 1 96 100 VAL B C 1
ATOM 2552 O O . VAL B 1 100 ? -12.047 20.25 1.378 1 96 100 VAL B O 1
ATOM 2555 N N . ASN B 1 101 ? -13.055 20.328 -0.651 1 94.94 101 ASN B N 1
ATOM 2556 C CA . ASN B 1 101 ? -13.469 18.938 -0.632 1 94.94 101 ASN B CA 1
ATOM 2557 C C . ASN B 1 101 ? -12.727 18.109 -1.682 1 94.94 101 ASN B C 1
ATOM 2559 O O . ASN B 1 101 ? -11.938 18.656 -2.459 1 94.94 101 ASN B O 1
ATOM 2563 N N . ASN B 1 102 ? -12.758 16.828 -1.542 1 95.81 102 ASN B N 1
ATOM 2564 C CA . ASN B 1 102 ? -12.18 15.875 -2.479 1 95.81 102 ASN B CA 1
ATOM 2565 C C . ASN B 1 102 ? -10.664 16.016 -2.561 1 95.81 102 ASN B C 1
ATOM 2567 O O . ASN B 1 102 ? -10.086 15.922 -3.645 1 95.81 102 ASN B O 1
ATOM 2571 N N . ILE B 1 103 ? -10.07 16.297 -1.389 1 96.56 103 ILE B N 1
ATOM 2572 C CA . ILE B 1 103 ? -8.617 16.312 -1.333 1 96.56 103 ILE B CA 1
ATOM 2573 C C . ILE B 1 103 ? -8.094 14.875 -1.308 1 96.56 103 ILE B C 1
ATOM 2575 O O . ILE B 1 103 ? -8.242 14.164 -0.309 1 96.56 103 ILE B O 1
ATOM 2579 N N . VAL B 1 104 ? -7.484 14.477 -2.393 1 96.12 104 VAL B N 1
ATOM 2580 C CA . VAL B 1 104 ? -6.957 13.117 -2.475 1 96.12 104 VAL B CA 1
ATOM 2581 C C . VAL B 1 104 ? -5.773 12.961 -1.52 1 96.12 104 VAL B C 1
ATOM 2583 O O . VAL B 1 104 ? -4.922 13.852 -1.428 1 96.12 104 VAL B O 1
ATOM 2586 N N . LEU B 1 105 ? -5.797 11.891 -0.762 1 96.19 105 LEU B N 1
ATOM 2587 C CA . LEU B 1 105 ? -4.645 11.672 0.105 1 96.19 105 LEU B CA 1
ATOM 2588 C C . LEU B 1 105 ? -4.227 10.211 0.087 1 96.19 105 LEU B C 1
ATOM 2590 O O . LEU B 1 105 ? -5.066 9.32 -0.063 1 96.19 105 LEU B O 1
ATOM 2594 N N . ASN B 1 106 ? -2.957 9.977 0.109 1 97.38 106 ASN B N 1
ATOM 2595 C CA . ASN B 1 106 ? -2.266 8.711 0.322 1 97.38 106 ASN B CA 1
ATOM 2596 C C . ASN B 1 106 ? -1.351 8.773 1.541 1 97.38 106 ASN B C 1
ATOM 2598 O O . ASN B 1 106 ? -0.452 9.609 1.608 1 97.38 106 ASN B O 1
ATOM 2602 N N . SER B 1 107 ? -1.673 7.973 2.473 1 98.38 107 SER B N 1
ATOM 2603 C CA . SER B 1 107 ? -0.822 7.906 3.658 1 98.38 107 SER B CA 1
ATOM 2604 C C . SER B 1 107 ? -0.404 6.473 3.961 1 98.38 107 SER B C 1
ATOM 2606 O O . SER B 1 107 ? -0.591 5.578 3.133 1 98.38 107 SER B O 1
ATOM 2608 N N . THR B 1 108 ? 0.364 6.266 5.059 1 98.44 108 THR B N 1
ATOM 2609 C CA . THR B 1 108 ? 0.92 4.957 5.391 1 98.44 108 THR B CA 1
ATOM 2610 C C . THR B 1 108 ? 0.573 4.57 6.824 1 98.44 108 THR B C 1
ATOM 2612 O O . THR B 1 108 ? 0.874 5.309 7.762 1 98.44 108 THR B O 1
ATOM 2615 N N . CYS B 1 109 ? -0.12 3.516 6.945 1 98 109 CYS B N 1
ATOM 2616 C CA . CYS B 1 109 ? -0.444 3.021 8.281 1 98 109 CYS B CA 1
ATOM 2617 C C . CYS B 1 109 ? 0.821 2.762 9.086 1 98 109 CYS B C 1
ATOM 2619 O O . CYS B 1 109 ? 1.698 2.014 8.648 1 98 109 CYS B O 1
ATOM 2621 N N . GLU B 1 110 ? 0.92 3.277 10.242 1 98.12 110 GLU B N 1
ATOM 2622 C CA . GLU B 1 110 ? 2.16 3.158 11 1 98.12 110 GLU B CA 1
ATOM 2623 C C . GLU B 1 110 ? 2.314 1.76 11.594 1 98.12 110 GLU B C 1
ATOM 2625 O O . GLU B 1 110 ? 3.396 1.39 12.047 1 98.12 110 GLU B O 1
ATOM 2630 N N . HIS B 1 111 ? 1.24 1.005 11.539 1 97.25 111 HIS B N 1
ATOM 2631 C CA . HIS B 1 111 ? 1.284 -0.33 12.125 1 97.25 111 HIS B CA 1
ATOM 2632 C C . HIS B 1 111 ? 1.878 -1.341 11.148 1 97.25 111 HIS B C 1
ATOM 2634 O O . HIS B 1 111 ? 2.502 -2.32 11.562 1 97.25 111 HIS B O 1
ATOM 2640 N N . HIS B 1 112 ? 1.729 -1.09 9.844 1 97.81 112 HIS B N 1
ATOM 2641 C CA . HIS B 1 112 ? 2.119 -2.127 8.891 1 97.81 112 HIS B CA 1
ATOM 2642 C C . HIS B 1 112 ? 2.928 -1.543 7.738 1 97.81 112 HIS B C 1
ATOM 2644 O O . HIS B 1 112 ? 3.41 -2.281 6.875 1 97.81 112 HIS B O 1
ATOM 2650 N N . PHE B 1 113 ? 3.055 -0.223 7.621 1 98 113 PHE B N 1
ATOM 2651 C CA . PHE B 1 113 ? 3.729 0.488 6.539 1 98 113 PHE B CA 1
ATOM 2652 C C . PHE B 1 113 ? 3.076 0.178 5.199 1 98 113 PHE B C 1
ATOM 2654 O O . PHE B 1 113 ? 3.758 0.094 4.176 1 98 113 PHE B O 1
ATOM 2661 N N . LEU B 1 114 ? 1.758 -0.073 5.215 1 97.94 114 LEU B N 1
ATOM 2662 C CA . LEU B 1 114 ? 0.962 -0.166 3.996 1 97.94 114 LEU B CA 1
ATOM 2663 C C . LEU B 1 114 ? 0.121 1.091 3.799 1 97.94 114 LEU B C 1
ATOM 2665 O O . LEU B 1 114 ? -0.31 1.714 4.773 1 97.94 114 LEU B O 1
ATOM 2669 N N . ILE B 1 115 ? -0.157 1.364 2.57 1 97.88 115 ILE B N 1
ATOM 2670 C CA . ILE B 1 115 ? -0.816 2.609 2.191 1 97.88 115 ILE B CA 1
ATOM 2671 C C . ILE B 1 115 ? -2.287 2.561 2.6 1 97.88 115 ILE B C 1
ATOM 2673 O O . ILE B 1 115 ? -2.922 1.506 2.527 1 97.88 115 ILE B O 1
ATOM 2677 N N . PHE B 1 116 ? -2.797 3.602 3.129 1 97.75 116 PHE B N 1
ATOM 2678 C CA . PHE B 1 116 ? -4.23 3.857 3.059 1 97.75 116 PHE B CA 1
ATOM 2679 C C . PHE B 1 116 ? -4.52 5.078 2.195 1 97.75 116 PH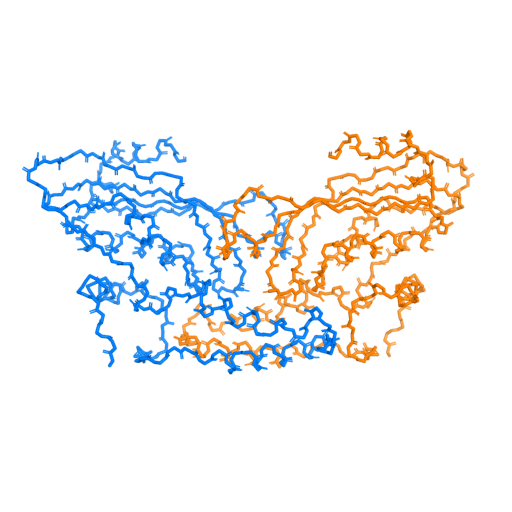E B C 1
ATOM 2681 O O . PHE B 1 116 ? -3.748 6.039 2.189 1 97.75 116 PHE B O 1
ATOM 2688 N N . GLU B 1 117 ? -5.555 5 1.424 1 96.81 117 GLU B N 1
ATOM 2689 C CA . GLU B 1 117 ? -5.887 6.027 0.44 1 96.81 117 GLU B CA 1
ATOM 2690 C C . GLU B 1 117 ? -7.332 6.492 0.593 1 96.81 117 GLU B C 1
ATOM 2692 O O . GLU B 1 117 ? -8.211 5.703 0.938 1 96.81 117 GLU B O 1
ATOM 2697 N N . GLY B 1 118 ? -7.551 7.809 0.316 1 96.06 118 GLY B N 1
ATOM 2698 C CA . GLY B 1 118 ? -8.898 8.352 0.435 1 96.06 118 GLY B CA 1
ATOM 2699 C C . GLY B 1 118 ? -8.977 9.836 0.117 1 96.06 118 GLY B C 1
ATOM 2700 O O . GLY B 1 118 ? -8.25 10.328 -0.75 1 96.06 118 GLY B O 1
ATOM 2701 N N . LYS B 1 119 ? -9.961 10.406 0.727 1 97.31 119 LYS B N 1
ATOM 2702 C CA . LYS B 1 119 ? -10.203 11.836 0.505 1 97.31 119 LYS B CA 1
ATOM 2703 C C . LYS B 1 119 ? -10.414 12.562 1.826 1 97.31 119 LYS B C 1
ATOM 2705 O O . LYS B 1 119 ? -10.93 11.992 2.785 1 97.31 119 LYS B O 1
ATOM 2710 N N . ALA B 1 120 ? -10 13.773 1.806 1 97.81 120 ALA B N 1
ATOM 2711 C CA . ALA B 1 120 ? -10.227 14.664 2.941 1 97.81 120 ALA B CA 1
ATOM 2712 C C . ALA B 1 120 ? -11.117 15.836 2.549 1 97.81 120 ALA B C 1
ATOM 2714 O O . ALA B 1 120 ? -11.18 16.219 1.376 1 97.81 120 ALA B O 1
ATOM 2715 N N . ILE B 1 121 ? -11.875 16.281 3.494 1 97.75 121 ILE B N 1
ATOM 2716 C CA . ILE B 1 121 ? -12.602 17.547 3.414 1 97.75 121 ILE B CA 1
ATOM 2717 C C . ILE B 1 121 ? -12.188 18.453 4.574 1 97.75 121 ILE B C 1
ATOM 2719 O O . ILE B 1 121 ? -12.031 17.984 5.707 1 97.75 121 ILE B O 1
ATOM 2723 N N . VAL B 1 122 ? -11.875 19.688 4.297 1 97.69 122 VAL B N 1
ATOM 2724 C CA . VAL B 1 122 ? -11.469 20.672 5.289 1 97.69 122 VAL B CA 1
ATOM 2725 C C . VAL B 1 122 ? -12.359 21.922 5.172 1 97.69 122 VAL B C 1
ATOM 2727 O O . VAL B 1 122 ? -12.555 22.438 4.074 1 97.69 122 VAL B O 1
ATOM 2730 N N . SER B 1 123 ? -12.891 22.328 6.25 1 97.12 123 SER B N 1
ATOM 2731 C CA . SER B 1 123 ? -13.672 23.562 6.312 1 97.12 123 SER B CA 1
ATOM 2732 C C . SER B 1 123 ? -13.148 24.5 7.402 1 97.12 123 SER B C 1
ATOM 2734 O O . SER B 1 123 ? -12.617 24.031 8.414 1 97.12 123 SER B O 1
ATOM 2736 N N . TYR B 1 124 ? -13.281 25.766 7.172 1 96.69 124 TYR B N 1
ATOM 2737 C CA . TYR B 1 124 ? -12.953 26.734 8.219 1 96.69 124 TYR B CA 1
ATOM 2738 C C . TYR B 1 124 ? -13.734 28.031 8.031 1 96.69 124 TYR B C 1
ATOM 2740 O O . TYR B 1 124 ? -14.266 28.281 6.949 1 96.69 124 TYR B O 1
ATOM 2748 N N . ILE B 1 125 ? -13.93 28.734 9.07 1 96.19 125 ILE B N 1
ATOM 2749 C CA . ILE B 1 125 ? -14.461 30.094 9.07 1 96.19 125 ILE B CA 1
ATOM 2750 C C . ILE B 1 125 ? -13.359 31.062 9.484 1 96.19 125 ILE B C 1
ATOM 2752 O O . ILE B 1 125 ? -12.891 31.031 10.625 1 96.19 125 ILE B O 1
ATOM 2756 N N . PRO B 1 126 ? -12.922 31.938 8.539 1 95.06 126 PRO B N 1
ATOM 2757 C CA . PRO B 1 126 ? -11.805 32.844 8.836 1 95.06 126 PRO B CA 1
ATOM 2758 C C . PRO B 1 126 ? -12.18 33.938 9.836 1 95.06 126 PRO B C 1
ATOM 2760 O O . PRO B 1 126 ? -13.367 34.25 10.008 1 95.06 126 PRO B O 1
ATOM 2763 N N . ASP B 1 127 ? -11.156 34.406 10.562 1 93.75 127 ASP B N 1
ATOM 2764 C CA . ASP B 1 127 ? -11.258 35.594 11.383 1 93.75 127 ASP B CA 1
ATOM 2765 C C . ASP B 1 127 ? -10.359 36.719 10.844 1 93.75 127 ASP B C 1
ATOM 2767 O O . ASP B 1 127 ? -10.734 37.406 9.906 1 93.75 127 ASP B O 1
ATOM 2771 N N . LYS B 1 128 ? -9.102 36.656 11.156 1 93.81 128 LYS B N 1
ATOM 2772 C CA . LYS B 1 128 ? -8.195 37.75 10.773 1 93.81 128 LYS B CA 1
ATOM 2773 C C . LYS B 1 128 ? -7.316 37.312 9.594 1 93.81 128 LYS B C 1
ATOM 2775 O O . LYS B 1 128 ? -6.719 38.156 8.93 1 93.81 128 LYS B O 1
ATOM 2780 N N . ILE B 1 129 ? -7.301 36.062 9.383 1 94.69 129 ILE B N 1
ATOM 2781 C CA . ILE B 1 129 ? -6.312 35.531 8.438 1 94.69 129 ILE B CA 1
ATOM 2782 C C . ILE B 1 129 ? -6.992 34.594 7.438 1 94.69 129 ILE B C 1
ATOM 2784 O O . ILE B 1 129 ? -7.836 33.781 7.812 1 94.69 129 ILE B O 1
ATOM 2788 N N . LEU B 1 130 ? -6.637 34.75 6.172 1 92.94 130 LEU B N 1
ATOM 2789 C CA . LEU B 1 130 ? -7.012 33.844 5.094 1 92.94 130 LEU B CA 1
ATOM 2790 C C . LEU B 1 130 ? -5.812 33.031 4.617 1 92.94 130 LEU B C 1
ATOM 2792 O O . LEU B 1 130 ? -4.664 33.406 4.852 1 92.94 130 LEU B O 1
ATOM 2796 N N . ILE B 1 131 ? -6.09 31.922 4.047 1 93.81 131 ILE B N 1
ATOM 2797 C CA . ILE B 1 131 ? -5.027 31.078 3.5 1 93.81 131 ILE B CA 1
ATOM 2798 C C . ILE B 1 131 ? -5.332 30.75 2.041 1 93.81 131 ILE B C 1
ATOM 2800 O O . ILE B 1 131 ? -6.496 30.609 1.66 1 93.81 131 ILE B O 1
ATOM 2804 N N . GLY B 1 132 ? -4.258 30.719 1.17 1 90.69 132 GLY B N 1
ATOM 2805 C CA . GLY B 1 132 ? -4.469 30.203 -0.176 1 90.69 132 GLY B CA 1
ATOM 2806 C C . GLY B 1 132 ? -5.078 28.812 -0.199 1 90.69 132 GLY B C 1
ATOM 2807 O O . GLY B 1 132 ? -4.664 27.938 0.564 1 90.69 132 GLY B O 1
ATOM 2808 N N . LEU B 1 133 ? -6.043 28.625 -1.073 1 89.38 133 LEU B N 1
ATOM 2809 C CA . LEU B 1 133 ? -6.793 27.375 -1.095 1 89.38 133 LEU B CA 1
ATOM 2810 C C . LEU B 1 133 ? -5.867 26.188 -1.352 1 89.38 133 LEU B C 1
ATOM 2812 O O . LEU B 1 133 ? -6.02 25.141 -0.733 1 89.38 133 LEU B O 1
ATOM 2816 N N . SER B 1 134 ? -4.867 26.312 -2.131 1 94.06 134 SER B N 1
ATOM 2817 C CA . SER B 1 134 ? -3.955 25.219 -2.49 1 94.06 134 SER B CA 1
ATOM 2818 C C . SER B 1 134 ? -3.086 24.812 -1.306 1 94.06 134 SER B C 1
ATOM 2820 O O . SER B 1 134 ? -2.539 23.719 -1.281 1 94.06 134 SER B O 1
ATOM 2822 N N . LYS B 1 135 ? -2.961 25.797 -0.35 1 96.12 135 LYS B N 1
ATOM 2823 C CA . LYS B 1 135 ? -2.121 25.516 0.811 1 96.12 135 LYS B CA 1
ATOM 2824 C C . LYS B 1 135 ? -2.777 24.5 1.732 1 96.12 135 LYS B C 1
ATOM 2826 O O . LYS B 1 135 ? -2.09 23.719 2.404 1 96.12 135 LYS B O 1
ATOM 2831 N N . ILE B 1 136 ? -4.113 24.438 1.695 1 96.94 136 ILE B N 1
ATOM 2832 C CA . ILE B 1 136 ? -4.824 23.438 2.477 1 96.94 136 ILE B CA 1
ATOM 2833 C C . ILE B 1 136 ? -4.469 22.047 1.971 1 96.94 136 ILE B C 1
ATOM 2835 O O . ILE B 1 136 ? -4.152 21.156 2.762 1 96.94 136 ILE B O 1
ATOM 2839 N N . ASN B 1 137 ? -4.453 21.875 0.625 1 97.31 137 ASN B N 1
ATOM 2840 C CA . ASN B 1 137 ? -4.07 20.594 0.028 1 97.31 137 ASN B CA 1
ATOM 2841 C C . ASN B 1 137 ? -2.645 20.203 0.406 1 97.31 137 ASN B C 1
ATOM 2843 O O . ASN B 1 137 ? -2.373 19.031 0.696 1 97.31 137 ASN B O 1
ATOM 2847 N N . ARG B 1 138 ? -1.809 21.156 0.428 1 97.94 138 ARG B N 1
ATOM 2848 C CA . ARG B 1 138 ? -0.399 20.906 0.71 1 97.94 138 ARG B CA 1
ATOM 2849 C C . ARG B 1 138 ? -0.194 20.5 2.168 1 97.94 138 ARG B C 1
ATOM 2851 O O . ARG B 1 138 ? 0.662 19.672 2.477 1 97.94 138 ARG B O 1
ATOM 2858 N N . ILE B 1 139 ? -0.956 21.125 3.049 1 98.38 139 ILE B N 1
ATOM 2859 C CA . ILE B 1 139 ? -0.878 20.781 4.465 1 98.38 139 ILE B CA 1
ATOM 2860 C C . ILE B 1 139 ? -1.344 19.344 4.668 1 98.38 139 ILE B C 1
ATOM 2862 O O . ILE B 1 139 ? -0.687 18.562 5.363 1 98.38 139 ILE B O 1
ATOM 2866 N N . VAL B 1 140 ? -2.469 19.016 4.023 1 98.56 140 VAL B N 1
ATOM 2867 C CA . VAL B 1 140 ? -2.973 17.641 4.094 1 98.56 140 VAL B CA 1
ATOM 2868 C C . VAL B 1 140 ? -1.913 16.672 3.572 1 98.56 140 VAL B C 1
ATOM 2870 O O . VAL B 1 140 ? -1.622 15.664 4.211 1 98.56 140 VAL B O 1
ATOM 2873 N N . ASP B 1 141 ? -1.322 17.016 2.49 1 98.06 141 ASP B N 1
ATOM 2874 C CA . ASP B 1 141 ? -0.309 16.172 1.86 1 98.06 141 ASP B CA 1
ATOM 2875 C C . ASP B 1 141 ? 0.905 15.992 2.77 1 98.06 141 ASP B C 1
ATOM 2877 O O . ASP B 1 141 ? 1.431 14.891 2.908 1 98.06 141 ASP B O 1
ATOM 2881 N N . PHE B 1 142 ? 1.318 17.094 3.391 1 98.5 142 PHE B N 1
ATOM 2882 C CA . PHE B 1 142 ? 2.475 17.078 4.277 1 98.5 142 PHE B CA 1
ATOM 2883 C C . PHE B 1 142 ? 2.264 16.094 5.414 1 98.5 142 PHE B C 1
ATOM 2885 O O . PHE B 1 142 ? 3.119 15.234 5.672 1 98.5 142 PHE B O 1
ATOM 2892 N N . PHE B 1 143 ? 1.164 16.125 6.02 1 98.69 143 PHE B N 1
ATOM 2893 C CA . PHE B 1 143 ? 0.912 15.258 7.172 1 98.69 143 PHE B CA 1
ATOM 2894 C C . PHE B 1 143 ? 0.592 13.836 6.727 1 98.69 143 PHE B C 1
ATOM 2896 O O . PHE B 1 143 ? 0.714 12.891 7.508 1 98.69 143 PHE B O 1
ATOM 2903 N N . SER B 1 144 ? 0.13 13.664 5.508 1 98.62 144 SER B N 1
ATOM 2904 C CA . SER B 1 144 ? -0.133 12.328 4.988 1 98.62 144 SER B CA 1
ATOM 2905 C C . SER B 1 144 ? 1.165 11.578 4.699 1 98.62 144 SER B C 1
ATOM 2907 O O . SER B 1 144 ? 1.179 10.352 4.637 1 98.62 144 SER B O 1
ATOM 2909 N N . LYS B 1 145 ? 2.229 12.297 4.449 1 98 145 LYS B N 1
ATOM 2910 C CA . LYS B 1 145 ? 3.5 11.695 4.055 1 98 145 LYS B CA 1
ATOM 2911 C C . LYS B 1 145 ? 4.336 11.328 5.281 1 98 145 LYS B C 1
ATOM 2913 O O . LYS B 1 145 ? 5.512 11.688 5.363 1 98 145 LYS B O 1
ATOM 2918 N N . ARG B 1 146 ? 3.703 10.586 6.215 1 97.75 146 ARG B N 1
ATOM 2919 C CA . ARG B 1 146 ? 4.23 10.039 7.461 1 97.75 146 ARG B CA 1
ATOM 2920 C C . ARG B 1 146 ? 3.623 8.672 7.758 1 97.75 146 ARG B C 1
ATOM 2922 O O . ARG B 1 146 ? 2.551 8.336 7.25 1 97.75 146 ARG B O 1
ATOM 2929 N N . PRO B 1 147 ? 4.445 7.82 8.547 1 98 147 PRO B N 1
ATOM 2930 C CA . PRO B 1 147 ? 3.654 6.773 9.195 1 98 147 PRO B CA 1
ATOM 2931 C C . PRO B 1 147 ? 2.557 7.34 10.102 1 98 147 PRO B C 1
ATOM 2933 O O . PRO B 1 147 ? 2.84 8.125 11.008 1 98 147 PRO B O 1
ATOM 2936 N N . GLN B 1 148 ? 1.272 6.926 9.836 1 98.44 148 GLN B N 1
ATOM 2937 C CA . GLN B 1 148 ? 0.17 7.637 10.469 1 98.44 148 GLN B CA 1
ATOM 2938 C C . GLN B 1 148 ? -0.867 6.664 11.023 1 98.44 148 GLN B C 1
ATOM 2940 O O . GLN B 1 148 ? -0.953 5.52 10.578 1 98.44 148 GLN B O 1
ATOM 2945 N N . ILE B 1 149 ? -1.51 7.066 12.055 1 97.88 149 ILE B N 1
ATOM 2946 C CA . ILE B 1 149 ? -2.863 6.664 12.422 1 97.88 149 ILE B CA 1
ATOM 2947 C C . ILE B 1 149 ? -3.865 7.688 11.891 1 97.88 149 ILE B C 1
ATOM 2949 O O . ILE B 1 149 ? -3.682 8.898 12.062 1 97.88 149 ILE B O 1
ATOM 2953 N N . GLN B 1 150 ? -4.953 7.18 11.219 1 98.44 150 GLN B N 1
ATOM 2954 C CA . GLN B 1 150 ? -5.859 8.109 10.547 1 98.44 150 GLN B CA 1
ATOM 2955 C C . GLN B 1 150 ? -6.422 9.133 11.531 1 98.44 150 GLN B C 1
ATOM 2957 O O . GLN B 1 150 ? -6.605 10.297 11.18 1 98.44 150 GLN B O 1
ATOM 2962 N N . GLU B 1 151 ? -6.707 8.727 12.75 1 98.25 151 GLU B N 1
ATOM 2963 C CA . GLU B 1 151 ? -7.211 9.625 13.781 1 98.25 151 GLU B CA 1
ATOM 2964 C C . GLU B 1 151 ? -6.219 10.742 14.07 1 98.25 151 GLU B C 1
ATOM 2966 O O . GLU B 1 151 ? -6.602 11.914 14.141 1 98.25 151 GLU B O 1
ATOM 2971 N N . ARG B 1 152 ? -4.977 10.375 14.227 1 98.31 152 ARG B N 1
ATOM 2972 C CA . ARG B 1 152 ? -3.943 11.375 14.5 1 98.31 152 ARG B CA 1
ATOM 2973 C C . ARG B 1 152 ? -3.758 12.305 13.305 1 98.31 152 ARG B C 1
ATOM 2975 O O . ARG B 1 152 ? -3.635 13.523 13.477 1 98.31 152 ARG B O 1
ATOM 2982 N N . LEU B 1 153 ? -3.74 11.68 12.133 1 98.75 153 LEU B N 1
ATOM 2983 C CA . LEU B 1 153 ? -3.615 12.461 10.906 1 98.75 153 LEU B CA 1
ATOM 2984 C C . LEU B 1 153 ? -4.691 13.539 10.836 1 98.75 153 LEU B C 1
ATOM 2986 O O . LEU B 1 153 ? -4.391 14.711 10.602 1 98.75 153 LEU B O 1
ATOM 2990 N N . THR B 1 154 ? -5.941 13.195 11.102 1 98.81 154 THR B N 1
ATOM 2991 C CA . THR B 1 154 ? -7.078 14.109 11.039 1 98.81 154 THR B CA 1
ATOM 2992 C C . THR B 1 154 ? -6.914 15.25 12.039 1 98.81 154 THR B C 1
ATOM 2994 O O . THR B 1 154 ? -7.117 16.422 11.703 1 98.81 154 THR B O 1
ATOM 2997 N N . ASN B 1 155 ? -6.434 14.93 13.172 1 98.75 155 ASN B N 1
ATOM 2998 C CA . ASN B 1 155 ? -6.242 15.922 14.219 1 98.75 155 ASN B CA 1
ATOM 2999 C C . ASN B 1 155 ? -5.074 16.859 13.906 1 98.75 155 ASN B C 1
ATOM 3001 O O . ASN B 1 155 ? -5.137 18.047 14.18 1 98.75 155 ASN B O 1
ATOM 3005 N N . GLN B 1 156 ? -4.012 16.266 13.414 1 98.81 156 GLN B N 1
ATOM 3006 C CA . GLN B 1 156 ? -2.844 17.078 13.07 1 98.81 156 GLN B CA 1
ATOM 3007 C C . GLN B 1 156 ? -3.197 18.141 12.047 1 98.81 156 GLN B C 1
ATOM 3009 O O . GLN B 1 156 ? -2.77 19.297 12.172 1 98.81 156 GLN B O 1
ATOM 3014 N N . ILE B 1 157 ? -3.984 17.75 11.055 1 98.81 157 ILE B N 1
ATOM 3015 C CA . ILE B 1 157 ? -4.398 18.703 10.023 1 98.81 157 ILE B CA 1
ATOM 3016 C C . ILE B 1 157 ? -5.238 19.812 10.656 1 98.81 157 ILE B C 1
ATOM 3018 O O . ILE B 1 157 ? -5.012 21 10.391 1 98.81 157 ILE B O 1
ATOM 3022 N N . LEU B 1 158 ? -6.18 19.438 11.516 1 98.75 158 LEU B N 1
ATOM 3023 C CA . LEU B 1 158 ? -7.035 20.406 12.195 1 98.75 158 LEU B CA 1
ATOM 3024 C C . LEU B 1 158 ? -6.203 21.422 12.969 1 98.75 158 LEU B C 1
ATOM 3026 O O . LEU B 1 158 ? -6.355 22.625 12.789 1 98.75 158 LEU B O 1
ATOM 3030 N N . VAL B 1 159 ? -5.285 20.984 13.797 1 98.75 159 VAL B N 1
ATOM 3031 C CA . VAL B 1 159 ? -4.5 21.828 14.68 1 98.75 159 VAL B CA 1
ATOM 3032 C C . VAL B 1 159 ? -3.594 22.734 13.852 1 98.75 159 VAL B C 1
ATOM 3034 O O . VAL B 1 159 ? -3.447 23.922 14.156 1 98.75 159 VAL B O 1
ATOM 3037 N N . ALA B 1 160 ? -3.021 22.125 12.828 1 98.62 160 ALA B N 1
ATOM 3038 C CA . ALA B 1 160 ? -2.145 22.906 11.969 1 98.62 160 ALA B CA 1
ATOM 3039 C C . AL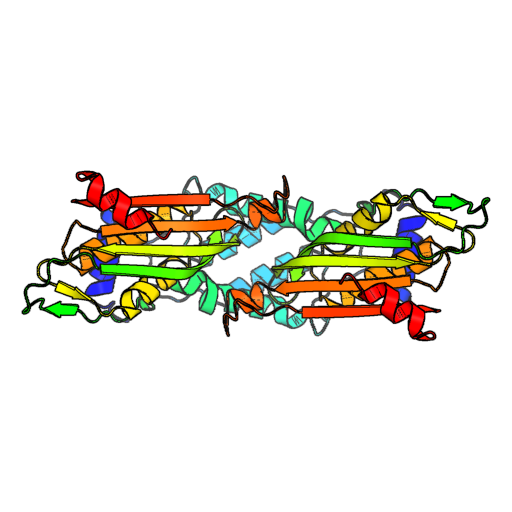A B 1 160 ? -2.887 24.109 11.367 1 98.62 160 ALA B C 1
ATOM 3041 O O . ALA B 1 160 ? -2.391 25.234 11.398 1 98.62 160 ALA B O 1
ATOM 3042 N N . ILE B 1 161 ? -4.094 23.859 10.898 1 98.12 161 ILE B N 1
ATOM 3043 C CA . ILE B 1 161 ? -4.867 24.906 10.242 1 98.12 161 ILE B CA 1
ATOM 3044 C C . ILE B 1 161 ? -5.352 25.922 11.273 1 98.12 161 ILE B C 1
ATOM 3046 O O . ILE B 1 161 ? -5.309 27.125 11.039 1 98.12 161 ILE B O 1
ATOM 3050 N N . GLN B 1 162 ? -5.734 25.469 12.422 1 98.12 162 GLN B N 1
ATOM 3051 C CA . GLN B 1 162 ? -6.164 26.359 13.484 1 98.12 162 GLN B CA 1
ATOM 3052 C C . GLN B 1 162 ? -5.051 27.328 13.875 1 98.12 162 GLN B C 1
ATOM 3054 O O . GLN B 1 162 ? -5.285 28.531 14.016 1 98.12 162 GLN B O 1
ATOM 3059 N N . ILE B 1 163 ? -3.861 26.766 14.039 1 97.38 163 ILE B N 1
ATOM 3060 C CA . ILE B 1 163 ? -2.73 27.562 14.5 1 97.38 163 ILE B CA 1
ATOM 3061 C C . ILE B 1 163 ? -2.33 28.562 13.422 1 97.38 163 ILE B C 1
ATOM 3063 O O . ILE B 1 163 ? -2.078 29.734 13.711 1 97.38 163 ILE B O 1
ATOM 3067 N N . LEU B 1 164 ? -2.299 28.141 12.203 1 97.06 164 LEU B N 1
ATOM 3068 C CA . LEU B 1 164 ? -1.872 28.984 11.102 1 97.06 164 LEU B CA 1
ATOM 3069 C C . LEU B 1 164 ? -2.869 30.125 10.867 1 97.06 164 LEU B C 1
ATOM 3071 O O . LEU B 1 164 ? -2.477 31.25 10.586 1 97.06 164 LEU B O 1
ATOM 3075 N N . LEU B 1 165 ? -4.176 29.844 11.047 1 96.81 165 LEU B N 1
ATOM 3076 C CA . LEU B 1 165 ? -5.207 30.828 10.711 1 96.81 165 LEU B CA 1
ATOM 3077 C C . LEU B 1 165 ? -5.684 31.562 11.953 1 96.81 165 LEU B C 1
ATOM 3079 O O . LEU B 1 165 ? -6.535 32.469 11.867 1 96.81 165 LEU B O 1
ATOM 3083 N N . ASP B 1 166 ? -5.121 31.156 13.07 1 96.25 166 ASP B N 1
ATOM 3084 C CA . ASP B 1 166 ? -5.488 31.75 14.344 1 96.25 166 ASP B CA 1
ATOM 3085 C C . ASP B 1 166 ? -7.004 31.766 14.531 1 96.25 166 ASP B C 1
ATOM 3087 O O . ASP B 1 166 ? -7.59 32.812 14.789 1 96.25 166 ASP B O 1
ATOM 3091 N N . THR B 1 167 ? -7.609 30.703 14.312 1 96.94 167 THR B N 1
ATOM 3092 C CA . THR B 1 167 ? -9.031 30.5 14.539 1 96.94 167 THR B CA 1
ATOM 3093 C C . THR B 1 167 ? -9.305 29.094 15.078 1 96.94 167 THR B C 1
ATOM 3095 O O . THR B 1 167 ? -8.602 28.156 14.734 1 96.94 167 THR B O 1
ATOM 3098 N N . LYS B 1 168 ? -10.305 28.922 15.859 1 97.56 168 LYS B N 1
ATOM 3099 C CA . LYS B 1 168 ? -10.703 27.609 16.359 1 97.56 168 LYS B CA 1
ATOM 3100 C C . LYS B 1 168 ? -11.719 26.953 15.445 1 97.56 168 LYS B C 1
ATOM 3102 O O . LYS B 1 168 ? -12.008 25.75 15.57 1 97.56 168 LYS B O 1
ATOM 3107 N N . ASN B 1 169 ? -12.242 27.719 14.477 1 97.75 169 ASN B N 1
ATOM 3108 C CA . ASN B 1 169 ? -13.352 27.266 13.641 1 97.75 169 ASN B CA 1
ATOM 3109 C C . ASN B 1 169 ? -12.859 26.5 12.422 1 97.75 169 ASN B C 1
ATOM 3111 O O . ASN B 1 169 ? -12.953 27 11.297 1 97.75 169 ASN B O 1
ATOM 3115 N N . VAL B 1 170 ? -12.406 25.297 12.68 1 98 170 VAL B N 1
ATOM 3116 C CA . VAL B 1 170 ? -11.906 24.406 11.641 1 98 170 VAL B CA 1
ATOM 3117 C C . VAL B 1 170 ? -12.531 23.031 11.812 1 98 170 VAL B C 1
ATOM 3119 O O . VAL B 1 170 ? -12.766 22.578 12.938 1 98 170 VAL B O 1
ATOM 3122 N N . ALA B 1 171 ? -12.844 22.375 10.688 1 98.19 171 ALA B N 1
ATOM 3123 C CA . ALA B 1 171 ? -13.312 20.984 10.672 1 98.19 171 ALA B CA 1
ATOM 3124 C C . ALA B 1 171 ? -12.586 20.188 9.602 1 98.19 171 ALA B C 1
ATOM 3126 O O . ALA B 1 171 ? -12.344 20.672 8.5 1 98.19 171 ALA B O 1
ATOM 3127 N N . VAL B 1 172 ? -12.219 18.984 9.953 1 98.38 172 VAL B N 1
ATOM 3128 C CA . VAL B 1 172 ? -11.531 18.078 9.039 1 98.38 172 VAL B CA 1
ATOM 3129 C C . VAL B 1 172 ? -12.18 16.703 9.086 1 98.38 172 VAL B C 1
ATOM 3131 O O . VAL B 1 172 ? -12.492 16.188 10.172 1 98.38 172 VAL B O 1
ATOM 3134 N N . ALA B 1 173 ? -12.445 16.141 7.957 1 98.31 173 ALA B N 1
ATOM 3135 C CA . ALA B 1 173 ? -12.891 14.758 7.848 1 98.31 173 ALA B CA 1
ATOM 3136 C C . ALA B 1 173 ? -12.062 14 6.812 1 98.31 173 ALA B C 1
ATOM 3138 O O . ALA B 1 173 ? -11.695 14.555 5.777 1 98.31 173 ALA B O 1
ATOM 3139 N N . ILE B 1 174 ? -11.766 12.742 7.121 1 98.25 174 ILE B N 1
ATOM 3140 C CA . ILE B 1 174 ? -11.047 11.867 6.195 1 98.25 174 ILE B CA 1
ATOM 3141 C C . ILE B 1 174 ? -11.805 10.547 6.055 1 98.25 174 ILE B C 1
ATOM 3143 O O . ILE B 1 174 ? -12.219 9.953 7.051 1 98.25 174 ILE B O 1
ATOM 3147 N N . LYS B 1 175 ? -12.109 10.188 4.898 1 97.88 175 LYS B N 1
ATOM 3148 C CA . LYS B 1 175 ? -12.602 8.859 4.551 1 97.88 175 LYS B CA 1
ATOM 3149 C C . LYS B 1 175 ? -11.57 8.086 3.732 1 97.88 175 LYS B C 1
ATOM 3151 O O . LYS B 1 175 ? -11.141 8.547 2.67 1 97.88 175 LYS B O 1
ATOM 3156 N N . ALA B 1 176 ? -11.117 6.945 4.285 1 97.62 176 ALA B N 1
ATOM 3157 C CA . ALA B 1 176 ? -10.008 6.27 3.619 1 97.62 176 ALA B CA 1
ATOM 3158 C C . ALA B 1 176 ? -10.172 4.754 3.682 1 97.62 176 ALA B C 1
ATOM 3160 O O . ALA B 1 176 ? -10.836 4.23 4.582 1 97.62 176 ALA B O 1
ATOM 3161 N N . LYS B 1 177 ? -9.617 4.09 2.662 1 96.62 177 LYS B N 1
ATOM 3162 C CA . LYS B 1 177 ? -9.469 2.637 2.611 1 96.62 177 LYS B CA 1
ATOM 3163 C C . LYS B 1 177 ? -8.055 2.215 3.004 1 96.62 177 LYS B C 1
ATOM 3165 O O . LYS B 1 177 ? -7.078 2.768 2.502 1 96.62 177 LYS B O 1
ATOM 3170 N N . HIS B 1 178 ? -8.016 1.277 3.92 1 97.25 178 HIS B N 1
ATOM 3171 C CA . HIS B 1 178 ? -6.73 0.81 4.434 1 97.25 178 HIS B CA 1
ATOM 3172 C C . HIS B 1 178 ? -6.316 -0.5 3.771 1 97.25 178 HIS B C 1
ATOM 3174 O O . HIS B 1 178 ? -7.02 -1.507 3.883 1 97.25 178 HIS B O 1
ATOM 3180 N N . LEU B 1 179 ? -5.129 -0.493 3.195 1 95.94 179 LEU B N 1
ATOM 3181 C CA . LEU B 1 179 ? -4.668 -1.699 2.516 1 95.94 179 LEU B CA 1
ATOM 3182 C C . LEU B 1 179 ? -4.27 -2.773 3.523 1 95.94 179 LEU B C 1
ATOM 3184 O O . LEU B 1 179 ? -4.277 -3.963 3.203 1 95.94 179 LEU B O 1
ATOM 3188 N N . CYS B 1 180 ? -3.855 -2.398 4.73 1 95.44 180 CYS B N 1
ATOM 3189 C CA . CYS B 1 180 ? -3.551 -3.389 5.758 1 95.44 180 CYS B CA 1
ATOM 3190 C C . CYS B 1 180 ? -4.801 -4.16 6.16 1 95.44 180 CYS B C 1
ATOM 3192 O O . CYS B 1 180 ? -4.707 -5.238 6.754 1 95.44 180 CYS B O 1
ATOM 3194 N N . VAL B 1 181 ? -5.949 -3.627 5.848 1 92.94 181 VAL B N 1
ATOM 3195 C CA . VAL B 1 181 ? -7.211 -4.309 6.121 1 92.94 181 VAL B CA 1
ATOM 3196 C C . VAL B 1 181 ? -7.664 -5.078 4.883 1 92.94 181 VAL B C 1
ATOM 3198 O O . VAL B 1 181 ? -8.203 -6.184 4.996 1 92.94 181 VAL B O 1
ATOM 3201 N N . LYS B 1 182 ? -7.344 -4.551 3.764 1 93.12 182 LYS B N 1
ATOM 3202 C CA . LYS B 1 182 ? -7.832 -5.09 2.498 1 93.12 182 LYS B CA 1
ATOM 3203 C C . LYS B 1 182 ? -6.949 -6.238 2.018 1 93.12 182 LYS B C 1
ATOM 3205 O O . LYS B 1 182 ? -7.449 -7.223 1.465 1 93.12 182 LYS B O 1
ATOM 3210 N N . ALA B 1 183 ? -5.672 -6.152 2.258 1 91.69 183 ALA B N 1
ATOM 3211 C CA . ALA B 1 183 ? -4.734 -7.035 1.574 1 91.69 183 ALA B CA 1
ATOM 3212 C C . ALA B 1 183 ? -4.258 -8.148 2.502 1 91.69 183 ALA B C 1
ATOM 3214 O O . ALA B 1 183 ? -3.598 -9.094 2.059 1 91.69 183 ALA B O 1
ATOM 3215 N N . ARG B 1 184 ? -4.586 -8 3.713 1 88.25 184 ARG B N 1
ATOM 3216 C CA . ARG B 1 184 ? -4.121 -9 4.668 1 88.25 184 ARG B CA 1
ATOM 3217 C C . ARG B 1 184 ? -5.172 -9.266 5.738 1 88.25 184 ARG B C 1
ATOM 3219 O O . ARG B 1 184 ? -6.098 -8.469 5.918 1 88.25 184 ARG B O 1
ATOM 3226 N N . GLY B 1 185 ? -4.984 -10.367 6.414 1 87.62 185 GLY B N 1
ATOM 3227 C CA . GLY B 1 185 ? -5.898 -10.688 7.496 1 87.62 185 GLY B CA 1
ATOM 3228 C C . GLY B 1 185 ? -7.309 -10.969 7.02 1 87.62 185 GLY B C 1
ATOM 3229 O O . GLY B 1 185 ? -7.527 -11.852 6.188 1 87.62 185 GLY B O 1
ATOM 3230 N N . ILE B 1 186 ? -8.227 -10.211 7.32 1 79.88 186 ILE B N 1
ATOM 3231 C CA . ILE B 1 186 ? -9.641 -10.398 7.043 1 79.88 186 ILE B CA 1
ATOM 3232 C C . ILE B 1 186 ? -9.922 -10.117 5.57 1 79.88 186 ILE B C 1
ATOM 3234 O O . ILE B 1 186 ? -10.953 -10.531 5.039 1 79.88 186 ILE B O 1
ATOM 3238 N N . LYS B 1 187 ? -9.086 -9.383 4.91 1 86.19 187 LYS B N 1
ATOM 3239 C CA . LYS B 1 187 ? -9.148 -9.062 3.486 1 86.19 187 LYS B CA 1
ATOM 3240 C C . LYS B 1 187 ? -10.523 -8.508 3.107 1 86.19 187 LYS B C 1
ATOM 3242 O O . LYS B 1 187 ? -11.141 -8.984 2.152 1 86.19 187 LYS B O 1
ATOM 3247 N N . ASP B 1 188 ? -10.984 -7.559 3.979 1 83.88 188 ASP B N 1
ATOM 3248 C CA . ASP B 1 188 ? -12.234 -6.855 3.699 1 83.88 188 ASP B CA 1
ATOM 3249 C C . ASP B 1 188 ? -12.039 -5.816 2.594 1 83.88 188 ASP B C 1
ATOM 3251 O O . ASP B 1 188 ? -11.516 -4.727 2.84 1 83.88 188 ASP B O 1
ATOM 3255 N N . SER B 1 189 ? -12.539 -6.051 1.461 1 85.5 189 SER B N 1
ATOM 3256 C CA . SER B 1 189 ? -12.258 -5.242 0.281 1 85.5 189 SER B CA 1
ATOM 3257 C C . SER B 1 189 ? -13.18 -4.027 0.212 1 85.5 189 SER B C 1
ATOM 3259 O O . SER B 1 189 ? -12.945 -3.104 -0.567 1 85.5 189 SER B O 1
ATOM 3261 N N . HIS B 1 190 ? -14.125 -3.879 1.069 1 86.69 190 HIS B N 1
ATOM 3262 C CA . HIS B 1 190 ? -15.133 -2.838 0.884 1 86.69 190 HIS B CA 1
ATOM 3263 C C . HIS B 1 190 ? -15.148 -1.877 2.068 1 86.69 190 HIS B C 1
ATOM 3265 O O . HIS B 1 190 ? -15.812 -0.836 2.016 1 86.69 190 HIS B O 1
ATOM 3271 N N . SER B 1 191 ? -14.398 -2.107 3.039 1 90.75 191 SER B N 1
ATOM 3272 C CA . SER B 1 191 ? -14.469 -1.282 4.242 1 90.75 191 SER B CA 1
ATOM 3273 C C . SER B 1 191 ? -13.758 0.052 4.035 1 90.75 191 SER B C 1
ATOM 3275 O O . SER B 1 191 ? -12.742 0.119 3.34 1 90.75 191 SER B O 1
ATOM 3277 N N . LYS B 1 192 ? -14.336 1.066 4.547 1 95.31 192 LYS B N 1
ATOM 3278 C CA . LYS B 1 192 ? -13.75 2.402 4.621 1 95.31 192 LYS B CA 1
ATOM 3279 C C . LYS B 1 192 ? -13.836 2.961 6.039 1 95.31 192 LYS B C 1
ATOM 3281 O O . LYS B 1 192 ? -14.797 2.682 6.762 1 95.31 192 LYS B O 1
ATOM 3286 N N . THR B 1 193 ? -12.867 3.768 6.434 1 96.25 193 THR B N 1
ATOM 3287 C CA . THR B 1 193 ? -12.836 4.395 7.75 1 96.25 193 THR B CA 1
ATOM 3288 C C . THR B 1 193 ? -13.055 5.902 7.641 1 96.25 193 THR B C 1
ATOM 3290 O O . THR B 1 193 ? -12.477 6.559 6.77 1 96.25 193 THR B O 1
ATOM 3293 N N . LEU B 1 194 ? -13.984 6.383 8.43 1 97.19 194 LEU B N 1
ATOM 3294 C CA . LEU B 1 194 ? -14.242 7.816 8.516 1 97.19 194 LEU B CA 1
ATOM 3295 C C . LEU B 1 194 ? -13.734 8.383 9.836 1 97.19 194 LEU B C 1
ATOM 3297 O O . LEU B 1 194 ? -14.039 7.848 10.906 1 97.19 194 LEU B O 1
ATOM 3301 N N . THR B 1 195 ? -12.891 9.383 9.82 1 98.06 195 THR B N 1
ATOM 3302 C CA . THR B 1 195 ? -12.484 10.133 11 1 98.06 195 THR B CA 1
ATOM 3303 C C . THR B 1 195 ? -12.891 11.602 10.875 1 98.06 195 THR B C 1
ATOM 3305 O O . THR B 1 195 ? -12.852 12.164 9.781 1 98.06 195 THR B O 1
ATOM 3308 N N . LEU B 1 196 ? -13.289 12.117 11.977 1 96.94 196 LEU B N 1
ATOM 3309 C CA . LEU B 1 196 ? -13.789 13.484 12.039 1 96.94 196 LEU B CA 1
ATOM 3310 C C . LEU B 1 196 ? -13.141 14.242 13.195 1 96.94 196 LEU B C 1
ATOM 3312 O O . LEU B 1 196 ? -13.062 13.727 14.312 1 96.94 196 LEU B O 1
ATOM 3316 N N . SER B 1 197 ? -12.594 15.453 12.93 1 97.88 197 SER B N 1
ATOM 3317 C CA . SER B 1 197 ? -12.102 16.391 13.938 1 97.88 197 SER B CA 1
ATOM 3318 C C . SER B 1 197 ? -12.758 17.75 13.781 1 97.88 197 SER B C 1
ATOM 3320 O O . SER B 1 197 ? -12.727 18.344 12.703 1 97.88 197 SER B O 1
ATOM 3322 N N . LEU B 1 198 ? -13.359 18.203 14.867 1 97.56 198 LEU B N 1
ATOM 3323 C CA . LEU B 1 198 ? -14.125 19.438 14.844 1 97.56 198 LEU B CA 1
ATOM 3324 C C . LEU B 1 198 ? -13.57 20.438 15.844 1 97.56 198 LEU B C 1
ATOM 3326 O O . LEU B 1 198 ? -13.172 20.062 16.953 1 97.56 198 LEU B O 1
ATOM 3330 N N . GLY B 1 199 ? -13.547 21.703 15.406 1 97.5 199 GLY B N 1
ATOM 3331 C CA . GLY B 1 199 ? -13.117 22.797 16.281 1 97.5 199 GLY B CA 1
ATOM 3332 C C . GLY B 1 199 ? -14.07 23.969 16.266 1 97.5 199 GLY B C 1
ATOM 3333 O O . GLY B 1 199 ? -14.742 24.219 15.266 1 97.5 199 GLY B O 1
ATOM 3334 N N . GLY B 1 200 ? -14.148 24.672 17.391 1 97.06 200 GLY B N 1
ATOM 3335 C CA . GLY B 1 200 ? -14.93 25.906 17.484 1 97.06 200 GLY B CA 1
ATOM 3336 C C . GLY B 1 200 ? -16.406 25.688 17.219 1 97.06 200 GLY B C 1
ATOM 3337 O O . GLY B 1 200 ? -17.047 24.828 17.828 1 97.06 200 GLY B O 1
ATOM 3338 N N . VAL B 1 201 ? -16.891 26.438 16.234 1 95.75 201 VAL B N 1
ATOM 3339 C CA . VAL B 1 201 ? -18.312 26.484 15.945 1 95.75 201 VAL B CA 1
ATOM 3340 C C . VAL B 1 201 ? -18.781 25.141 15.383 1 95.75 201 VAL B C 1
ATOM 3342 O O . VAL B 1 201 ? -19.969 24.812 15.445 1 95.75 201 VAL B O 1
ATOM 3345 N N . PHE B 1 202 ? -17.875 24.344 14.844 1 95.94 202 PHE B N 1
ATOM 3346 C CA . PHE B 1 202 ? -18.266 23.062 14.266 1 95.94 202 PHE B CA 1
ATOM 3347 C C . PHE B 1 202 ? -18.594 22.062 15.359 1 95.94 202 PHE B C 1
ATOM 3349 O O . PHE B 1 202 ? -19.266 21.062 15.102 1 95.94 202 PHE B O 1
ATOM 3356 N N . LYS B 1 203 ? -18.078 22.312 16.469 1 93.94 203 LYS B N 1
ATOM 3357 C CA . LYS B 1 203 ? -18.406 21.469 17.609 1 93.94 203 LYS B CA 1
ATOM 3358 C C . LYS B 1 203 ? -19.703 21.906 18.266 1 93.94 203 LYS B C 1
ATOM 3360 O O . LYS B 1 203 ? -20.5 21.062 18.719 1 93.94 203 LYS B O 1
ATOM 3365 N N . SER B 1 204 ? -19.938 23.219 18.266 1 93.31 204 SER B N 1
ATOM 3366 C CA . SER B 1 204 ? -20.984 23.781 19.125 1 93.31 204 SER B CA 1
ATOM 3367 C C . SER B 1 204 ? -22.266 24 18.328 1 93.31 204 SER B C 1
ATOM 3369 O O . SER B 1 204 ? -23.359 24.047 18.922 1 93.31 204 SER B O 1
ATOM 3371 N N . LYS B 1 205 ? -22.203 24.125 17.047 1 93.12 205 LYS B N 1
ATOM 3372 C CA . LYS B 1 205 ? -23.359 24.453 16.234 1 93.12 205 LYS B CA 1
ATOM 3373 C C . LYS B 1 205 ? -23.688 23.312 15.266 1 93.12 205 LYS B C 1
ATOM 3375 O O . LYS B 1 205 ? -22.984 23.125 14.273 1 93.12 205 LYS B O 1
ATOM 3380 N N . GLN B 1 206 ? -24.781 22.75 15.469 1 90.81 206 GLN B N 1
ATOM 3381 C CA . GLN B 1 206 ? -25.172 21.562 14.711 1 90.81 206 GLN B CA 1
ATOM 3382 C C . GLN B 1 206 ? -25.406 21.906 13.242 1 90.81 206 GLN B C 1
ATOM 3384 O O . GLN B 1 206 ? -25.078 21.109 12.352 1 90.81 206 GLN B O 1
ATOM 3389 N N . ASN B 1 207 ? -25.938 22.984 13.039 1 91 207 ASN B N 1
ATOM 3390 C CA . ASN B 1 207 ? -26.234 23.375 11.672 1 91 207 ASN B CA 1
ATOM 3391 C C . ASN B 1 207 ? -24.953 23.531 10.844 1 91 207 ASN B C 1
ATOM 3393 O O . ASN B 1 207 ? -24.922 23.125 9.68 1 91 207 ASN B O 1
ATOM 3397 N N . ILE B 1 208 ? -23.969 24.047 11.453 1 90.06 208 ILE B N 1
ATOM 3398 C CA . ILE B 1 208 ? -22.703 24.25 10.766 1 90.06 208 ILE B CA 1
ATOM 3399 C C . ILE B 1 208 ? -22.016 22.906 10.539 1 90.06 208 ILE B C 1
ATOM 3401 O O . ILE B 1 208 ? -21.438 22.672 9.477 1 90.06 208 ILE B O 1
ATOM 3405 N N . LYS B 1 209 ? -22.156 22.031 11.5 1 91 209 LYS B N 1
ATOM 3406 C CA . LYS B 1 209 ? -21.609 20.688 11.367 1 91 209 LYS B CA 1
ATOM 3407 C C . LYS B 1 209 ? -22.281 19.938 10.211 1 91 209 LYS B C 1
ATOM 3409 O O . LYS B 1 209 ? -21.594 19.266 9.43 1 91 209 LYS B O 1
ATOM 3414 N N . LYS B 1 210 ? -23.5 20.062 10.094 1 90.75 210 LYS B N 1
ATOM 3415 C CA . LYS B 1 210 ? -24.25 19.406 9.031 1 90.75 210 LYS B CA 1
ATOM 3416 C C . LYS B 1 210 ? -23.828 19.922 7.656 1 90.75 210 LYS B C 1
ATOM 3418 O O . LYS B 1 210 ? -23.719 19.156 6.703 1 90.75 210 LYS B O 1
ATOM 3423 N N . GLU B 1 211 ? -23.656 21.172 7.629 1 89.5 211 GLU B N 1
ATOM 3424 C CA . GLU B 1 211 ? -23.203 21.766 6.375 1 89.5 211 GLU B CA 1
ATOM 3425 C C . GLU B 1 211 ? -21.844 21.234 5.957 1 89.5 211 GLU B C 1
ATOM 3427 O O . GLU B 1 211 ? -21.609 20.984 4.777 1 89.5 211 GLU B O 1
ATOM 3432 N N . PHE B 1 212 ? -20.984 21.094 6.934 1 89.75 212 PHE B N 1
ATOM 3433 C CA . PHE B 1 212 ? -19.641 20.578 6.715 1 89.75 212 PHE B CA 1
ATOM 3434 C C . PHE B 1 212 ? -19.703 19.156 6.148 1 89.75 212 PHE B C 1
ATOM 3436 O O . PHE B 1 212 ? -18.969 18.828 5.215 1 89.75 212 PHE B O 1
ATOM 3443 N N . LEU B 1 213 ? -20.594 18.375 6.539 1 87.25 213 LEU B N 1
ATOM 3444 C CA . LEU B 1 213 ? -20.609 16.953 6.199 1 87.25 213 LEU B CA 1
ATOM 3445 C C . LEU B 1 213 ? -21.531 16.703 5 1 87.25 213 LEU B C 1
ATOM 3447 O O . LEU B 1 213 ? -21.625 15.57 4.516 1 87.25 213 LEU B O 1
ATOM 3451 N N . LYS B 1 214 ? -22.172 17.703 4.434 1 84.75 214 LYS B N 1
ATOM 3452 C CA . LYS B 1 214 ? -23.188 17.562 3.402 1 84.75 214 LYS B CA 1
ATOM 3453 C C . LYS B 1 214 ? -22.625 16.891 2.158 1 84.75 214 LYS B C 1
ATOM 3455 O O . LYS B 1 214 ? -23.281 16.031 1.553 1 84.75 214 LYS B O 1
ATOM 3460 N N . ASP B 1 215 ? -21.406 17.188 1.782 1 77.12 215 ASP B N 1
ATOM 3461 C CA . ASP B 1 215 ? -20.859 16.672 0.54 1 77.12 215 ASP B CA 1
ATOM 3462 C C . ASP B 1 215 ? -19.766 15.625 0.82 1 77.12 215 ASP B C 1
ATOM 3464 O O . ASP B 1 215 ? -18.922 15.359 -0.035 1 77.12 215 ASP B O 1
ATOM 3468 N N . PHE B 1 216 ? -19.875 15.18 2.047 1 80.44 216 PHE B N 1
ATOM 3469 C CA . PHE B 1 216 ? -18.828 14.211 2.352 1 80.44 216 PHE B CA 1
ATOM 3470 C C . PHE B 1 216 ? -19.406 12.797 2.355 1 80.44 216 PHE B C 1
ATOM 3472 O O . PHE B 1 216 ? -20.5 12.555 2.865 1 80.44 216 PHE B O 1
#

Sequence (432 aa):
MEVLTKEALLVKNALLNKGIETPFKKIYEKNKPDIHKISKYIKKIMDLLNLDLNNDSLSKTPNRIAYMYIEEIFSGLNYNNFPKITLIKNTSKINDLITVNNIVLNSTCEHHFLIFEGKAIVSYIPDKILIGLSKINRIVDFFSKRPQIQERLTNQILVAIQILLDTKNVAVAIKAKHLCVKARGIKDSHSKTLTLSLGGVFKSKQNIKKEFLKDFMEVLTKEALLVKNALLNKGIETPFKKIYEKNKPDIHKISKYIKKIMDLLNLDLNNDSLSKTPNRIAYMYIEEIFSGLNYNNFPKITLIKNTSKINDLITVNNIVLNSTCEHHFLIFEGKAIVSYIPDKILIGLSKINRIVDFFSKRPQIQERLTNQILVAIQILLDTKNVAVAIKAKHLCVKARGIKDSHSKTLTLSLGGVFKSKQNIKKEFLKDF

Foldseek 3Di:
DPDFDPLLVLLVVLCVVVVLDDDDDPVDDDDQPDLVVQLVVVVVVCVVVVHDLVDPVNVCVSSVVSCCLRVNLQVLVDSSLQDDWDKDFPPVQQFDKDKDWFLWAWAAALVPRFIKIWIKMKIFGAGTIDTPPVSLSRLLHSLRSNNDDVQSSQVSSQSSVCSSRVHQAMKMKIKIDTCCCCVDDVNPPPDIDMYIDGGDCCVVPVVVVCVRVVVD/DPDFDPLLVLLVVLCVVVVLDDDDPPVDDDDQPDLVVQLVVVVVVCVVVVHDLVDPVNVCVSSVVSCCLRPNLQVLVHSSLQDDWDKDFPPVQQFDKDKDWFLWAWAAALVPRFIKIWIKMKIFGAGGIDTPPVSLSRLLHSLRSNNDDVQSSQVSSQSSVCSSRVHFAMKMKIKIDTCCCCVDDPNPPPDIDMYIDGGDCCVVPVVVVCVRVVVD

Nearest PDB structures (foldseek):
  4du6-assembly1_E-2  TM=9.722E-01  e=1.136E-30  Yersinia pestis CO92
  4du6-assembly1_A  TM=9.512E-01  e=2.726E-30  Yersinia pestis CO92
  1a9c-assembly1_A  TM=9.711E-01  e=2.651E-29  Escherichia coli
  1a8r-assembly1_A  TM=9.712E-01  e=2.099E-29  Escherichia coli
  1n3t-assembly1_L  TM=9.565E-01  e=1.817E-28  Escherichia coli